Protein AF-0000000068126896 (afdb_homodimer)

pLDDT: mean 71.52, std 26.68, range [20.34, 98.38]

Organism: Neurospora crassa (strain ATCC 24698 / 74-OR23-1A / CBS 708.71 / DSM 1257 / FGSC 987) (NCBI:txid367110)

Radius of gyration: 25.11 Å; Cα contacts (8 Å, |Δi|>4): 688; chains: 2; bounding box: 51×76×84 Å

Structure (mmCIF, N/CA/C/O backbone):
data_AF-0000000068126896-model_v1
#
loop_
_entity.id
_entity.type
_entity.pdbx_description
1 polymer 'Uncharacterized protein'
#
loop_
_atom_site.group_PDB
_atom_site.id
_atom_site.type_symbol
_atom_site.label_atom_id
_atom_site.label_alt_id
_atom_site.label_comp_id
_atom_site.label_asym_id
_atom_site.label_entity_id
_atom_site.label_seq_id
_atom_site.pdbx_PDB_ins_code
_atom_site.Cartn_x
_atom_site.Cartn_y
_atom_site.Cartn_z
_atom_site.occupancy
_atom_site.B_iso_or_equiv
_atom_site.auth_seq_id
_atom_site.auth_comp_id
_atom_site.auth_asym_id
_atom_site.auth_atom_id
_atom_site.pdbx_PDB_model_num
ATOM 1 N N . MET A 1 1 ? 9.695 -13.344 59.688 1 28.78 1 MET A N 1
ATOM 2 C CA . MET A 1 1 ? 10.805 -12.773 58.938 1 28.78 1 MET A CA 1
ATOM 3 C C . MET A 1 1 ? 10.891 -13.375 57.531 1 28.78 1 MET A C 1
ATOM 5 O O . MET A 1 1 ? 11.562 -12.836 56.656 1 28.78 1 MET A O 1
ATOM 9 N N . ASN A 1 2 ? 10.406 -14.617 57.438 1 36.28 2 ASN A N 1
ATOM 10 C CA . ASN A 1 2 ? 10.609 -15.344 56.188 1 36.28 2 ASN A CA 1
ATOM 11 C C . ASN A 1 2 ? 9.617 -14.898 55.125 1 36.28 2 ASN A C 1
ATOM 13 O O . ASN A 1 2 ? 9.695 -15.359 53.969 1 36.28 2 ASN A O 1
ATOM 17 N N . SER A 1 3 ? 8.469 -14.258 55.5 1 42.03 3 SER A N 1
ATOM 18 C CA . SER A 1 3 ? 7.465 -13.898 54.5 1 42.03 3 SER A CA 1
ATOM 19 C C . SER A 1 3 ? 7.914 -12.711 53.688 1 42.03 3 SER A C 1
ATOM 21 O O . SER A 1 3 ? 7.43 -12.508 52.562 1 42.03 3 SER A O 1
ATOM 23 N N . MET A 1 4 ? 8.797 -11.836 54.281 1 36.72 4 MET A N 1
ATOM 24 C CA . MET A 1 4 ? 9.219 -10.664 53.5 1 36.72 4 MET A CA 1
ATOM 25 C C . MET A 1 4 ? 10.266 -11.039 52.469 1 36.72 4 MET A C 1
ATOM 27 O O . MET A 1 4 ? 10.609 -10.234 51.594 1 36.72 4 MET A O 1
ATOM 31 N N . ALA A 1 5 ? 11.016 -12.148 52.75 1 39.84 5 ALA A N 1
ATOM 32 C CA . ALA A 1 5 ? 12.031 -12.516 51.75 1 39.84 5 ALA A CA 1
ATOM 33 C C . ALA A 1 5 ? 11.398 -13.094 50.5 1 39.84 5 ALA A C 1
ATOM 35 O O . ALA A 1 5 ? 11.914 -12.914 49.406 1 39.84 5 ALA A O 1
ATOM 36 N N . ILE A 1 6 ? 10.203 -13.75 50.625 1 42.59 6 ILE A N 1
ATOM 37 C CA . ILE A 1 6 ? 9.57 -14.32 49.469 1 42.59 6 ILE A CA 1
ATOM 38 C C . ILE A 1 6 ? 8.969 -13.211 48.594 1 42.59 6 ILE A C 1
ATOM 40 O O . ILE A 1 6 ? 9.023 -13.266 47.375 1 42.59 6 ILE A O 1
ATOM 44 N N . LEU A 1 7 ? 8.602 -12.062 49.219 1 41.31 7 LEU A N 1
ATOM 45 C CA . LEU A 1 7 ? 8.023 -10.992 48.438 1 41.31 7 LEU A CA 1
ATOM 46 C C . LEU A 1 7 ? 9.109 -10.234 47.656 1 41.31 7 LEU A C 1
ATOM 48 O O . LEU A 1 7 ? 8.883 -9.766 46.562 1 41.31 7 LEU A O 1
ATOM 52 N N . SER A 1 8 ? 10.312 -10.211 48.219 1 38.22 8 SER A N 1
ATOM 53 C CA . SER A 1 8 ? 11.352 -9.461 47.531 1 38.22 8 SER A CA 1
ATOM 54 C C . SER A 1 8 ? 11.891 -10.242 46.344 1 38.22 8 SER A C 1
ATOM 56 O O . SER A 1 8 ? 12.195 -9.656 45.312 1 38.22 8 SER A O 1
ATOM 58 N N . THR A 1 9 ? 11.914 -11.562 46.438 1 43.06 9 THR A N 1
ATOM 59 C CA . THR A 1 9 ? 12.391 -12.328 45.281 1 43.06 9 THR A CA 1
ATOM 60 C C . THR A 1 9 ? 11.352 -12.336 44.188 1 43.06 9 THR A C 1
ATOM 62 O O . THR A 1 9 ? 11.695 -12.359 43 1 43.06 9 THR A O 1
ATOM 65 N N . CYS A 1 10 ? 10.031 -12.195 44.562 1 41.69 10 CYS A N 1
ATOM 66 C CA . CYS A 1 10 ? 9.016 -12.133 43.5 1 41.69 10 CYS A CA 1
ATOM 67 C C . CYS A 1 10 ? 9.016 -10.766 42.812 1 41.69 10 CYS A C 1
ATOM 69 O O . CYS A 1 10 ? 8.703 -10.656 41.625 1 41.69 10 CYS A O 1
ATOM 71 N N . LEU A 1 11 ? 9.398 -9.703 43.562 1 42.75 11 LEU A N 1
ATOM 72 C CA . LEU A 1 11 ? 9.43 -8.391 42.906 1 42.75 11 LEU A CA 1
ATOM 73 C C . LEU A 1 11 ? 10.648 -8.266 42 1 42.75 11 LEU A C 1
ATOM 75 O O . LEU A 1 11 ? 10.57 -7.672 40.938 1 42.75 11 LEU A O 1
ATOM 79 N N . TYR A 1 12 ? 11.773 -8.875 42.375 1 41.06 12 TYR A N 1
ATOM 80 C CA . TYR A 1 12 ? 12.914 -8.836 41.469 1 41.06 12 TYR A CA 1
ATOM 81 C C . TYR A 1 12 ? 12.695 -9.742 40.25 1 41.06 12 TYR A C 1
ATOM 83 O O . TYR A 1 12 ? 13.156 -9.445 39.156 1 41.06 12 TYR A O 1
ATOM 91 N N . SER A 1 13 ? 11.93 -10.844 40.375 1 41.38 13 SER A N 1
ATOM 92 C CA . SER A 1 13 ? 11.609 -11.656 39.219 1 41.38 13 SER A CA 1
ATOM 93 C C . SER A 1 13 ? 10.586 -10.961 38.312 1 41.38 13 SER A C 1
ATOM 95 O O . SER A 1 13 ? 10.641 -11.086 37.094 1 41.38 13 SER A O 1
ATOM 97 N N . LEU A 1 14 ? 9.695 -10.164 38.906 1 42.09 14 LEU A N 1
ATOM 98 C CA . LEU A 1 14 ? 8.758 -9.406 38.094 1 42.09 14 LEU A CA 1
ATOM 99 C C . LEU A 1 14 ? 9.453 -8.211 37.438 1 42.09 14 LEU A C 1
ATOM 101 O O . LEU A 1 14 ? 9.18 -7.891 36.281 1 42.09 14 LEU A O 1
ATOM 105 N N . ALA A 1 15 ? 10.422 -7.566 38.094 1 42.09 15 ALA A N 1
ATOM 106 C CA . ALA A 1 15 ? 11.18 -6.492 37.469 1 42.09 15 ALA A CA 1
ATOM 107 C C . ALA A 1 15 ? 12.102 -7.043 36.375 1 42.09 15 ALA A C 1
ATOM 109 O O . ALA A 1 15 ? 12.281 -6.418 35.344 1 42.09 15 ALA A O 1
ATOM 110 N N . GLY A 1 16 ? 12.711 -8.188 36.531 1 37.78 16 GLY A N 1
ATOM 111 C CA . GLY A 1 16 ? 13.484 -8.836 35.5 1 37.78 16 GLY A CA 1
ATOM 112 C C . GLY A 1 16 ? 12.633 -9.289 34.312 1 37.78 16 GLY A C 1
ATOM 113 O O . GLY A 1 16 ? 13.047 -9.172 33.156 1 37.78 16 GLY A O 1
ATOM 114 N N . ILE A 1 17 ? 11.398 -9.789 34.531 1 40.47 17 ILE A N 1
ATOM 115 C CA . ILE A 1 17 ? 10.5 -10.133 33.438 1 40.47 17 ILE A CA 1
ATOM 116 C C . ILE A 1 17 ? 10.016 -8.859 32.75 1 40.47 17 ILE A C 1
ATOM 118 O O . ILE A 1 17 ? 9.938 -8.805 31.516 1 40.47 17 ILE A O 1
ATOM 122 N N . LEU A 1 18 ? 9.789 -7.785 33.438 1 38.91 18 LEU A N 1
ATOM 123 C CA . LEU A 1 18 ? 9.438 -6.527 32.781 1 38.91 18 LEU A CA 1
ATOM 124 C C . LEU A 1 18 ? 10.633 -5.938 32.062 1 38.91 18 LEU A C 1
ATOM 126 O O . LEU A 1 18 ? 10.492 -5.387 30.953 1 38.91 18 LEU A O 1
ATOM 130 N N . LEU A 1 19 ? 11.859 -6.051 32.531 1 37.16 19 LEU A N 1
ATOM 131 C CA . LEU A 1 19 ? 13.039 -5.605 31.812 1 37.16 19 LEU A CA 1
ATOM 132 C C . LEU A 1 19 ? 13.336 -6.539 30.641 1 37.16 19 LEU A C 1
ATOM 134 O O . LEU A 1 19 ? 13.727 -6.086 29.562 1 37.16 19 LEU A O 1
ATOM 138 N N . LEU A 1 20 ? 13.219 -7.855 30.766 1 36.53 20 LEU A N 1
ATOM 139 C CA . LEU A 1 20 ? 13.367 -8.75 29.609 1 36.53 20 LEU A CA 1
ATOM 140 C C . LEU A 1 20 ? 12.203 -8.578 28.641 1 36.53 20 LEU A C 1
ATOM 142 O O . LEU A 1 20 ? 12.398 -8.648 27.422 1 36.53 20 LEU A O 1
ATOM 146 N N . ALA A 1 21 ? 10.992 -8.359 29.094 1 34.75 21 ALA A N 1
ATOM 147 C CA . ALA A 1 21 ? 9.898 -8 28.203 1 34.75 21 ALA A CA 1
ATOM 148 C C . ALA A 1 21 ? 10.148 -6.645 27.547 1 34.75 21 ALA A C 1
ATOM 150 O O . ALA A 1 21 ? 9.844 -6.453 26.359 1 34.75 21 ALA A O 1
ATOM 151 N N . TYR A 1 22 ? 10.703 -5.66 28.219 1 32.28 22 TYR A N 1
ATOM 152 C CA . TYR A 1 22 ? 11.117 -4.41 27.594 1 32.28 22 TYR A CA 1
ATOM 153 C C . TYR A 1 22 ? 12.297 -4.629 26.656 1 32.28 22 TYR A C 1
ATOM 155 O O . TYR A 1 22 ? 12.383 -4.008 25.594 1 32.28 22 TYR A O 1
ATOM 163 N N . GLY A 1 23 ? 13.32 -5.395 26.984 1 29.66 23 GLY A N 1
ATOM 164 C CA . GLY A 1 23 ? 14.445 -5.668 26.094 1 29.66 23 GLY A CA 1
ATOM 165 C C . GLY A 1 23 ? 14.055 -6.484 24.875 1 29.66 23 GLY A C 1
ATOM 166 O O . GLY A 1 23 ? 14.531 -6.227 23.766 1 29.66 23 GLY A O 1
ATOM 167 N N . THR A 1 24 ? 13.359 -7.586 25.016 1 32.81 24 THR A N 1
ATOM 168 C CA . THR A 1 24 ? 12.883 -8.32 23.844 1 32.81 24 THR A CA 1
ATOM 169 C C . THR A 1 24 ? 11.891 -7.48 23.047 1 32.81 24 THR A C 1
ATOM 171 O O . THR A 1 24 ? 11.82 -7.59 21.828 1 32.81 24 THR A O 1
ATOM 174 N N . ASN A 1 25 ? 11.133 -6.645 23.641 1 31.31 25 ASN A N 1
ATOM 175 C CA . ASN A 1 25 ? 10.359 -5.66 22.906 1 31.31 25 ASN A CA 1
ATOM 176 C C . ASN A 1 25 ? 11.258 -4.664 22.172 1 31.31 25 ASN A C 1
ATOM 178 O O . ASN A 1 25 ? 10.945 -4.23 21.062 1 31.31 25 ASN A O 1
ATOM 182 N N . PHE A 1 26 ? 12.383 -4.18 22.781 1 29.31 26 PHE A N 1
ATOM 183 C CA . PHE A 1 26 ? 13.352 -3.332 22.094 1 29.31 26 PHE A CA 1
ATOM 184 C C . PHE A 1 26 ? 14.039 -4.094 20.969 1 29.31 26 PHE A C 1
ATOM 186 O O . PHE A 1 26 ? 14.242 -3.549 19.875 1 29.31 26 PHE A O 1
ATOM 193 N N . MET A 1 27 ? 14.555 -5.324 21.156 1 28.02 27 MET A N 1
ATOM 194 C CA . MET A 1 27 ? 15.133 -6.098 20.062 1 28.02 27 MET A CA 1
ATOM 195 C C . MET A 1 27 ? 14.086 -6.406 19 1 28.02 27 MET A C 1
ATOM 197 O O . MET A 1 27 ? 14.367 -6.344 17.797 1 28.02 27 MET A O 1
ATOM 201 N N . MET A 1 28 ? 12.953 -6.867 19.391 1 28.27 28 MET A N 1
ATOM 202 C CA . MET A 1 28 ? 11.898 -7.07 18.406 1 28.27 28 MET A CA 1
ATOM 203 C C . MET A 1 28 ? 11.469 -5.746 17.781 1 28.27 28 MET A C 1
ATOM 205 O O . MET A 1 28 ? 10.938 -5.719 16.672 1 28.27 28 MET A O 1
ATOM 209 N N . TYR A 1 29 ? 11.539 -4.684 18.484 1 28.66 29 TYR A N 1
ATOM 210 C CA . TYR A 1 29 ? 11.281 -3.35 17.953 1 28.66 29 TYR A CA 1
ATOM 211 C C . TYR A 1 29 ? 12.273 -2.99 16.859 1 28.66 29 TYR A C 1
ATOM 213 O O . TYR A 1 29 ? 11.914 -2.383 15.852 1 28.66 29 TYR A O 1
ATOM 221 N N . ASN A 1 30 ? 13.555 -3.225 17 1 27.88 30 ASN A N 1
ATOM 222 C CA . ASN A 1 30 ? 14.523 -2.938 15.953 1 27.88 30 ASN A CA 1
ATOM 223 C C . ASN A 1 30 ? 14.227 -3.732 14.68 1 27.88 30 ASN A C 1
ATOM 225 O O . ASN A 1 30 ? 14.664 -3.357 13.594 1 27.88 30 ASN A O 1
ATOM 229 N N . VAL A 1 31 ? 13.711 -4.965 14.812 1 27.77 31 VAL A N 1
ATOM 230 C CA . VAL A 1 31 ? 13.422 -5.707 13.594 1 27.77 31 VAL A CA 1
ATOM 231 C C . VAL A 1 31 ? 12.25 -5.062 12.859 1 27.77 31 VAL A C 1
ATOM 233 O O . VAL A 1 31 ? 12.242 -4.984 11.625 1 27.77 31 VAL A O 1
ATOM 236 N N . PHE A 1 32 ? 11.102 -4.777 13.547 1 27.77 32 PHE A N 1
ATOM 237 C CA . PHE A 1 32 ? 9.984 -4.191 12.812 1 27.77 32 PHE A CA 1
ATOM 238 C C . PHE A 1 32 ? 10.312 -2.77 12.375 1 27.77 32 PHE A C 1
ATOM 240 O O . PHE A 1 32 ? 9.836 -2.311 11.336 1 27.77 32 PHE A O 1
ATOM 247 N N . THR A 1 33 ? 10.883 -1.933 13.273 1 28.47 33 THR A N 1
ATOM 248 C CA . THR A 1 33 ? 11.289 -0.598 12.852 1 28.47 33 THR A CA 1
ATOM 249 C C . THR A 1 33 ? 12.57 -0.664 12.016 1 28.47 33 THR A C 1
ATOM 251 O O . THR A 1 33 ? 13.227 0.355 11.797 1 28.47 33 THR A O 1
ATOM 254 N N . GLY A 1 34 ? 13.016 -1.825 11.789 1 27.08 34 GLY A N 1
ATOM 255 C CA . GLY A 1 34 ? 14.281 -1.88 11.07 1 27.08 34 GLY A CA 1
ATOM 256 C C . GLY A 1 34 ? 14.297 -1.02 9.82 1 27.08 34 GLY A C 1
ATOM 257 O O . GLY A 1 34 ? 15.242 -1.077 9.031 1 27.08 34 GLY A O 1
ATOM 258 N N . SER A 1 35 ? 13.18 -0.772 9.203 1 25.56 35 SER A N 1
ATOM 259 C CA . SER A 1 35 ? 13.594 0.115 8.117 1 25.56 35 SER A CA 1
ATOM 260 C C . SER A 1 35 ? 14.203 1.403 8.664 1 25.56 35 SER A C 1
ATOM 262 O O . SER A 1 35 ? 14.234 2.422 7.969 1 25.56 35 SER A O 1
ATOM 264 N N . ALA A 1 36 ? 14.25 1.646 10.047 1 24.62 36 ALA A N 1
ATOM 265 C CA . ALA A 1 36 ? 14.977 2.881 10.336 1 24.62 36 ALA A CA 1
ATOM 266 C C . ALA A 1 36 ? 16.469 2.727 10.023 1 24.62 36 ALA A C 1
ATOM 268 O O . ALA A 1 36 ? 17.016 1.63 10.141 1 24.62 36 ALA A O 1
ATOM 269 N N . SER A 1 37 ? 17.203 3.709 9.461 1 23.83 37 SER A N 1
ATOM 270 C CA . SER A 1 37 ? 18.625 3.902 9.172 1 23.83 37 SER A CA 1
ATOM 271 C C . SER A 1 37 ? 19.484 3.467 10.352 1 23.83 37 SER A C 1
ATOM 273 O O . SER A 1 37 ? 19.062 3.568 11.508 1 23.83 37 SER A O 1
ATOM 275 N N . HIS A 1 38 ? 20.328 2.6 10.297 1 24.52 38 HIS A N 1
ATOM 276 C CA . HIS A 1 38 ? 21.484 2.592 11.188 1 24.52 38 HIS A CA 1
ATOM 277 C C . HIS A 1 38 ? 21.922 4.008 11.539 1 24.52 38 HIS A C 1
ATOM 279 O O . HIS A 1 38 ? 21.844 4.914 10.703 1 24.52 38 HIS A O 1
ATOM 285 N N . PRO A 1 39 ? 22.125 4.496 12.805 1 24.25 39 PRO A N 1
ATOM 286 C CA . PRO A 1 39 ? 22.594 5.871 12.992 1 24.25 39 PRO A CA 1
ATOM 287 C C . PRO A 1 39 ? 23.812 6.203 12.117 1 24.25 39 PRO A C 1
ATOM 289 O O . PRO A 1 39 ? 24.688 5.367 11.938 1 24.25 39 PRO A O 1
ATOM 292 N N . PRO A 1 40 ? 23.844 7.004 11.125 1 22.53 40 PRO A N 1
ATOM 293 C CA . PRO A 1 40 ? 25.125 7.543 10.656 1 22.53 40 PRO A CA 1
ATOM 294 C C . PRO A 1 40 ? 26.109 7.816 11.789 1 22.53 40 PRO A C 1
ATOM 296 O O . PRO A 1 40 ? 25.703 7.891 12.953 1 22.53 40 PRO A O 1
ATOM 299 N N . SER A 1 41 ? 27.453 7.793 11.57 1 21 41 SER A N 1
ATOM 300 C CA . SER A 1 41 ? 28.438 8.383 12.477 1 21 41 SER A CA 1
ATOM 301 C C . SER A 1 41 ? 27.891 9.648 13.125 1 21 41 SER A C 1
ATOM 303 O O . SER A 1 41 ? 26.969 10.281 12.602 1 21 41 SER A O 1
ATOM 305 N N . ARG A 1 42 ? 28.531 10.125 14.352 1 22.78 42 ARG A N 1
ATOM 306 C CA . ARG A 1 42 ? 28.344 11.273 15.234 1 22.78 42 ARG A CA 1
ATOM 307 C C . ARG A 1 42 ? 28.359 12.578 14.438 1 22.78 42 ARG A C 1
ATOM 309 O O . ARG A 1 42 ? 28.641 13.641 15 1 22.78 42 ARG A O 1
ATOM 316 N N . GLU A 1 43 ? 28.641 12.711 13.273 1 22.25 43 GLU A N 1
ATOM 317 C CA . GLU A 1 43 ? 28.734 14.156 13.086 1 22.25 43 GLU A CA 1
ATOM 318 C C . GLU A 1 43 ? 27.531 14.867 13.703 1 22.25 43 GLU A C 1
ATOM 320 O O . GLU A 1 43 ? 26.469 14.258 13.906 1 22.25 43 GLU A O 1
ATOM 325 N N . ALA A 1 44 ? 27.547 16.359 13.75 1 20.34 44 ALA A N 1
ATOM 326 C CA . ALA A 1 44 ? 26.953 17.391 14.602 1 20.34 44 ALA A CA 1
ATOM 327 C C . ALA A 1 44 ? 25.453 17.172 14.734 1 20.34 44 ALA A C 1
ATOM 329 O O . ALA A 1 44 ? 24.719 17.172 13.742 1 20.34 44 ALA A O 1
ATOM 330 N N . ILE A 1 45 ? 25.094 16.422 15.609 1 21.8 45 ILE A N 1
ATOM 331 C CA . ILE A 1 45 ? 23.906 16.703 16.422 1 21.8 45 ILE A CA 1
ATOM 332 C C . ILE A 1 45 ? 23.875 18.188 16.781 1 21.8 45 ILE A C 1
ATOM 334 O O . ILE A 1 45 ? 24.672 18.641 17.609 1 21.8 45 ILE A O 1
ATOM 338 N N . SER A 1 46 ? 23.828 19.078 15.719 1 21.31 46 SER A N 1
ATOM 339 C CA . SER A 1 46 ? 23.781 20.406 16.312 1 21.31 46 SER A CA 1
ATOM 340 C C . SER A 1 46 ? 22.766 20.469 17.453 1 21.31 46 SER A C 1
ATOM 342 O O . SER A 1 46 ? 21.578 20.281 17.234 1 21.31 46 SER A O 1
ATOM 344 N N . ALA A 1 47 ? 23.172 19.969 18.547 1 23.19 47 ALA A N 1
ATOM 345 C CA . ALA A 1 47 ? 22.641 20.359 19.844 1 23.19 47 ALA A CA 1
ATOM 346 C C . ALA A 1 47 ? 22.641 21.875 20.016 1 23.19 47 ALA A C 1
ATOM 348 O O . ALA A 1 47 ? 23.641 22.453 20.422 1 23.19 47 ALA A O 1
ATOM 349 N N . GLY A 1 48 ? 22.062 22.75 18.984 1 22.86 48 GLY A N 1
ATOM 350 C CA . GLY A 1 48 ? 22.125 24.094 19.547 1 22.86 48 GLY A CA 1
ATOM 351 C C . GLY A 1 48 ? 21.625 24.156 20.984 1 22.86 48 GLY A C 1
ATOM 352 O O . GLY A 1 48 ? 20.688 23.438 21.344 1 22.86 48 GLY A O 1
ATOM 353 N N . THR A 1 49 ? 22.344 24.438 21.953 1 22.36 49 THR A N 1
ATOM 354 C CA . THR A 1 49 ? 22.234 24.859 23.344 1 22.36 49 THR A CA 1
ATOM 355 C C . THR A 1 49 ? 21.031 25.781 23.531 1 22.36 49 THR A C 1
ATOM 357 O O . THR A 1 49 ? 20.719 26.172 24.656 1 22.36 49 THR A O 1
ATOM 360 N N . GLY A 1 50 ? 20.688 26.828 22.562 1 22.86 50 GLY A N 1
ATOM 361 C CA . GLY A 1 50 ? 20.266 27.969 23.344 1 22.86 50 GLY A CA 1
ATOM 362 C C . GLY A 1 50 ? 19.141 27.656 24.312 1 22.86 50 GLY A C 1
ATOM 363 O O . GLY A 1 50 ? 18.531 26.578 24.234 1 22.86 50 GLY A O 1
ATOM 364 N N . SER A 1 51 ? 18.438 28.578 25.047 1 23.41 51 SER A N 1
ATOM 365 C CA . SER A 1 51 ? 17.5 28.844 26.141 1 23.41 51 SER A CA 1
ATOM 366 C C . SER A 1 51 ? 16.219 28.062 25.969 1 23.41 51 SER A C 1
ATOM 368 O O . SER A 1 51 ? 15.953 27.484 24.906 1 23.41 51 SER A O 1
ATOM 370 N N . ARG A 1 52 ? 14.781 28.625 26.328 1 27.38 52 ARG A N 1
ATOM 371 C CA . ARG A 1 52 ? 13.562 28.328 27.078 1 27.38 52 ARG A CA 1
ATOM 372 C C . ARG A 1 52 ? 12.664 27.375 26.281 1 27.38 52 ARG A C 1
ATOM 374 O O . ARG A 1 52 ? 11.867 26.641 26.859 1 27.38 52 ARG A O 1
ATOM 381 N N . GLY A 1 53 ? 12.008 27.656 24.891 1 28.95 53 GLY A N 1
ATOM 382 C CA . GLY A 1 53 ? 10.953 27.406 23.922 1 28.95 53 GLY A CA 1
ATOM 383 C C . GLY A 1 53 ? 11.164 26.141 23.109 1 28.95 53 GLY A C 1
ATOM 384 O O . GLY A 1 53 ? 12.25 25.906 22.594 1 28.95 53 GLY A O 1
ATOM 385 N N . CYS A 1 54 ? 10.438 24.953 23.281 1 30.66 54 CYS A N 1
ATOM 386 C CA . CYS A 1 54 ? 10.852 23.578 23.031 1 30.66 54 CYS A CA 1
ATOM 387 C C . CYS A 1 54 ? 11.547 23.453 21.672 1 30.66 54 CYS A C 1
ATOM 389 O O . CYS A 1 54 ? 11.078 24 20.672 1 30.66 54 CYS A O 1
ATOM 391 N N . PRO A 1 55 ? 12.773 22.953 21.406 1 31.2 55 PRO A N 1
ATOM 392 C CA . PRO A 1 55 ? 13.617 22.844 20.203 1 31.2 55 PRO A CA 1
ATOM 393 C C . PRO A 1 55 ? 12.906 22.141 19.047 1 31.2 55 PRO A C 1
ATOM 395 O O . PRO A 1 55 ? 12.094 21.25 19.266 1 31.2 55 PRO A O 1
ATOM 398 N N . HIS A 1 56 ? 12.516 22.734 17.891 1 31.59 56 HIS A N 1
ATOM 399 C CA . HIS A 1 56 ? 11.938 22.375 16.594 1 31.59 56 HIS A CA 1
ATOM 400 C C . HIS A 1 56 ? 12.484 21.031 16.094 1 31.59 56 HIS A C 1
ATOM 402 O O . HIS A 1 56 ? 13.695 20.891 15.93 1 31.59 56 HIS A O 1
ATOM 408 N N . GLU A 1 57 ? 12.156 19.875 16.656 1 35.72 57 GLU A N 1
ATOM 409 C CA . GLU A 1 57 ? 12.477 18.609 16.016 1 35.72 57 GLU A CA 1
ATOM 410 C C . GLU A 1 57 ? 12.75 18.812 14.523 1 35.72 57 GLU A C 1
ATOM 412 O O . GLU A 1 57 ? 12.047 19.562 13.852 1 35.72 57 GLU A O 1
ATOM 417 N N . PRO A 1 58 ? 13.953 18.703 14.094 1 36.41 58 PRO A N 1
ATOM 418 C CA . PRO A 1 58 ? 14.25 18.969 12.688 1 36.41 58 PRO A CA 1
ATOM 419 C C . PRO A 1 58 ? 13.148 18.5 11.75 1 36.41 58 PRO A C 1
ATOM 421 O O . PRO A 1 58 ? 12.664 17.375 11.867 1 36.41 58 PRO A O 1
ATOM 424 N N . VAL A 1 59 ? 12.227 19.359 11.484 1 41.34 59 VAL A N 1
ATOM 425 C CA . VAL A 1 59 ? 11.227 19.109 10.445 1 41.34 59 VAL A CA 1
ATOM 426 C C . VAL A 1 59 ? 11.867 18.359 9.281 1 41.34 59 VAL A C 1
ATOM 428 O O . VAL A 1 59 ? 12.898 18.781 8.758 1 41.34 59 VAL A O 1
ATOM 431 N N . GLU A 1 60 ? 11.719 17.062 9.227 1 52.03 60 GLU A N 1
ATOM 432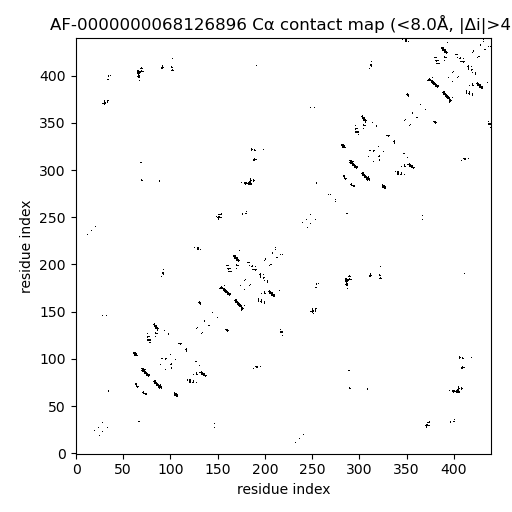 C CA . GLU A 1 60 ? 12.141 16.266 8.078 1 52.03 60 GLU A CA 1
ATOM 433 C C . GLU A 1 60 ? 12.062 17.062 6.785 1 52.03 60 GLU A C 1
ATOM 435 O O . GLU A 1 60 ? 11.086 17.781 6.551 1 52.03 60 GLU A O 1
ATOM 440 N N . ARG A 1 61 ? 13.227 17.359 6.184 1 51.44 61 ARG A N 1
ATOM 441 C CA . ARG A 1 61 ? 13.414 18.125 4.957 1 51.44 61 ARG A CA 1
ATOM 442 C C . ARG A 1 61 ? 12.453 17.656 3.867 1 51.44 61 ARG A C 1
ATOM 444 O O . ARG A 1 61 ? 12.219 18.391 2.898 1 51.44 61 ARG A O 1
ATOM 451 N N . PHE A 1 62 ? 11.93 16.484 4.121 1 55.91 62 PHE A N 1
ATOM 452 C CA . PHE A 1 62 ? 11.078 15.977 3.053 1 55.91 62 PHE A CA 1
ATOM 453 C C . PHE A 1 62 ? 9.641 15.805 3.537 1 55.91 62 PHE A C 1
ATOM 455 O O . PHE A 1 62 ? 9.414 15.398 4.676 1 55.91 62 PHE A O 1
ATOM 462 N N . ARG A 1 63 ? 8.805 16.188 2.713 1 63.25 63 ARG A N 1
ATOM 463 C CA . ARG A 1 63 ? 7.387 15.953 2.984 1 63.25 63 ARG A CA 1
ATOM 464 C C . ARG A 1 63 ? 7.055 14.469 2.902 1 63.25 63 ARG A C 1
ATOM 466 O O . ARG A 1 63 ? 6.18 13.977 3.623 1 63.25 63 ARG A O 1
ATOM 473 N N . VAL A 1 64 ? 7.75 13.812 1.963 1 53.91 64 VAL A N 1
ATOM 474 C CA . VAL A 1 64 ? 7.449 12.398 1.795 1 53.91 64 VAL A CA 1
ATOM 475 C C . VAL A 1 64 ? 8.742 11.609 1.605 1 53.91 64 VAL A C 1
ATOM 477 O O . VAL A 1 64 ? 9.672 12.078 0.941 1 53.91 64 VAL A O 1
ATOM 480 N N . GLY A 1 65 ? 8.875 10.617 2.43 1 56.91 65 GLY A N 1
ATOM 481 C CA . GLY A 1 65 ? 9.852 9.57 2.199 1 56.91 65 GLY A CA 1
ATOM 482 C C . GLY A 1 65 ? 9.227 8.203 1.963 1 56.91 65 GLY A C 1
ATOM 483 O O . GLY A 1 65 ? 8.078 7.973 2.344 1 56.91 65 GLY A O 1
ATOM 484 N N . PHE A 1 66 ? 9.969 7.426 1.119 1 59.09 66 PHE A N 1
ATOM 485 C CA . PHE A 1 66 ? 9.438 6.109 0.782 1 59.09 66 PHE A CA 1
ATOM 486 C C . PHE A 1 66 ? 10.281 5.008 1.417 1 59.09 66 PHE A C 1
ATOM 488 O O . PHE A 1 66 ? 11.508 5.113 1.477 1 59.09 66 PHE A O 1
ATOM 495 N N . GLY A 1 67 ? 9.625 4.004 1.976 1 59.97 67 GLY A N 1
ATOM 496 C CA . GLY A 1 67 ? 10.273 2.859 2.596 1 59.97 67 GLY A CA 1
ATOM 497 C C . GLY A 1 67 ? 10.258 1.619 1.722 1 59.97 67 GLY A C 1
ATOM 498 O O . GLY A 1 67 ? 10.531 1.694 0.522 1 59.97 67 GLY A O 1
ATOM 499 N N . LEU A 1 68 ? 10.039 0.524 2.346 1 57.25 68 LEU A N 1
ATOM 500 C CA . LEU A 1 68 ? 10.07 -0.77 1.674 1 57.25 68 LEU A CA 1
ATOM 501 C C . LEU A 1 68 ? 8.703 -1.103 1.079 1 57.25 68 LEU A C 1
ATOM 503 O O . LEU A 1 68 ? 8.609 -1.447 -0.101 1 57.25 68 LEU A O 1
ATOM 507 N N . GLY A 1 69 ? 7.676 -0.987 1.943 1 70 69 GLY A N 1
ATOM 508 C CA . GLY A 1 69 ? 6.344 -1.421 1.563 1 70 69 GLY A CA 1
ATOM 509 C C . GLY A 1 69 ? 5.492 -0.302 0.995 1 70 69 GLY A C 1
ATOM 510 O O . GLY A 1 69 ? 5.957 0.832 0.858 1 70 69 GLY A O 1
ATOM 511 N N . PRO A 1 70 ? 4.32 -0.773 0.545 1 80.56 70 PRO A N 1
ATOM 512 C CA . PRO A 1 70 ? 3.402 0.229 0.001 1 80.56 70 PRO A CA 1
ATOM 513 C C . PRO A 1 70 ? 2.967 1.257 1.043 1 80.56 70 PRO A C 1
ATOM 515 O O . PRO A 1 70 ? 2.777 0.914 2.213 1 80.56 70 PRO A O 1
ATOM 518 N N . GLY A 1 71 ? 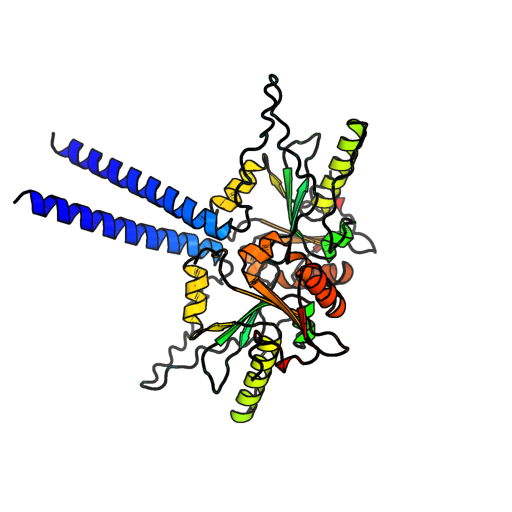2.908 2.484 0.5 1 83.31 71 GLY A N 1
ATOM 519 C CA . GLY A 1 71 ? 2.359 3.557 1.316 1 83.31 71 GLY A CA 1
ATOM 520 C C . GLY A 1 71 ? 3.422 4.352 2.051 1 83.31 71 GLY A C 1
ATOM 521 O O . GLY A 1 71 ? 4.336 3.777 2.643 1 83.31 71 GLY A O 1
ATOM 522 N N . ALA A 1 72 ? 3.299 5.645 2.025 1 83.06 72 ALA A N 1
ATOM 523 C CA . ALA A 1 72 ? 4.168 6.555 2.764 1 83.06 72 ALA A CA 1
ATOM 524 C C . ALA A 1 72 ? 3.434 7.184 3.943 1 83.06 72 ALA A C 1
ATOM 526 O O . ALA A 1 72 ? 2.201 7.168 3.992 1 83.06 72 ALA A O 1
ATOM 527 N N . THR A 1 73 ? 4.238 7.496 4.926 1 83.12 73 THR A N 1
ATOM 528 C CA . THR A 1 73 ? 3.713 8.281 6.039 1 83.12 73 THR A CA 1
ATOM 529 C C . THR A 1 73 ? 4.16 9.734 5.934 1 83.12 73 THR A C 1
ATOM 531 O O . THR A 1 73 ? 5.348 10.016 5.75 1 83.12 73 THR A O 1
ATOM 534 N N . LEU A 1 74 ? 3.174 10.609 6.008 1 87.88 74 LEU A N 1
ATOM 535 C CA . LEU A 1 74 ? 3.459 12.039 5.871 1 87.88 74 LEU A CA 1
ATOM 536 C C . LEU A 1 74 ? 3.176 12.781 7.172 1 87.88 74 LEU A C 1
ATOM 538 O O . LEU A 1 74 ? 2.291 12.383 7.934 1 87.88 74 LEU A O 1
ATOM 542 N N . PHE A 1 75 ? 3.924 13.883 7.32 1 86.75 75 PHE A N 1
ATOM 543 C CA . PHE A 1 75 ? 3.814 14.68 8.539 1 86.75 75 PHE A CA 1
ATOM 544 C C . PHE A 1 75 ? 3.537 16.141 8.211 1 86.75 75 PHE A C 1
ATOM 546 O O . PHE A 1 75 ? 4.062 16.672 7.227 1 86.75 75 PHE A O 1
ATOM 553 N N . GLY A 1 76 ? 2.729 16.688 8.977 1 89.88 76 GLY A N 1
ATOM 554 C CA . GLY A 1 76 ? 2.475 18.125 8.945 1 89.88 76 GLY A CA 1
ATOM 555 C C . GLY A 1 76 ? 2.449 18.75 10.328 1 89.88 76 GLY A C 1
ATOM 556 O O . GLY A 1 76 ? 1.939 18.156 11.281 1 89.88 76 GLY A O 1
ATOM 557 N N . TYR A 1 77 ? 2.98 19.938 10.414 1 89.12 77 TYR A N 1
ATOM 558 C CA . TYR A 1 77 ? 3.127 20.609 11.703 1 89.12 77 TYR A CA 1
ATOM 559 C C . TYR A 1 77 ? 2.365 21.938 11.711 1 89.12 77 TYR A C 1
ATOM 561 O O . TYR A 1 77 ? 2.887 22.969 11.281 1 89.12 77 TYR A O 1
ATOM 569 N N . PRO A 1 78 ? 1.195 21.844 12.273 1 92.94 78 PRO A N 1
ATOM 570 C CA . PRO A 1 78 ? 0.39 23.062 12.273 1 92.94 78 PRO A CA 1
ATOM 571 C C . PRO A 1 78 ? 0.949 24.141 13.195 1 92.94 78 PRO A C 1
ATOM 573 O O . PRO A 1 78 ? 1.367 23.844 14.32 1 92.94 78 PRO A O 1
ATOM 576 N N . SER A 1 79 ? 0.907 25.312 12.789 1 90.25 79 SER A N 1
ATOM 577 C CA . SER A 1 79 ? 1.547 26.422 13.5 1 90.25 79 SER A CA 1
ATOM 578 C C . SER A 1 79 ? 0.753 26.812 14.742 1 90.25 79 SER A C 1
ATOM 580 O O . SER A 1 79 ? 1.332 27.078 15.797 1 90.25 79 SER A O 1
ATOM 582 N N . LYS A 1 80 ? -0.487 26.875 14.625 1 88.62 80 LYS A N 1
ATOM 583 C CA . LYS A 1 80 ? -1.307 27.406 15.711 1 88.62 80 LYS A CA 1
ATOM 584 C C . LYS A 1 80 ? -1.625 26.328 16.734 1 88.62 80 LYS A C 1
ATOM 586 O O . LYS A 1 80 ? -1.469 26.531 17.938 1 88.62 80 LYS A O 1
ATOM 591 N N . LYS A 1 81 ? -2.035 25.188 16.25 1 89.56 81 LYS A N 1
ATOM 592 C CA . LYS A 1 81 ? -2.51 24.109 17.125 1 89.56 81 LYS A CA 1
ATOM 593 C C . LYS A 1 81 ? -1.342 23.359 17.75 1 89.56 81 LYS A C 1
ATOM 595 O O . LYS A 1 81 ? -1.489 22.75 18.828 1 89.56 81 LYS A O 1
ATOM 600 N N . GLY A 1 82 ? -0.223 23.484 17.094 1 90.56 82 GLY A N 1
ATOM 601 C CA . GLY A 1 82 ? 0.885 22.656 17.547 1 90.56 82 GLY A CA 1
ATOM 602 C C . GLY A 1 82 ? 0.665 21.172 17.297 1 90.56 82 GLY A C 1
ATOM 603 O O . GLY A 1 82 ? -0.318 20.781 16.656 1 90.56 82 GLY A O 1
ATOM 604 N N . GLY A 1 83 ? 1.724 20.391 17.672 1 91.75 83 GLY A N 1
ATOM 605 C CA . GLY A 1 83 ? 1.609 18.969 17.438 1 91.75 83 GLY A CA 1
ATOM 606 C C . GLY A 1 83 ? 1.986 18.562 16.016 1 91.75 83 GLY A C 1
ATOM 607 O O . GLY A 1 83 ? 2.795 19.25 15.375 1 91.75 83 GLY A O 1
ATOM 608 N N . VAL A 1 84 ? 1.401 17.375 15.672 1 89.56 84 VAL A N 1
ATOM 609 C CA . VAL A 1 84 ? 1.763 16.859 14.352 1 89.56 84 VAL A CA 1
ATOM 610 C C . VAL A 1 84 ? 0.578 16.109 13.75 1 89.56 84 VAL A C 1
ATOM 612 O O . VAL A 1 84 ? -0.094 15.344 14.445 1 89.56 84 VAL A O 1
ATOM 615 N N . TYR A 1 85 ? 0.275 16.469 12.539 1 90.44 85 TYR A N 1
ATOM 616 C CA . TYR A 1 85 ? -0.63 15.641 11.766 1 90.44 85 TYR A CA 1
ATOM 617 C C . TYR A 1 85 ? 0.125 14.5 11.078 1 90.44 85 TYR A C 1
ATOM 619 O O . TYR A 1 85 ? 1.2 14.719 10.516 1 90.44 85 TYR A O 1
ATOM 627 N N . VAL A 1 86 ? -0.464 13.305 11.242 1 87.06 86 VAL A N 1
ATOM 628 C CA . VAL A 1 86 ? 0.149 12.133 10.609 1 87.06 86 VAL A CA 1
ATOM 629 C C . VAL A 1 86 ? -0.841 11.492 9.648 1 87.06 86 VAL A C 1
ATOM 631 O O . VAL A 1 86 ? -1.972 11.172 10.023 1 87.06 86 VAL A O 1
ATOM 634 N N . LEU A 1 87 ? -0.42 11.414 8.414 1 88.56 87 LEU A N 1
ATOM 635 C CA . LEU A 1 87 ? -1.174 10.688 7.398 1 88.56 87 LEU A CA 1
ATOM 636 C C . LEU A 1 87 ? -0.437 9.422 6.969 1 88.56 87 LEU A C 1
ATOM 638 O O . LEU A 1 87 ? 0.681 9.5 6.453 1 88.56 87 LEU A O 1
ATOM 642 N N . GLU A 1 88 ? -1.134 8.281 7.176 1 82.69 88 GLU A N 1
ATOM 643 C CA . GLU A 1 88 ? -0.518 7 6.836 1 82.69 88 GLU A CA 1
ATOM 644 C C . GLU A 1 88 ? -1.133 6.41 5.57 1 82.69 88 GLU A C 1
ATOM 646 O O . GLU A 1 88 ? -2.232 6.793 5.172 1 82.69 88 GLU A O 1
ATOM 651 N N . GLY A 1 89 ? -0.369 5.453 4.984 1 82.5 89 GLY A N 1
ATOM 652 C CA . GLY A 1 89 ? -0.912 4.664 3.893 1 82.5 89 GLY A CA 1
ATOM 653 C C . GLY A 1 89 ? -1.062 5.453 2.605 1 82.5 89 GLY A C 1
ATOM 654 O O . GLY A 1 89 ? -2.014 5.242 1.85 1 82.5 89 GLY A O 1
ATOM 655 N N . VAL A 1 90 ? -0.145 6.398 2.404 1 89.69 90 VAL A N 1
ATOM 656 C CA . VAL A 1 90 ? -0.227 7.293 1.253 1 89.69 90 VAL A CA 1
ATOM 657 C C . VAL A 1 90 ? 0.369 6.609 0.025 1 89.69 90 VAL A C 1
ATOM 659 O O . VAL A 1 90 ? 1.542 6.227 0.027 1 89.69 90 VAL A O 1
ATOM 662 N N . LEU A 1 91 ? -0.481 6.441 -0.992 1 93.31 91 LEU A N 1
ATOM 663 C CA . LEU A 1 91 ? -0.046 5.871 -2.264 1 93.31 91 LEU A CA 1
ATOM 664 C C . LEU A 1 91 ? -0.218 6.879 -3.396 1 93.31 91 LEU A C 1
ATOM 666 O O . LEU A 1 91 ? -0.241 8.086 -3.158 1 93.31 91 LEU A O 1
ATOM 670 N N . GLY A 1 92 ? -0.186 6.438 -4.645 1 94.69 92 GLY A N 1
ATOM 671 C CA . GLY A 1 92 ? -0.153 7.297 -5.816 1 94.69 92 GLY A CA 1
ATOM 672 C C . GLY A 1 92 ? -1.291 8.305 -5.855 1 94.69 92 GLY A C 1
ATOM 673 O O . GLY A 1 92 ? -1.068 9.492 -6.078 1 94.69 92 GLY A O 1
ATOM 674 N N . VAL A 1 93 ? -2.459 7.859 -5.543 1 97.06 93 VAL A N 1
ATOM 675 C CA . VAL A 1 93 ? -3.635 8.711 -5.68 1 97.06 93 VAL A CA 1
ATOM 676 C C . VAL A 1 93 ? -3.574 9.844 -4.66 1 97.06 93 VAL A C 1
ATOM 678 O O . VAL A 1 93 ? -3.852 11 -4.988 1 97.06 93 VAL A O 1
ATOM 681 N N . GLU A 1 94 ? -3.225 9.539 -3.453 1 95.38 94 GLU A N 1
ATOM 682 C CA . GLU A 1 94 ? -3.096 10.562 -2.42 1 95.38 94 GLU A CA 1
ATOM 683 C C . GLU A 1 94 ? -1.945 11.516 -2.729 1 95.38 94 GLU A C 1
ATOM 685 O O . GLU A 1 94 ? -2.045 12.719 -2.482 1 95.38 94 GLU A O 1
ATOM 690 N N . LEU A 1 95 ? -0.897 10.969 -3.244 1 94 95 LEU A N 1
ATOM 691 C CA . LEU A 1 95 ? 0.232 11.812 -3.619 1 94 95 LEU A CA 1
ATOM 692 C C . LEU A 1 95 ? -0.172 12.812 -4.699 1 94 95 LEU A C 1
ATOM 694 O O . LEU A 1 95 ? 0.163 14 -4.609 1 94 95 LEU A O 1
ATOM 698 N N . ASP A 1 96 ? -0.883 12.312 -5.672 1 96.12 96 ASP A N 1
ATOM 699 C CA . ASP A 1 96 ? -1.383 13.195 -6.715 1 96.12 96 ASP A CA 1
ATOM 700 C C . ASP A 1 96 ? -2.273 14.289 -6.129 1 96.12 96 ASP A C 1
ATOM 702 O O . ASP A 1 96 ? -2.156 15.461 -6.496 1 96.12 96 ASP A O 1
ATOM 706 N N . PHE A 1 97 ? -3.123 13.922 -5.27 1 96.88 97 PHE A N 1
ATOM 707 C CA . PHE A 1 97 ? -4.023 14.867 -4.625 1 96.88 97 PHE A CA 1
ATOM 708 C C . PHE A 1 97 ? -3.234 15.953 -3.896 1 96.88 97 PHE A C 1
ATOM 710 O O . PHE A 1 97 ? -3.613 17.125 -3.92 1 96.88 97 PHE A O 1
ATOM 717 N N . LEU A 1 98 ? -2.123 15.57 -3.307 1 94.88 98 LEU A N 1
ATOM 718 C CA . LEU A 1 98 ? -1.305 16.469 -2.506 1 94.88 98 LEU A CA 1
ATOM 719 C C . LEU A 1 98 ? -0.341 17.266 -3.387 1 94.88 98 LEU A C 1
ATOM 721 O O . LEU A 1 98 ? 0.37 18.141 -2.902 1 94.88 98 LEU A O 1
ATOM 725 N N . GLY A 1 99 ? -0.309 16.938 -4.664 1 93.12 99 GLY A N 1
ATOM 726 C CA . GLY A 1 99 ? 0.589 17.625 -5.586 1 93.12 99 GLY A CA 1
ATOM 727 C C . GLY A 1 99 ? 2.031 17.172 -5.449 1 93.12 99 GLY A C 1
ATOM 728 O O . GLY A 1 99 ? 2.955 17.953 -5.707 1 93.12 99 GLY A O 1
ATOM 729 N N . LEU A 1 100 ? 2.248 15.984 -5.004 1 91.19 100 LEU A N 1
ATOM 730 C CA . LEU A 1 100 ? 3.588 15.438 -4.816 1 91.19 100 LEU A CA 1
ATOM 731 C C . LEU A 1 100 ? 3.963 14.5 -5.957 1 91.19 100 LEU A C 1
ATOM 733 O O . LEU A 1 100 ? 3.086 13.922 -6.602 1 91.19 100 LEU A O 1
ATOM 737 N N . ASP A 1 101 ? 5.289 14.453 -6.16 1 89.31 101 ASP A N 1
ATOM 738 C CA . ASP A 1 101 ? 5.777 13.508 -7.16 1 89.31 101 ASP A CA 1
ATOM 739 C C . ASP A 1 101 ? 5.699 12.07 -6.645 1 89.31 101 ASP A C 1
ATOM 741 O O . ASP A 1 101 ? 6.098 11.789 -5.512 1 89.31 101 ASP A O 1
ATOM 745 N N . ARG A 1 102 ? 5.23 11.172 -7.445 1 92.81 102 ARG A N 1
ATOM 746 C CA . ARG A 1 102 ? 4.992 9.797 -7.02 1 92.81 102 ARG A CA 1
ATOM 747 C C . ARG A 1 102 ? 6.301 9.008 -6.945 1 92.81 102 ARG A C 1
ATOM 749 O O . ARG A 1 102 ? 6.363 7.957 -6.309 1 92.81 102 ARG A O 1
ATOM 756 N N . PHE A 1 103 ? 7.34 9.523 -7.535 1 91.19 103 PHE A N 1
ATOM 757 C CA . PHE A 1 103 ? 8.516 8.68 -7.707 1 91.19 103 PHE A CA 1
ATOM 758 C C . PHE A 1 103 ? 9.766 9.375 -7.176 1 91.19 103 PHE A C 1
ATOM 760 O O . PHE A 1 103 ? 10.859 8.805 -7.191 1 91.19 103 PHE A O 1
ATOM 767 N N . HIS A 1 104 ? 9.594 10.625 -6.723 1 85.69 104 HIS A N 1
ATOM 768 C CA . HIS A 1 104 ? 10.703 11.367 -6.141 1 85.69 104 HIS A CA 1
ATOM 769 C C . HIS A 1 104 ? 10.297 12.023 -4.828 1 85.69 104 HIS A C 1
ATOM 771 O O . HIS A 1 104 ? 9.188 12.547 -4.703 1 85.69 104 HIS A O 1
ATOM 777 N N . PRO A 1 105 ? 11.25 11.922 -3.895 1 80.25 105 PRO A N 1
ATOM 778 C CA . PRO A 1 105 ? 10.945 12.688 -2.682 1 80.25 105 PRO A CA 1
ATOM 779 C C . PRO A 1 105 ? 10.75 14.172 -2.955 1 80.25 105 PRO A C 1
ATOM 781 O O . PRO A 1 105 ? 11.43 14.742 -3.814 1 80.25 105 PRO A O 1
ATOM 784 N N . THR A 1 106 ? 9.805 14.719 -2.348 1 82.06 106 THR A N 1
ATOM 785 C CA . THR A 1 106 ? 9.539 16.141 -2.506 1 82.06 106 THR A CA 1
ATOM 786 C C . THR A 1 106 ? 10.039 16.922 -1.297 1 82.06 106 THR A C 1
ATOM 788 O O . THR A 1 106 ? 9.562 16.734 -0.178 1 82.06 106 THR A O 1
ATOM 791 N N . PRO A 1 107 ? 10.992 17.766 -1.496 1 79.56 107 PRO A N 1
ATOM 792 C CA . PRO A 1 107 ? 11.484 18.578 -0.384 1 79.56 107 PRO A CA 1
ATOM 793 C C . PRO A 1 107 ? 10.5 19.672 0.027 1 79.56 107 PRO A C 1
ATOM 795 O O . PRO A 1 107 ? 9.672 20.094 -0.782 1 79.56 107 PRO A O 1
ATOM 798 N N . ARG A 1 108 ? 10.625 20.031 1.257 1 81.06 108 ARG A N 1
ATOM 799 C CA . ARG A 1 108 ? 9.906 21.219 1.701 1 81.06 108 ARG A CA 1
ATOM 800 C C . ARG A 1 108 ? 10.438 22.469 1.016 1 81.06 108 ARG A C 1
ATOM 802 O O . ARG A 1 108 ? 11.641 22.594 0.781 1 81.06 108 ARG A O 1
ATOM 809 N N . LYS A 1 109 ? 9.484 23.312 0.786 1 81.62 109 LYS A N 1
ATOM 810 C CA . LYS A 1 109 ? 9.922 24.594 0.229 1 81.62 109 LYS A CA 1
ATOM 811 C C . LYS A 1 109 ? 10.719 25.391 1.256 1 81.62 109 LYS A C 1
ATOM 813 O O . LYS A 1 109 ? 10.445 25.312 2.457 1 81.62 109 LYS A O 1
ATOM 818 N N . SER A 1 110 ? 11.711 26.016 0.732 1 81.81 110 SER A N 1
ATOM 819 C CA . SER A 1 110 ? 12.469 26.938 1.573 1 81.81 110 SER A CA 1
ATOM 820 C C . SER A 1 110 ? 11.93 28.359 1.452 1 81.81 110 SER A C 1
ATOM 822 O O . SER A 1 110 ? 11.594 28.812 0.356 1 81.81 110 SER A O 1
ATOM 824 N N . PHE A 1 111 ? 11.82 28.969 2.656 1 84.25 111 PHE A N 1
ATOM 825 C CA . PHE A 1 111 ? 11.32 30.328 2.674 1 84.25 111 PHE A CA 1
ATOM 826 C C . PHE A 1 111 ? 12.289 31.25 3.404 1 84.25 111 PHE A C 1
ATOM 828 O O . PHE A 1 111 ? 12.961 30.828 4.348 1 84.25 111 PHE A O 1
ATOM 835 N N . SER A 1 112 ? 12.383 32.375 2.885 1 89.5 112 SER A N 1
ATOM 836 C CA . SER A 1 112 ? 13.141 33.406 3.605 1 89.5 112 SER A CA 1
ATOM 837 C C . SER A 1 112 ? 12.297 34.031 4.707 1 89.5 112 SER A C 1
ATOM 839 O O . SER A 1 112 ? 12.828 34.438 5.742 1 89.5 112 SER A O 1
ATOM 841 N N . ASP A 1 113 ? 11.016 34.094 4.57 1 91.69 113 ASP A N 1
ATOM 842 C CA . ASP A 1 113 ? 10.055 34.688 5.504 1 91.69 113 ASP A CA 1
ATOM 843 C C . ASP A 1 113 ? 9.383 33.594 6.336 1 91.69 113 ASP A C 1
ATOM 845 O O . ASP A 1 113 ? 8.656 32.75 5.801 1 91.69 113 ASP A O 1
ATOM 849 N N . PRO A 1 114 ? 9.609 33.688 7.605 1 87.44 114 PRO A N 1
ATOM 850 C CA . PRO A 1 114 ? 9 32.688 8.477 1 87.44 114 PRO A CA 1
ATOM 851 C C . PRO A 1 114 ? 7.477 32.656 8.359 1 87.44 114 PRO A C 1
ATOM 853 O O . PRO A 1 114 ? 6.863 31.609 8.492 1 87.44 114 PRO A O 1
ATOM 856 N N . ALA A 1 115 ? 6.93 33.75 8.148 1 91.69 115 ALA A N 1
ATOM 857 C CA . ALA A 1 115 ? 5.477 33.812 8.016 1 91.69 115 ALA A CA 1
ATOM 858 C C . ALA A 1 115 ? 5.004 33.031 6.793 1 91.69 115 ALA A C 1
ATOM 860 O O . ALA A 1 115 ? 3.961 32.375 6.832 1 91.69 115 ALA A O 1
ATOM 861 N N . GLU A 1 116 ? 5.715 33.125 5.77 1 92.06 116 GLU A N 1
ATOM 862 C CA . GLU A 1 116 ? 5.391 32.375 4.562 1 92.06 116 GLU A CA 1
ATOM 863 C C . GLU A 1 116 ? 5.566 30.875 4.785 1 92.06 116 GLU A C 1
ATOM 865 O O . GLU A 1 116 ? 4.785 30.062 4.27 1 92.06 116 GLU A O 1
ATOM 870 N N . GLU A 1 117 ? 6.574 30.531 5.473 1 85.75 117 GLU A N 1
ATOM 871 C CA . GLU A 1 117 ? 6.809 29.141 5.801 1 85.75 117 GLU A CA 1
ATOM 872 C C . GLU A 1 117 ? 5.668 28.562 6.645 1 85.75 117 GLU A C 1
ATOM 874 O O . GLU A 1 117 ? 5.211 27.453 6.406 1 85.75 117 GLU A O 1
ATOM 879 N N . GLU A 1 118 ? 5.301 29.359 7.57 1 91.12 118 GLU A N 1
ATOM 880 C CA . GLU A 1 118 ? 4.191 28.953 8.422 1 91.12 118 GLU A CA 1
ATOM 881 C C . GLU A 1 118 ? 2.912 28.766 7.613 1 91.12 118 GLU A C 1
ATOM 883 O O . GLU A 1 118 ? 2.184 27.781 7.809 1 91.12 118 GLU A O 1
ATOM 888 N N . ALA A 1 119 ? 2.652 29.672 6.777 1 93.69 119 ALA A N 1
ATOM 889 C CA . ALA A 1 119 ? 1.453 29.594 5.945 1 93.69 119 ALA A CA 1
ATOM 890 C C . ALA A 1 119 ? 1.485 28.375 5.043 1 93.69 119 ALA A C 1
ATOM 892 O O . ALA A 1 119 ? 0.465 27.703 4.852 1 93.69 119 ALA A O 1
ATOM 893 N N . ASP A 1 120 ? 2.588 28.125 4.508 1 91.62 120 ASP A N 1
ATOM 894 C CA . ASP A 1 120 ? 2.756 26.953 3.656 1 91.62 120 ASP A CA 1
ATOM 895 C C . ASP A 1 120 ? 2.508 25.672 4.438 1 91.62 120 ASP A C 1
ATOM 897 O O . ASP A 1 120 ? 1.835 24.75 3.949 1 91.62 120 ASP A O 1
ATOM 901 N N . GLU A 1 121 ? 3.078 25.594 5.59 1 90.5 121 GLU A N 1
ATOM 902 C CA . GLU A 1 121 ? 2.91 24.422 6.43 1 90.5 121 GLU A CA 1
ATOM 903 C C . GLU A 1 121 ? 1.45 24.234 6.836 1 90.5 121 GLU A C 1
ATOM 905 O O . GLU A 1 121 ? 0.94 23.109 6.844 1 90.5 121 GLU A O 1
ATOM 910 N N . ASP A 1 122 ? 0.841 25.328 7.102 1 93.56 122 ASP A N 1
ATOM 911 C CA . ASP A 1 122 ? -0.564 25.234 7.488 1 93.56 122 ASP A CA 1
ATOM 912 C C . ASP A 1 122 ? -1.426 24.766 6.312 1 93.56 122 ASP A C 1
ATOM 914 O O . ASP A 1 122 ? -2.379 24.016 6.496 1 93.56 122 ASP A O 1
ATOM 918 N N . ALA A 1 123 ? -1.11 25.25 5.18 1 94.44 123 ALA A N 1
ATOM 919 C CA . ALA A 1 123 ? -1.81 24.781 3.988 1 94.44 123 ALA A CA 1
ATOM 920 C C . ALA A 1 123 ? -1.569 23.297 3.76 1 94.44 123 ALA A C 1
ATOM 922 O O . ALA A 1 123 ? -2.48 22.562 3.363 1 94.44 123 ALA A O 1
ATOM 923 N N . TRP A 1 124 ? -0.381 22.906 3.994 1 92.31 124 TRP A N 1
ATOM 924 C CA . TRP A 1 124 ? -0.016 21.484 3.916 1 92.31 124 TRP A CA 1
ATOM 925 C C . TRP A 1 124 ? -0.826 20.656 4.91 1 92.31 124 TRP A C 1
ATOM 927 O O . TRP A 1 124 ? -1.413 19.641 4.543 1 92.31 124 TRP A O 1
ATOM 937 N N . CYS A 1 125 ? -0.929 21.141 6.059 1 92.88 125 CYS A N 1
ATOM 938 C CA . CYS A 1 125 ? -1.694 20.453 7.086 1 92.88 125 CYS A CA 1
ATOM 939 C C . CYS A 1 125 ? -3.162 20.328 6.691 1 92.88 125 CYS A C 1
ATOM 941 O O . CYS A 1 125 ? -3.805 19.312 6.957 1 92.88 125 CYS A O 1
ATOM 943 N N . TYR A 1 126 ? -3.619 21.375 6.125 1 95.12 126 TYR A N 1
ATOM 944 C CA . TYR A 1 126 ? -5.008 21.359 5.676 1 95.12 126 TYR A CA 1
ATOM 945 C C . TYR A 1 126 ? -5.242 20.234 4.672 1 95.12 126 TYR A C 1
ATOM 947 O O . TYR A 1 126 ? -6.219 19.5 4.781 1 95.12 126 TYR A O 1
ATOM 955 N N . LYS A 1 127 ? -4.375 20.094 3.746 1 95.19 127 LYS A N 1
ATOM 956 C CA . LYS A 1 127 ? -4.496 19.031 2.744 1 95.19 127 LYS A CA 1
ATOM 957 C C . LYS A 1 127 ? -4.398 17.656 3.389 1 95.19 127 LYS A C 1
ATOM 959 O O . LYS A 1 127 ? -5.117 16.734 3 1 95.19 127 LYS A O 1
ATOM 964 N N . LEU A 1 128 ? -3.5 17.516 4.312 1 93.5 128 LEU A N 1
ATOM 965 C CA . LEU A 1 128 ? -3.395 16.25 5.023 1 93.5 128 LEU A CA 1
ATOM 966 C C . LEU A 1 128 ? -4.699 15.922 5.746 1 93.5 128 LEU A C 1
ATOM 968 O O . LEU A 1 128 ? -5.156 14.781 5.719 1 93.5 128 LEU A O 1
ATOM 972 N N . ARG A 1 129 ? -5.242 16.875 6.352 1 94.25 129 ARG A N 1
ATOM 973 C CA . ARG A 1 129 ? -6.496 16.672 7.074 1 94.25 129 ARG A CA 1
ATOM 974 C C . ARG A 1 129 ? -7.621 16.297 6.117 1 94.25 129 ARG A C 1
ATOM 976 O O . ARG A 1 129 ? -8.5 15.5 6.465 1 94.25 129 ARG A O 1
ATOM 983 N N . GLN A 1 130 ? -7.605 16.875 4.973 1 95.38 130 GLN A N 1
ATOM 984 C CA . GLN A 1 130 ? -8.594 16.484 3.969 1 95.38 130 GLN A CA 1
ATOM 985 C C . GLN A 1 130 ? -8.555 14.992 3.695 1 95.38 130 GLN A C 1
ATOM 987 O O . GLN A 1 130 ? -9.578 14.375 3.402 1 95.38 130 GLN A O 1
ATOM 992 N N . LEU A 1 131 ? -7.387 14.445 3.873 1 94.38 131 LEU A N 1
ATOM 993 C CA . LEU A 1 131 ? -7.227 13.031 3.564 1 94.38 131 LEU A CA 1
ATOM 994 C C . LEU A 1 131 ? -7.344 12.18 4.828 1 94.38 131 LEU A C 1
ATOM 996 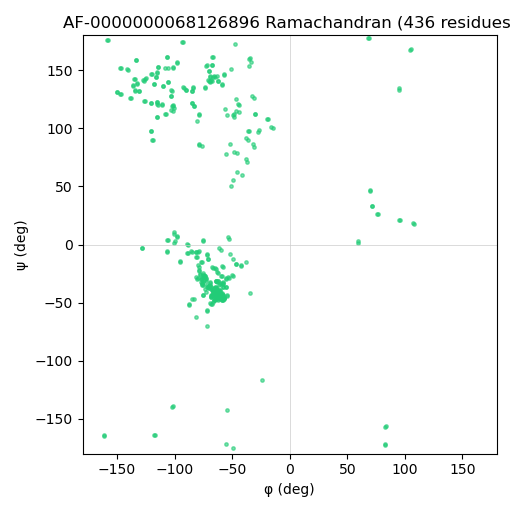O O . LEU A 1 131 ? -7.09 10.977 4.797 1 94.38 131 LEU A O 1
ATOM 1000 N N . GLY A 1 132 ? -7.684 12.781 5.906 1 90.75 132 GLY A N 1
ATOM 1001 C CA . GLY A 1 132 ? -7.98 12.016 7.105 1 90.75 132 GLY A CA 1
ATOM 1002 C C . GLY A 1 132 ? -6.797 11.898 8.047 1 90.75 132 GLY A C 1
ATOM 1003 O O . GLY A 1 132 ? -6.73 10.969 8.859 1 90.75 132 GLY A O 1
ATOM 1004 N N . ALA A 1 133 ? -5.836 12.766 7.945 1 90.81 133 ALA A N 1
ATOM 1005 C CA . ALA A 1 133 ? -4.703 12.742 8.867 1 90.81 133 ALA A CA 1
ATOM 1006 C C . ALA A 1 133 ? -5.164 12.867 10.312 1 90.81 133 ALA A C 1
ATOM 1008 O O . ALA A 1 133 ? -6.117 13.594 10.609 1 90.81 133 ALA A O 1
ATOM 1009 N N . ILE A 1 134 ? -4.453 12.211 11.195 1 88.25 134 ILE A N 1
ATOM 1010 C CA . ILE A 1 134 ? -4.777 12.219 12.625 1 88.25 134 ILE A CA 1
ATOM 1011 C C . ILE A 1 134 ? -3.783 13.109 13.367 1 88.25 134 ILE A C 1
ATOM 1013 O O . ILE A 1 134 ? -2.58 13.062 13.109 1 88.25 134 ILE A O 1
ATOM 1017 N N . TRP A 1 135 ? -4.34 13.852 14.32 1 91.25 135 TRP A N 1
ATOM 1018 C CA . TRP A 1 135 ? -3.508 14.758 15.102 1 91.25 135 TRP A CA 1
ATOM 1019 C C . TRP A 1 135 ? -2.957 14.047 16.344 1 91.25 135 TRP A C 1
ATOM 1021 O O . TRP A 1 135 ? -3.684 13.328 17.031 1 91.25 135 TRP A O 1
ATOM 1031 N N . TRP A 1 136 ? -1.65 14.234 16.531 1 87.56 136 TRP A N 1
ATOM 1032 C CA . TRP A 1 136 ? -0.947 13.766 17.719 1 87.56 136 TRP A CA 1
ATOM 1033 C C . TRP A 1 136 ? -0.314 14.93 18.469 1 87.56 136 TRP A C 1
ATOM 1035 O O . TRP A 1 136 ? 0.156 15.891 17.859 1 87.56 136 TRP A O 1
ATOM 1045 N N . LYS A 1 137 ? -0.248 14.859 19.75 1 91.88 137 LYS A N 1
ATOM 1046 C CA . LYS A 1 137 ? 0.336 15.922 20.562 1 91.88 137 LYS A CA 1
ATOM 1047 C C . LYS A 1 137 ? 1.808 16.125 20.219 1 91.88 137 LYS A C 1
ATOM 1049 O O . LYS A 1 137 ? 2.291 17.266 20.188 1 91.88 137 LYS A O 1
ATOM 1054 N N . ALA A 1 138 ? 2.482 15.047 20.047 1 85.81 138 ALA A N 1
ATOM 1055 C CA . ALA A 1 138 ? 3.895 15.094 19.672 1 85.81 138 ALA A CA 1
ATOM 1056 C C . ALA A 1 138 ? 4.266 13.922 18.766 1 85.81 138 ALA A C 1
ATOM 1058 O O . ALA A 1 138 ? 3.639 12.859 18.828 1 85.81 138 ALA A O 1
ATOM 1059 N N . ARG A 1 139 ? 5.297 14.195 17.922 1 81.12 139 ARG A N 1
ATOM 1060 C CA . ARG A 1 139 ? 5.801 13.125 17.078 1 81.12 139 ARG A CA 1
ATOM 1061 C C . ARG A 1 139 ? 6.211 11.914 17.906 1 81.12 139 ARG A C 1
ATOM 1063 O O . ARG A 1 139 ? 5.98 10.773 17.5 1 81.12 139 ARG A O 1
ATOM 1070 N N . TYR A 1 140 ? 6.727 12.211 19 1 76.88 140 TYR A N 1
ATOM 1071 C CA . TYR A 1 140 ? 7.164 11.156 19.906 1 76.88 140 TYR A CA 1
ATOM 1072 C C . TYR A 1 140 ? 6.008 10.234 20.281 1 76.88 140 TYR A C 1
ATOM 1074 O O . TYR A 1 140 ? 6.18 9.016 20.344 1 76.88 140 TYR A O 1
ATOM 1082 N N . ASP A 1 141 ? 4.898 10.766 20.531 1 81.69 141 ASP A N 1
ATOM 1083 C CA . ASP A 1 141 ? 3.725 9.977 20.891 1 81.69 141 ASP A CA 1
ATOM 1084 C C . ASP A 1 141 ? 3.34 9.016 19.766 1 81.69 141 ASP A C 1
ATOM 1086 O O . ASP A 1 141 ? 3 7.859 20.016 1 81.69 141 ASP A O 1
ATOM 1090 N N . TYR A 1 142 ? 3.412 9.469 18.609 1 78.44 142 TYR A N 1
ATOM 1091 C CA . TYR A 1 142 ? 3.137 8.633 17.453 1 78.44 142 TYR A CA 1
ATOM 1092 C C . TYR A 1 142 ? 4.164 7.512 17.328 1 78.44 142 TYR A C 1
ATOM 1094 O O . TYR A 1 142 ? 3.805 6.348 17.125 1 78.44 142 TYR A O 1
ATOM 1102 N N . ASP A 1 143 ? 5.375 8.008 17.469 1 73.38 143 ASP A N 1
ATOM 1103 C CA . ASP A 1 143 ? 6.449 7.031 17.359 1 73.38 143 ASP A CA 1
ATOM 1104 C C . ASP A 1 143 ? 6.316 5.945 18.422 1 73.38 143 ASP A C 1
ATOM 1106 O O . ASP A 1 143 ? 6.539 4.766 18.156 1 73.38 143 ASP A O 1
ATOM 1110 N N . MET A 1 144 ? 6.004 6.312 19.594 1 72.75 144 MET A N 1
ATOM 1111 C CA . MET A 1 144 ? 5.84 5.359 20.688 1 72.75 144 MET A CA 1
ATOM 1112 C C . MET A 1 144 ? 4.66 4.43 20.422 1 72.75 144 MET A C 1
ATOM 1114 O O . MET A 1 144 ? 4.707 3.25 20.781 1 72.75 144 MET A O 1
ATOM 1118 N N . MET A 1 145 ? 3.641 5.02 19.828 1 72 145 MET A N 1
ATOM 1119 C CA . MET A 1 145 ? 2.51 4.18 19.453 1 72 145 MET A CA 1
ATOM 1120 C C . MET A 1 145 ? 2.943 3.102 18.453 1 72 145 MET A C 1
ATOM 1122 O O . MET A 1 145 ? 2.535 1.944 18.578 1 72 145 MET A O 1
ATOM 1126 N N . LEU A 1 146 ? 3.777 3.498 17.594 1 64.75 146 LEU A N 1
ATOM 1127 C CA . LEU A 1 146 ? 4.258 2.545 16.594 1 64.75 146 LEU A CA 1
ATOM 1128 C C . LEU A 1 146 ? 5.105 1.457 17.25 1 64.75 146 LEU A C 1
ATOM 1130 O O . LEU A 1 146 ? 4.992 0.281 16.891 1 64.75 146 LEU A O 1
ATOM 1134 N N . ILE A 1 147 ? 5.984 1.95 18.172 1 57.75 147 ILE A N 1
ATOM 1135 C CA . ILE A 1 147 ? 6.918 1.033 18.828 1 57.75 147 ILE A CA 1
ATOM 1136 C C . ILE A 1 147 ? 6.164 0.143 19.812 1 57.75 147 ILE A C 1
ATOM 1138 O O . ILE A 1 147 ? 6.465 -1.047 19.938 1 57.75 147 ILE A O 1
ATOM 1142 N N . GLY A 1 148 ? 5.516 0.787 20.703 1 55.91 148 GLY A N 1
ATOM 1143 C CA . GLY A 1 148 ? 4.812 0.039 21.734 1 55.91 148 GLY A CA 1
ATOM 1144 C C . GLY A 1 148 ? 3.873 -1.013 21.172 1 55.91 148 GLY A C 1
ATOM 1145 O O . GLY A 1 148 ? 3.383 -1.873 21.906 1 55.91 148 GLY A O 1
ATOM 1146 N N . GLY A 1 149 ? 3.971 -1.095 19.922 1 52.09 149 GLY A N 1
ATOM 1147 C CA . GLY A 1 149 ? 3.15 -2.139 19.328 1 52.09 149 GLY A CA 1
ATOM 1148 C C . GLY A 1 149 ? 1.669 -1.955 19.609 1 52.09 149 GLY A C 1
ATOM 1149 O O . GLY A 1 149 ? 0.933 -2.934 19.75 1 52.09 149 GLY A O 1
ATOM 1150 N N . ASP A 1 150 ? 1.428 -0.811 20.359 1 49.34 150 ASP A N 1
ATOM 1151 C CA . ASP A 1 150 ? -0.011 -0.774 20.594 1 49.34 150 ASP A CA 1
ATOM 1152 C C . ASP A 1 150 ? -0.781 -1.412 19.453 1 49.34 150 ASP A C 1
ATOM 1154 O O . ASP A 1 150 ? -0.687 -0.957 18.297 1 49.34 150 ASP A O 1
ATOM 1158 N N . ILE A 1 151 ? -0.816 -2.791 19.672 1 49.72 151 ILE A N 1
ATOM 1159 C CA . ILE A 1 151 ? -1.579 -3.773 18.906 1 49.72 151 ILE A CA 1
ATOM 1160 C C . ILE A 1 151 ? -2.803 -3.107 18.281 1 49.72 151 ILE A C 1
ATOM 1162 O O . ILE A 1 151 ? -3.521 -2.361 18.953 1 49.72 151 ILE A O 1
ATOM 1166 N N . TRP A 1 152 ? -2.529 -2.822 17.062 1 57.72 152 TRP A N 1
ATOM 1167 C CA . TRP A 1 152 ? -3.785 -2.559 16.359 1 57.72 152 TRP A CA 1
ATOM 1168 C C . TRP A 1 152 ? -4.973 -3.055 17.172 1 57.72 152 TRP A C 1
ATOM 1170 O O . TRP A 1 152 ? -5.059 -4.238 17.5 1 57.72 152 TRP A O 1
ATOM 1180 N N . ARG A 1 153 ? -5.543 -2.02 17.797 1 66.94 153 ARG A N 1
ATOM 1181 C CA . ARG A 1 153 ? -6.812 -2.402 18.406 1 66.94 153 ARG A CA 1
ATOM 1182 C C . ARG A 1 153 ? -7.953 -2.312 17.391 1 66.94 153 ARG A C 1
ATOM 1184 O O . ARG A 1 153 ? -8.055 -1.336 16.656 1 66.94 153 ARG A O 1
ATOM 1191 N N . GLY A 1 154 ? -8.562 -3.447 17.234 1 70.69 154 GLY A N 1
ATOM 1192 C CA . GLY A 1 154 ? -9.695 -3.492 16.328 1 70.69 154 GLY A CA 1
ATOM 1193 C C . GLY A 1 154 ? -10.625 -2.299 16.469 1 70.69 154 GLY A C 1
ATOM 1194 O O . GLY A 1 154 ? -11.281 -1.899 15.516 1 70.69 154 GLY A O 1
ATOM 1195 N N . ASP A 1 155 ? -10.508 -1.579 17.641 1 80.5 155 ASP A N 1
ATOM 1196 C CA . ASP A 1 155 ? -11.438 -0.482 17.891 1 80.5 155 ASP A CA 1
ATOM 1197 C C . ASP A 1 155 ? -10.797 0.864 17.562 1 80.5 155 ASP A C 1
ATOM 1199 O O . ASP A 1 155 ? -11.453 1.904 17.641 1 80.5 155 ASP A O 1
ATOM 1203 N N . ASP A 1 156 ? -9.586 0.834 17.062 1 78.88 156 ASP A N 1
ATOM 1204 C CA . ASP A 1 156 ? -8.977 2.084 16.625 1 78.88 156 ASP A CA 1
ATOM 1205 C C . ASP A 1 156 ? -9.734 2.686 15.453 1 78.88 156 ASP A C 1
ATOM 1207 O O . ASP A 1 156 ? -10.234 1.957 14.594 1 78.88 156 ASP A O 1
ATOM 1211 N N . PRO A 1 157 ? -9.734 3.982 15.531 1 83.12 157 PRO A N 1
ATOM 1212 C CA . PRO A 1 157 ? -10.469 4.621 14.438 1 83.12 157 PRO A CA 1
ATOM 1213 C C . PRO A 1 157 ? -9.766 4.469 13.086 1 83.12 157 PRO A C 1
ATOM 1215 O O . PRO A 1 157 ? -8.539 4.43 13.031 1 83.12 157 PRO A O 1
ATOM 1218 N N . PHE A 1 158 ? -10.594 4.312 12.078 1 86.06 158 PHE A N 1
ATOM 1219 C CA . PHE A 1 158 ? -10.164 4.305 10.688 1 86.06 158 PHE A CA 1
ATOM 1220 C C . PHE A 1 158 ? -10.945 5.324 9.875 1 86.06 158 PHE A C 1
ATOM 1222 O O . PHE A 1 158 ? -12.18 5.332 9.898 1 86.06 158 PHE A O 1
ATOM 1229 N N . VAL A 1 159 ? -10.141 6.223 9.25 1 90.25 159 VAL A N 1
ATOM 1230 C CA . VAL A 1 159 ? -10.789 7.223 8.406 1 90.25 159 VAL A CA 1
ATOM 1231 C C . VAL A 1 159 ? -10.102 7.273 7.043 1 90.25 159 VAL A C 1
ATOM 1233 O O . VAL A 1 159 ? -8.867 7.266 6.961 1 90.25 159 VAL A O 1
ATOM 1236 N N . THR A 1 160 ? -10.922 7.242 6.016 1 93.56 160 THR A N 1
ATOM 1237 C CA . THR A 1 160 ? -10.406 7.473 4.668 1 93.56 160 THR A CA 1
ATOM 1238 C C . THR A 1 160 ? -11.383 8.32 3.857 1 93.56 160 THR A C 1
ATOM 1240 O O . THR A 1 160 ? -12.586 8.305 4.117 1 93.56 160 THR A O 1
ATOM 1243 N N . THR A 1 161 ? -10.797 9.07 2.949 1 96.94 161 THR A N 1
ATOM 1244 C CA . THR A 1 161 ? -11.617 10.023 2.213 1 96.94 161 THR A CA 1
ATOM 1245 C C . THR A 1 161 ? -11.328 9.945 0.717 1 96.94 161 THR A C 1
ATOM 1247 O O . THR A 1 161 ? -10.305 9.398 0.306 1 96.94 161 THR A O 1
ATOM 1250 N N . GLY A 1 162 ? -12.242 10.398 -0.041 1 97.94 162 GLY A N 1
ATOM 1251 C CA . GLY A 1 162 ? -12.117 10.648 -1.468 1 97.94 162 GLY A CA 1
ATOM 1252 C C . GLY A 1 162 ? -12.727 11.969 -1.898 1 97.94 162 GLY A C 1
ATOM 1253 O O . GLY A 1 162 ? -13.797 12.352 -1.418 1 97.94 162 GLY A O 1
ATOM 1254 N N . TRP A 1 163 ? -12.039 12.664 -2.729 1 98.19 163 TRP A N 1
ATOM 1255 C CA . TRP A 1 163 ? -12.414 14.008 -3.152 1 98.19 163 TRP A CA 1
ATOM 1256 C C . TRP A 1 163 ? -12.648 14.055 -4.656 1 98.19 163 TRP A C 1
ATOM 1258 O O . TRP A 1 163 ? -11.734 14.375 -5.422 1 98.19 163 TRP A O 1
ATOM 1268 N N . PRO A 1 164 ? -13.883 13.812 -5.105 1 97.88 164 PRO A N 1
ATOM 1269 C CA . PRO A 1 164 ? -14.156 13.805 -6.547 1 97.88 164 PRO A CA 1
ATOM 1270 C C . PRO A 1 164 ? -14.008 15.18 -7.188 1 97.88 164 PRO A C 1
ATOM 1272 O O . PRO A 1 164 ? -14.148 16.203 -6.512 1 97.88 164 PRO A O 1
ATOM 1275 N N . ALA A 1 165 ? -13.719 15.133 -8.445 1 96.38 165 ALA A N 1
ATOM 1276 C CA . ALA A 1 165 ? -13.547 16.375 -9.195 1 96.38 165 ALA A CA 1
ATOM 1277 C C . ALA A 1 165 ? -14.836 17.188 -9.227 1 96.38 165 ALA A C 1
ATOM 1279 O O . ALA A 1 165 ? -14.805 18.406 -9.367 1 96.38 165 ALA A O 1
ATOM 1280 N N . THR A 1 166 ? -15.922 16.594 -9.07 1 95.81 166 THR A N 1
ATOM 1281 C CA . THR A 1 166 ? -17.234 17.219 -9.164 1 95.81 166 THR A CA 1
ATOM 1282 C C . THR A 1 166 ? -17.578 17.922 -7.855 1 95.81 166 THR A C 1
ATOM 1284 O O . THR A 1 166 ? -18.609 18.578 -7.754 1 95.81 166 THR A O 1
ATOM 1287 N N . GLY A 1 167 ? -16.828 17.781 -6.895 1 96.12 167 GLY A N 1
ATOM 1288 C CA . GLY A 1 167 ? -17.078 18.391 -5.605 1 96.12 167 GLY A CA 1
ATOM 1289 C C . GLY A 1 167 ? -17.578 17.406 -4.559 1 96.12 167 GLY A C 1
ATOM 1290 O O . GLY A 1 167 ? -17.906 16.266 -4.879 1 96.12 167 GLY A O 1
ATOM 1291 N N . GLY A 1 168 ? -17.547 17.953 -3.283 1 97 168 GLY A N 1
ATOM 1292 C CA . GLY A 1 168 ? -17.938 17.094 -2.184 1 97 168 GLY A CA 1
ATOM 1293 C C . GLY A 1 168 ? -16.828 16.188 -1.695 1 97 168 GLY A C 1
ATOM 1294 O O . GLY A 1 168 ? -15.664 16.359 -2.057 1 97 168 GLY A O 1
ATOM 1295 N N . VAL A 1 169 ? -17.266 15.297 -0.807 1 97.75 169 VAL A N 1
ATOM 1296 C CA . VAL A 1 169 ? -16.266 14.398 -0.244 1 97.75 169 VAL A CA 1
ATOM 1297 C C . VAL A 1 169 ? -16.906 13.062 0.126 1 97.75 169 VAL A C 1
ATOM 1299 O O . VAL A 1 169 ? -18.031 13.039 0.639 1 97.75 169 VAL A O 1
ATOM 1302 N N . TRP A 1 170 ? -16.281 11.992 -0.296 1 97.75 170 TRP A N 1
ATOM 1303 C CA . TRP A 1 170 ? -16.578 10.672 0.238 1 97.75 170 TRP A CA 1
ATOM 1304 C C . TRP A 1 170 ? -15.805 10.414 1.524 1 97.75 170 TRP A C 1
ATOM 1306 O O . TRP A 1 170 ? -14.617 10.719 1.61 1 97.75 170 TRP A O 1
ATOM 1316 N N . ILE A 1 171 ? -16.531 9.875 2.516 1 96.31 171 ILE A N 1
ATOM 1317 C CA . ILE A 1 171 ? -15.859 9.562 3.773 1 96.31 171 ILE A CA 1
ATOM 1318 C C . ILE A 1 171 ? -16.266 8.172 4.242 1 96.31 171 ILE A C 1
ATOM 1320 O O . ILE A 1 171 ? -17.422 7.785 4.133 1 96.31 171 ILE A O 1
ATOM 1324 N N . LEU A 1 172 ? -15.297 7.402 4.621 1 94.94 172 LEU A N 1
ATOM 1325 C CA . LEU A 1 172 ? -15.508 6.18 5.391 1 94.94 172 LEU A CA 1
ATOM 1326 C C . LEU A 1 172 ? -14.883 6.293 6.777 1 94.94 172 LEU A C 1
ATOM 1328 O O . LEU A 1 172 ? -13.664 6.441 6.902 1 94.94 172 LEU A O 1
ATOM 1332 N N . LYS A 1 173 ? -15.664 6.375 7.75 1 92.38 173 LYS A N 1
ATOM 1333 C CA . LYS A 1 173 ? -15.219 6.367 9.141 1 92.38 173 LYS A CA 1
ATOM 1334 C C . LYS A 1 173 ? -15.734 5.133 9.875 1 92.38 173 LYS A C 1
ATOM 1336 O O . LYS A 1 173 ? -16.938 4.883 9.906 1 92.38 173 LYS A O 1
ATOM 1341 N N . THR A 1 174 ? -14.852 4.422 10.383 1 90.75 174 THR A N 1
ATOM 1342 C CA . THR A 1 174 ? -15.18 3.209 11.125 1 90.75 174 THR A CA 1
ATOM 1343 C C . THR A 1 174 ? -14.008 2.785 12.008 1 90.75 174 THR A C 1
ATOM 1345 O O . THR A 1 174 ? -13.211 3.623 12.438 1 90.75 174 THR A O 1
ATOM 1348 N N . THR A 1 175 ? -14.016 1.622 12.469 1 87 175 THR A N 1
ATOM 1349 C CA . THR A 1 175 ? -12.883 1.096 13.227 1 87 175 THR A CA 1
ATOM 1350 C C . THR A 1 175 ? -11.984 0.246 12.336 1 87 175 THR A C 1
ATOM 1352 O O . THR A 1 175 ? -12.422 -0.261 11.305 1 87 175 THR A O 1
ATOM 1355 N N . LYS A 1 176 ? -10.844 0.135 12.734 1 82.62 176 LYS A N 1
ATOM 1356 C CA . LYS A 1 176 ? -9.898 -0.659 11.953 1 82.62 176 LYS A CA 1
ATOM 1357 C C . LYS A 1 176 ? -10.383 -2.098 11.805 1 82.62 176 LYS A C 1
ATOM 1359 O O . LYS A 1 176 ? -10.242 -2.695 10.734 1 82.62 176 LYS A O 1
ATOM 1364 N N . GLY A 1 177 ? -10.875 -2.635 12.883 1 80.88 177 GLY A N 1
ATOM 1365 C CA . GLY A 1 177 ? -11.414 -3.984 12.805 1 80.88 177 GLY A CA 1
ATOM 1366 C C . GLY A 1 177 ? -12.523 -4.129 11.789 1 80.88 177 GLY A C 1
ATOM 1367 O O . GLY A 1 177 ? -12.508 -5.043 10.961 1 80.88 177 GLY A O 1
ATOM 1368 N N . ASP A 1 178 ? -13.43 -3.225 11.852 1 86.94 178 ASP A N 1
ATOM 1369 C CA . ASP A 1 178 ? -14.539 -3.23 10.906 1 86.94 178 ASP A CA 1
ATOM 1370 C C . ASP A 1 178 ? -14.047 -3.016 9.477 1 86.94 178 ASP A C 1
ATOM 1372 O O . ASP A 1 178 ? -14.5 -3.688 8.547 1 86.94 178 ASP A O 1
ATOM 1376 N N . ALA A 1 179 ? -13.18 -2.113 9.312 1 86.94 179 ALA A N 1
ATOM 1377 C CA . ALA A 1 179 ? -12.617 -1.826 8 1 86.94 179 ALA A CA 1
ATOM 1378 C C . ALA A 1 179 ? -11.945 -3.064 7.406 1 86.94 179 ALA A C 1
ATOM 1380 O O . ALA A 1 179 ? -12.117 -3.367 6.227 1 86.94 179 ALA A O 1
ATOM 1381 N N . ARG A 1 180 ? -11.227 -3.678 8.242 1 83.19 180 ARG A N 1
ATOM 1382 C CA . ARG A 1 180 ? -10.578 -4.906 7.793 1 83.19 180 ARG A CA 1
ATOM 1383 C C . ARG A 1 180 ? -11.609 -5.93 7.324 1 83.19 180 ARG A C 1
ATOM 1385 O O . ARG A 1 180 ? -11.445 -6.543 6.266 1 83.19 180 ARG A O 1
ATOM 1392 N N . GLY A 1 181 ? -12.602 -6.125 8.094 1 81.06 181 GLY A N 1
ATOM 1393 C CA . GLY A 1 181 ? -13.656 -7.07 7.758 1 81.06 181 GLY A CA 1
ATOM 1394 C C . GLY A 1 181 ? -14.359 -6.742 6.453 1 81.06 181 GLY A C 1
ATOM 1395 O O . GLY A 1 181 ? -14.773 -7.645 5.723 1 81.06 181 GLY A O 1
ATOM 1396 N N . ARG A 1 182 ? -14.367 -5.496 6.109 1 84.81 182 ARG A N 1
ATOM 1397 C CA . ARG A 1 182 ? -15.047 -5.047 4.898 1 84.81 182 ARG A CA 1
ATOM 1398 C C . ARG A 1 182 ? -14.117 -5.105 3.691 1 84.81 182 ARG A C 1
ATOM 1400 O O . ARG A 1 182 ? -14.555 -4.91 2.555 1 84.81 182 ARG A O 1
ATOM 1407 N N . GLY A 1 183 ? -12.906 -5.371 3.918 1 84 183 GLY A N 1
ATOM 1408 C CA . GLY A 1 183 ? -11.961 -5.395 2.812 1 84 183 GLY A CA 1
ATOM 1409 C C . GLY A 1 183 ? -11.688 -4.023 2.232 1 84 183 GLY A C 1
ATOM 1410 O O . GLY A 1 183 ? -11.719 -3.84 1.014 1 84 183 GLY A O 1
ATOM 1411 N N . VAL A 1 184 ? -11.445 -3.01 3.131 1 90.19 184 VAL A N 1
ATOM 1412 C CA . VAL A 1 184 ? -11.328 -1.629 2.676 1 90.19 184 VAL A CA 1
ATOM 1413 C C . VAL A 1 184 ? -10.016 -1.442 1.917 1 90.19 184 VAL A C 1
ATOM 1415 O O . VAL A 1 184 ? -9.82 -0.429 1.242 1 90.19 184 VAL A O 1
ATOM 1418 N N . GLY A 1 185 ? -9.203 -2.475 1.967 1 88.94 185 GLY A N 1
ATOM 1419 C CA . GLY A 1 185 ? -7.93 -2.408 1.269 1 88.94 185 GLY A CA 1
ATOM 1420 C C . GLY A 1 185 ? -8.078 -2.168 -0.222 1 88.94 185 GLY A C 1
ATOM 1421 O O . GLY A 1 185 ? -7.137 -1.717 -0.88 1 88.94 185 GLY A O 1
ATOM 1422 N N . ILE A 1 186 ? -9.234 -2.402 -0.797 1 91.81 186 ILE A N 1
ATOM 1423 C CA . ILE A 1 186 ? -9.461 -2.248 -2.23 1 91.81 186 ILE A CA 1
ATOM 1424 C C . ILE A 1 186 ? -9.297 -0.783 -2.623 1 91.81 186 ILE A C 1
ATOM 1426 O O . ILE A 1 186 ? -9.039 -0.471 -3.789 1 91.81 186 ILE A O 1
ATOM 1430 N N . ILE A 1 187 ? -9.406 0.109 -1.683 1 94.56 187 ILE A N 1
ATOM 1431 C CA . ILE A 1 187 ? -9.305 1.541 -1.942 1 94.56 187 ILE A CA 1
ATOM 1432 C C . ILE A 1 187 ? -7.914 1.871 -2.484 1 94.56 187 ILE A C 1
ATOM 1434 O O . ILE A 1 187 ? -7.77 2.734 -3.354 1 94.56 187 ILE A O 1
ATOM 1438 N N . HIS A 1 188 ? -6.969 1.112 -2.041 1 93.25 188 HIS A N 1
ATOM 1439 C CA . HIS A 1 188 ? -5.582 1.386 -2.391 1 93.25 188 HIS A CA 1
ATOM 1440 C C . HIS A 1 188 ? -5.258 0.887 -3.795 1 93.25 188 HIS A C 1
ATOM 1442 O O . HIS A 1 188 ? -4.172 1.148 -4.316 1 93.25 188 HIS A O 1
ATOM 1448 N N . ASN A 1 189 ? -6.176 0.211 -4.418 1 94.31 189 ASN A N 1
ATOM 1449 C CA . ASN A 1 189 ? -5.953 -0.305 -5.766 1 94.31 189 ASN A CA 1
ATOM 1450 C C . ASN A 1 189 ? -6.363 0.711 -6.828 1 94.31 189 ASN A C 1
ATOM 1452 O O . ASN A 1 189 ? -6.223 0.453 -8.023 1 94.31 189 ASN A O 1
ATOM 1456 N N . ALA A 1 190 ? -6.84 1.866 -6.438 1 96.94 190 ALA A N 1
ATOM 1457 C CA . ALA A 1 190 ? -7.293 2.906 -7.355 1 96.94 190 ALA A CA 1
ATOM 1458 C C . ALA A 1 190 ? -6.117 3.535 -8.094 1 96.94 190 ALA A C 1
ATOM 1460 O O . ALA A 1 190 ? -5.039 3.719 -7.523 1 96.94 190 ALA A O 1
ATOM 1461 N N . TYR A 1 191 ? -6.445 3.977 -9.359 1 97.69 191 TYR A N 1
ATOM 1462 C CA . TYR A 1 191 ? -5.422 4.652 -10.148 1 97.69 191 TYR A CA 1
ATOM 1463 C C . TYR A 1 191 ? -5.699 6.148 -10.234 1 97.69 191 TYR A C 1
ATOM 1465 O O . TYR A 1 191 ? -4.938 6.895 -10.852 1 97.69 191 TYR A O 1
ATOM 1473 N N . ASN A 1 192 ? -6.785 6.57 -9.727 1 97.69 192 ASN A N 1
ATOM 1474 C CA . ASN A 1 192 ? -7.125 7.984 -9.641 1 97.69 192 ASN A CA 1
ATOM 1475 C C . ASN A 1 192 ? -8.18 8.242 -8.562 1 97.69 192 ASN A C 1
ATOM 1477 O O . ASN A 1 192 ? -8.719 7.301 -7.98 1 97.69 192 ASN A O 1
ATOM 1481 N N . MET A 1 193 ? -8.43 9.461 -8.406 1 98.12 193 MET A N 1
ATOM 1482 C CA . MET A 1 193 ? -9.305 9.859 -7.301 1 98.12 193 MET A CA 1
ATOM 1483 C C . MET A 1 193 ? -10.742 9.414 -7.559 1 98.12 193 MET A C 1
ATOM 1485 O O . MET A 1 193 ? -11.461 9.07 -6.621 1 98.12 193 MET A O 1
ATOM 1489 N N . GLU A 1 194 ? -11.141 9.391 -8.828 1 98.38 194 GLU A N 1
ATOM 1490 C CA . GLU A 1 194 ? -12.492 8.93 -9.133 1 98.38 194 GLU A CA 1
ATOM 1491 C C . GLU A 1 194 ? -12.672 7.457 -8.781 1 98.38 194 GLU A C 1
ATOM 1493 O O . GLU A 1 194 ? -13.688 7.066 -8.211 1 98.38 194 GLU A O 1
ATOM 1498 N N . GLU A 1 195 ? -11.719 6.668 -9.133 1 98.06 195 GLU A N 1
ATOM 1499 C CA . GLU A 1 195 ? -11.766 5.258 -8.766 1 98.06 195 GLU A CA 1
ATOM 1500 C C . GLU A 1 195 ? -11.734 5.086 -7.25 1 98.06 195 GLU A C 1
ATOM 1502 O O . GLU A 1 195 ? -12.414 4.219 -6.703 1 98.06 195 GLU A O 1
ATOM 1507 N N . ARG A 1 196 ? -10.906 5.883 -6.621 1 97.81 196 ARG A N 1
ATOM 1508 C CA . ARG A 1 196 ? -10.844 5.844 -5.164 1 97.81 196 ARG A CA 1
ATOM 1509 C C . ARG A 1 196 ? -12.211 6.121 -4.551 1 97.81 196 ARG A C 1
ATOM 1511 O O . ARG A 1 196 ? -12.648 5.414 -3.639 1 97.81 196 ARG A O 1
ATOM 1518 N N . CYS A 1 197 ? -12.836 7.102 -5.051 1 98.31 197 CYS A N 1
ATOM 1519 C CA . CYS A 1 197 ? -14.164 7.445 -4.562 1 98.31 197 CYS A CA 1
ATOM 1520 C C . CYS A 1 197 ? -15.133 6.289 -4.762 1 98.31 197 CYS A C 1
ATOM 1522 O O . CYS A 1 197 ? -15.906 5.961 -3.861 1 98.31 197 CYS A O 1
ATOM 1524 N N . ARG A 1 198 ? -15.07 5.664 -5.91 1 97.81 198 ARG A N 1
ATOM 1525 C CA . ARG A 1 198 ? -15.945 4.527 -6.18 1 97.81 198 ARG A CA 1
ATOM 1526 C C . ARG A 1 198 ? -15.664 3.379 -5.219 1 97.81 198 ARG A C 1
ATOM 1528 O O . ARG A 1 198 ? -16.594 2.699 -4.762 1 97.81 198 ARG A O 1
ATOM 1535 N N . ALA A 1 199 ? -14.453 3.156 -4.965 1 96.81 199 ALA A N 1
ATOM 1536 C CA . ALA A 1 199 ? -14.078 2.098 -4.027 1 96.81 199 ALA A CA 1
ATOM 1537 C C . ALA A 1 199 ? -14.602 2.396 -2.625 1 96.81 199 ALA A C 1
ATOM 1539 O O . ALA A 1 199 ? -15.094 1.502 -1.935 1 96.81 199 ALA A O 1
ATOM 1540 N N . ILE A 1 200 ? -14.445 3.654 -2.213 1 97.06 200 ILE A N 1
ATOM 1541 C CA . ILE A 1 200 ? -14.93 4.055 -0.896 1 97.06 200 ILE A CA 1
ATOM 1542 C C . ILE A 1 200 ? -16.438 3.848 -0.819 1 97.06 200 ILE A C 1
ATOM 1544 O O . ILE A 1 200 ? -16.953 3.328 0.176 1 97.06 200 ILE A O 1
ATOM 1548 N N . GLU A 1 201 ? -17.094 4.254 -1.853 1 97.75 201 GLU A N 1
ATOM 1549 C CA . GLU A 1 201 ? -18.531 4.023 -1.917 1 97.75 201 GLU A CA 1
ATOM 1550 C C . GLU A 1 201 ? -18.859 2.537 -1.787 1 97.75 201 GLU A C 1
ATOM 1552 O O . GLU A 1 201 ? -19.75 2.154 -1.024 1 97.75 201 GLU A O 1
ATOM 1557 N N . LYS A 1 202 ? -18.188 1.748 -2.461 1 95.44 202 LYS A N 1
ATOM 1558 C CA . LYS A 1 202 ? -18.406 0.307 -2.508 1 95.44 202 LYS A CA 1
ATOM 1559 C C . LYS A 1 202 ? -18.297 -0.312 -1.116 1 95.44 202 LYS A C 1
ATOM 1561 O O . LYS A 1 202 ? -19 -1.277 -0.803 1 95.44 202 LYS A O 1
ATOM 1566 N N . VAL A 1 203 ? -17.453 0.226 -0.294 1 94.12 203 VAL A N 1
ATOM 1567 C CA . VAL A 1 203 ? -17.219 -0.404 1 1 94.12 203 VAL A CA 1
ATOM 1568 C C . VAL A 1 203 ? -18 0.329 2.086 1 94.12 203 VAL A C 1
ATOM 1570 O O . VAL A 1 203 ? -17.734 0.169 3.277 1 94.12 203 VAL A O 1
ATOM 1573 N N . GLY A 1 204 ? -18.875 1.205 1.707 1 95.81 204 GLY A N 1
ATOM 1574 C CA . GLY A 1 204 ? -19.844 1.742 2.656 1 95.81 204 GLY A CA 1
ATOM 1575 C C . GLY A 1 204 ? -19.547 3.176 3.057 1 95.81 204 GLY A C 1
ATOM 1576 O O . GLY A 1 204 ? -20.031 3.648 4.086 1 95.81 204 GLY A O 1
ATOM 1577 N N . GLY A 1 205 ? -18.75 3.881 2.293 1 96.75 205 GLY A N 1
ATOM 1578 C CA . GLY A 1 205 ? -18.531 5.293 2.559 1 96.75 205 GLY A CA 1
ATOM 1579 C C . GLY A 1 205 ? -19.766 6.141 2.316 1 96.75 205 GLY A C 1
ATOM 1580 O O . GLY A 1 205 ? -20.703 5.703 1.652 1 96.75 205 GLY A O 1
ATOM 1581 N N . VAL A 1 206 ? -19.703 7.312 2.912 1 97.12 206 VAL A N 1
ATOM 1582 C CA . VAL A 1 206 ? -20.812 8.258 2.793 1 97.12 206 VAL A CA 1
ATOM 1583 C C . VAL A 1 206 ? -20.344 9.508 2.061 1 97.12 206 VAL A C 1
ATOM 1585 O O . VAL A 1 206 ? -19.219 9.984 2.285 1 97.12 206 VAL A O 1
ATOM 1588 N N . PHE A 1 207 ? -21.281 10.047 1.254 1 97.75 207 PHE A N 1
ATOM 1589 C CA . PHE A 1 207 ? -20.953 11.234 0.476 1 97.75 207 PHE A CA 1
ATOM 1590 C C . PHE A 1 207 ? -21.547 12.477 1.109 1 97.75 207 PHE A C 1
ATOM 1592 O O . PHE A 1 207 ? -22.734 12.484 1.479 1 97.75 207 PHE A O 1
ATOM 1599 N N . TYR A 1 208 ? -20.75 13.492 1.242 1 97.44 208 TYR A N 1
ATOM 1600 C CA . TYR A 1 208 ? -21.188 14.812 1.665 1 97.44 208 TYR A CA 1
ATOM 1601 C C . TYR A 1 208 ? -21 15.836 0.549 1 97.44 208 TYR A C 1
ATOM 1603 O O . TYR A 1 208 ? -19.875 16.078 0.106 1 97.44 208 TYR A O 1
ATOM 1611 N N . THR A 1 209 ? -22.062 16.406 0.168 1 96.81 209 THR A N 1
ATOM 1612 C CA . THR A 1 209 ? -21.984 17.406 -0.886 1 96.81 209 THR A CA 1
ATOM 1613 C C . THR A 1 209 ? -21.141 18.594 -0.446 1 96.81 209 THR A C 1
ATOM 1615 O O . THR A 1 209 ? -20.328 19.109 -1.224 1 96.81 209 THR A O 1
ATOM 1618 N N . ASP A 1 210 ? -21.344 18.969 0.781 1 95.31 210 ASP A N 1
ATOM 1619 C CA . ASP A 1 210 ? -20.484 19.984 1.397 1 95.31 210 ASP A CA 1
ATOM 1620 C C . ASP A 1 210 ? -19.562 19.359 2.439 1 95.31 210 ASP A C 1
ATOM 1622 O O . ASP A 1 210 ? -20.016 18.922 3.496 1 95.31 210 ASP A O 1
ATOM 1626 N N . PRO A 1 211 ? -18.297 19.344 2.16 1 93.81 211 PRO A N 1
ATOM 1627 C CA . PRO A 1 211 ? -17.344 18.734 3.086 1 93.81 211 PRO A CA 1
ATOM 1628 C C . PRO A 1 211 ? -17.469 19.266 4.508 1 93.81 211 PRO A C 1
ATOM 1630 O O . PRO A 1 211 ? -17.156 18.562 5.473 1 93.81 211 PRO A O 1
ATOM 1633 N N . LYS A 1 212 ? -17.891 20.453 4.684 1 90.88 212 LYS A N 1
ATOM 1634 C CA . LYS A 1 212 ? -18.016 21.062 6.004 1 90.88 212 LYS A CA 1
ATOM 1635 C C . LYS A 1 212 ? -19.109 20.375 6.82 1 90.88 212 LYS A C 1
ATOM 1637 O O . LYS A 1 212 ? -19.156 20.516 8.047 1 90.88 212 LYS A O 1
ATOM 1642 N N . ASP A 1 213 ? -19.969 19.703 6.152 1 91.56 213 ASP A N 1
ATOM 1643 C CA . ASP A 1 213 ? -21.062 19 6.832 1 91.56 213 ASP A CA 1
ATOM 1644 C C . ASP A 1 213 ? -20.562 17.656 7.391 1 91.56 213 ASP A C 1
ATOM 1646 O O . ASP A 1 213 ? -21.297 17 8.133 1 91.56 213 ASP A O 1
ATOM 1650 N N . CYS A 1 214 ? -19.391 17.281 7.008 1 89.5 214 CYS A N 1
ATOM 1651 C CA . CYS A 1 214 ? -18.844 16.031 7.52 1 89.5 214 CYS A CA 1
ATOM 1652 C C . CYS A 1 214 ? -18.297 16.219 8.93 1 89.5 214 CYS A C 1
ATOM 1654 O O . CYS A 1 214 ? -17.297 16.922 9.125 1 89.5 214 CYS A O 1
ATOM 1656 N N . PRO A 1 215 ? -18.859 15.656 9.906 1 85.94 215 PRO A N 1
ATOM 1657 C CA . PRO A 1 215 ? -18.406 15.852 11.289 1 85.94 215 PRO A CA 1
ATOM 1658 C C . PRO A 1 215 ? -17.078 15.172 11.57 1 85.94 215 PRO A C 1
ATOM 1660 O O . PRO A 1 215 ? -16.422 15.477 12.578 1 85.94 215 PRO A O 1
ATOM 1663 N N . ASP A 1 216 ? -16.656 14.344 10.703 1 83.25 216 ASP A N 1
ATOM 1664 C CA . ASP A 1 216 ? -15.492 13.5 10.977 1 83.25 216 ASP A CA 1
ATOM 1665 C C . ASP A 1 216 ? -14.219 14.117 10.414 1 83.25 216 ASP A C 1
ATOM 1667 O O . ASP A 1 216 ? -13.117 13.625 10.672 1 83.25 216 ASP A O 1
ATOM 1671 N N . LEU A 1 217 ? -14.336 15.008 9.609 1 83.25 217 LEU A N 1
ATOM 1672 C CA . LEU A 1 217 ? -13.164 15.68 9.062 1 83.25 217 LEU A CA 1
ATOM 1673 C C . LEU A 1 217 ? -12.945 17.031 9.734 1 83.25 217 LEU A C 1
ATOM 1675 O O . LEU A 1 217 ? -13.875 17.828 9.867 1 83.25 217 LEU A O 1
ATOM 1679 N N . ASP A 1 218 ? -11.812 17.156 10.352 1 78.94 218 ASP A N 1
ATOM 1680 C CA . ASP A 1 218 ? -11.438 18.438 10.961 1 78.94 218 ASP A CA 1
ATOM 1681 C C . ASP A 1 218 ? -10.938 19.422 9.914 1 78.94 218 ASP A C 1
ATOM 1683 O O . ASP A 1 218 ? -9.734 19.547 9.688 1 78.94 218 ASP A O 1
ATOM 1687 N N . LEU A 1 219 ? -11.875 20.188 9.266 1 80.06 219 LEU A N 1
ATOM 1688 C CA . LEU A 1 219 ? -11.461 21.062 8.164 1 80.06 219 LEU A CA 1
ATOM 1689 C C . LEU A 1 219 ? -11.469 22.531 8.602 1 80.06 219 LEU A C 1
ATOM 1691 O O . LEU A 1 219 ? -11.234 23.422 7.789 1 80.06 219 LEU A O 1
ATOM 1695 N N . ASP A 1 220 ? -11.773 22.766 9.93 1 73.31 220 ASP A N 1
ATOM 1696 C CA . ASP A 1 220 ? -11.758 24.141 10.422 1 73.31 220 ASP A CA 1
ATOM 1697 C C . ASP A 1 220 ? -10.375 24.531 10.938 1 73.31 220 ASP A C 1
ATOM 1699 O O . ASP A 1 220 ? -9.617 23.672 11.398 1 73.31 220 ASP A O 1
ATOM 1703 N N . MET B 1 1 ? 22.969 -29.578 49.75 1 28.41 1 MET B N 1
ATOM 1704 C CA . MET B 1 1 ? 21.562 -29.781 49.438 1 28.41 1 MET B CA 1
ATOM 1705 C C . MET B 1 1 ? 20.906 -28.5 48.969 1 28.41 1 MET B C 1
ATOM 1707 O O . MET B 1 1 ? 19.812 -28.516 48.406 1 28.41 1 MET B O 1
ATOM 1711 N N . ASN B 1 2 ? 21.484 -27.375 49.438 1 36.03 2 ASN B N 1
ATOM 1712 C CA . ASN B 1 2 ? 20.812 -26.109 49.188 1 36.03 2 ASN B CA 1
ATOM 1713 C C . ASN B 1 2 ? 21.078 -25.609 47.781 1 36.03 2 ASN B C 1
ATOM 1715 O O . ASN B 1 2 ? 20.5 -24.609 47.344 1 36.03 2 ASN B O 1
ATOM 1719 N N . SER B 1 3 ? 22.125 -26.141 47.094 1 41.66 3 SER B N 1
ATOM 1720 C CA . SER B 1 3 ? 22.469 -25.641 45.75 1 41.66 3 SER B CA 1
ATOM 1721 C C . SER B 1 3 ? 21.484 -26.125 44.688 1 41.66 3 SER B C 1
ATOM 1723 O O . SER B 1 3 ? 21.328 -25.5 43.656 1 41.66 3 SER B O 1
ATOM 1725 N N . MET B 1 4 ? 20.875 -27.328 44.969 1 36.75 4 MET B N 1
ATOM 1726 C CA . MET B 1 4 ? 19.953 -27.859 43.938 1 36.75 4 MET B CA 1
ATOM 1727 C C . MET B 1 4 ? 18.609 -27.141 44 1 36.75 4 MET B C 1
ATOM 1729 O O . MET B 1 4 ? 17.781 -27.281 43.125 1 36.75 4 MET B O 1
ATOM 1733 N N . ALA B 1 5 ? 18.281 -26.609 45.219 1 39.38 5 ALA B N 1
ATOM 1734 C CA . ALA B 1 5 ? 16.984 -25.938 45.312 1 39.38 5 ALA B CA 1
ATOM 1735 C C . ALA B 1 5 ? 17.016 -24.594 44.594 1 39.38 5 ALA B C 1
ATOM 1737 O O . ALA B 1 5 ? 16 -24.156 44.031 1 39.38 5 ALA B O 1
ATOM 1738 N N . ILE B 1 6 ? 18.203 -23.953 44.5 1 42.59 6 ILE B N 1
ATOM 1739 C CA . ILE B 1 6 ? 18.266 -22.656 43.812 1 42.59 6 ILE B CA 1
ATOM 1740 C C . ILE B 1 6 ? 18.188 -22.859 42.312 1 42.59 6 ILE B C 1
ATOM 1742 O O . ILE B 1 6 ? 17.547 -22.078 41.594 1 42.59 6 ILE B O 1
ATOM 1746 N N . LEU B 1 7 ? 18.578 -24.047 41.812 1 40.94 7 LEU B N 1
ATOM 1747 C CA . LEU B 1 7 ? 18.516 -24.266 40.375 1 40.94 7 LEU B CA 1
ATOM 1748 C C . LEU B 1 7 ? 17.094 -24.594 39.938 1 40.94 7 LEU B C 1
ATOM 1750 O O . LEU B 1 7 ? 16.672 -24.219 38.844 1 40.94 7 LEU B O 1
ATOM 1754 N N . SER B 1 8 ? 16.328 -25.188 40.844 1 38.38 8 SER B N 1
ATOM 1755 C CA . SER B 1 8 ? 14.984 -25.547 40.438 1 38.38 8 SER B CA 1
ATOM 1756 C C . SER B 1 8 ? 14.07 -24.328 40.406 1 38.38 8 SER B C 1
ATOM 1758 O O . SER B 1 8 ? 13.195 -24.203 39.531 1 38.38 8 SER B O 1
ATOM 1760 N N . THR B 1 9 ? 14.328 -23.375 41.312 1 41.97 9 THR B N 1
ATOM 1761 C CA . THR B 1 9 ? 13.492 -22.188 41.281 1 41.97 9 THR B CA 1
ATOM 1762 C C . THR B 1 9 ? 13.852 -21.281 40.125 1 41.97 9 THR B C 1
ATOM 1764 O O . THR B 1 9 ? 12.992 -20.594 39.562 1 41.97 9 THR B O 1
ATOM 1767 N N . CYS B 1 10 ? 15.141 -21.359 39.656 1 40.5 10 CYS B N 1
ATOM 1768 C CA . CYS B 1 10 ? 15.5 -20.562 38.5 1 40.5 10 CYS B CA 1
ATOM 1769 C C . CYS B 1 10 ? 14.953 -21.172 37.219 1 40.5 10 CYS B C 1
ATOM 1771 O O . CYS B 1 10 ? 14.664 -20.469 36.25 1 40.5 10 CYS B O 1
ATOM 1773 N N . LEU B 1 11 ? 14.797 -22.516 37.188 1 42.03 11 LEU B N 1
ATOM 1774 C CA . LEU B 1 11 ? 14.242 -23.109 35.969 1 42.03 11 LEU B CA 1
ATOM 1775 C C . LEU B 1 11 ? 12.734 -22.875 35.875 1 42.03 11 LEU B C 1
ATOM 1777 O O . LEU B 1 11 ? 12.195 -22.656 34.812 1 42.03 11 LEU B O 1
ATOM 1781 N N . TYR B 1 12 ? 12.023 -22.828 37 1 41.53 12 TYR B N 1
ATOM 1782 C CA . TYR B 1 12 ? 10.602 -22.531 36.938 1 41.53 12 TYR B CA 1
ATOM 1783 C C . TYR B 1 12 ? 10.359 -21.047 36.656 1 41.53 12 TYR B C 1
ATOM 1785 O O . TYR B 1 12 ? 9.367 -20.688 36 1 41.53 12 TYR B O 1
ATOM 1793 N N . SER B 1 13 ? 11.281 -20.156 37.062 1 40.75 13 SER B N 1
ATOM 1794 C CA . SER B 1 13 ? 11.133 -18.766 36.688 1 40.75 13 SER B CA 1
ATOM 1795 C C . SER B 1 13 ? 11.477 -18.531 35.219 1 40.75 13 SER B C 1
ATOM 1797 O O . SER B 1 13 ? 10.883 -17.688 34.562 1 40.75 13 SER B O 1
ATOM 1799 N N . LEU B 1 14 ? 12.391 -19.344 34.688 1 42.06 14 LEU B N 1
ATOM 1800 C CA . LEU B 1 14 ? 12.688 -19.219 33.25 1 42.06 14 LEU B CA 1
ATOM 1801 C C . LEU B 1 14 ? 11.578 -19.844 32.406 1 42.06 14 LEU B C 1
ATOM 1803 O O . LEU B 1 14 ? 11.219 -19.312 31.359 1 42.06 14 LEU B O 1
ATOM 1807 N N . ALA B 1 15 ? 10.953 -20.938 32.875 1 41.34 15 ALA B N 1
ATOM 1808 C CA . ALA B 1 15 ? 9.812 -21.5 32.125 1 41.34 15 ALA B CA 1
ATOM 1809 C C . ALA B 1 15 ? 8.594 -20.594 32.25 1 41.34 15 ALA B C 1
ATOM 1811 O O . ALA B 1 15 ? 7.836 -20.438 31.281 1 41.34 15 ALA B O 1
ATOM 1812 N N . GLY B 1 16 ? 8.336 -19.969 33.344 1 37.34 16 GLY B N 1
ATOM 1813 C CA . GLY B 1 16 ? 7.27 -18.984 33.469 1 37.34 16 GLY B CA 1
ATOM 1814 C C . GLY B 1 16 ? 7.512 -17.734 32.625 1 37.34 16 GLY B C 1
ATOM 1815 O O . GLY B 1 16 ? 6.582 -17.188 32.062 1 37.34 16 GLY B O 1
ATOM 1816 N N . ILE B 1 17 ? 8.75 -17.25 32.5 1 40.59 17 ILE B N 1
ATOM 1817 C CA . ILE B 1 17 ? 9.055 -16.109 31.641 1 40.59 17 ILE B CA 1
ATOM 1818 C C . ILE B 1 17 ? 8.93 -16.531 30.172 1 40.59 17 ILE B C 1
ATOM 1820 O O . ILE B 1 17 ? 8.406 -15.781 29.344 1 40.59 17 ILE B O 1
ATOM 1824 N N . LEU B 1 18 ? 9.312 -17.75 29.812 1 37.84 18 LEU B N 1
ATOM 1825 C CA . LEU B 1 18 ? 9.094 -18.203 28.453 1 37.84 18 LEU B CA 1
ATOM 1826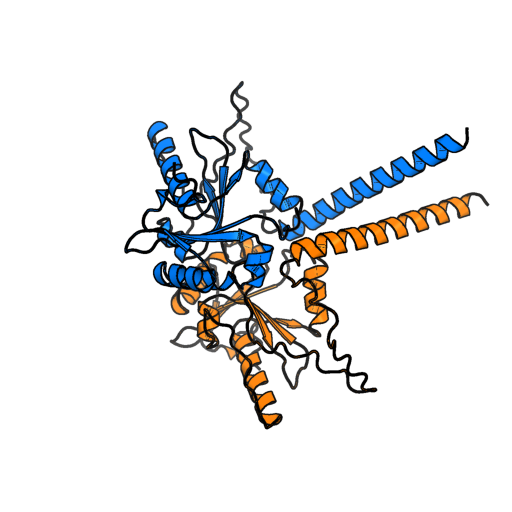 C C . LEU B 1 18 ? 7.609 -18.422 28.172 1 37.84 18 LEU B C 1
ATOM 1828 O O . LEU B 1 18 ? 7.125 -18.125 27.094 1 37.84 18 LEU B O 1
ATOM 1832 N N . LEU B 1 19 ? 6.805 -18.891 29.141 1 36.69 19 LEU B N 1
ATOM 1833 C CA . LEU B 1 19 ? 5.363 -19 28.938 1 36.69 19 LEU B CA 1
ATOM 1834 C C . LEU B 1 19 ? 4.707 -17.625 28.969 1 36.69 19 LEU B C 1
ATOM 1836 O O . LEU B 1 19 ? 3.781 -17.359 28.203 1 36.69 19 LEU B O 1
ATOM 1840 N N . LEU B 1 20 ? 5.098 -16.688 29.812 1 36.16 20 LEU B N 1
ATOM 1841 C CA . LEU B 1 20 ? 4.57 -15.336 29.75 1 36.16 20 LEU B CA 1
ATOM 1842 C C . LEU B 1 20 ? 5.086 -14.609 28.516 1 36.16 20 LEU B C 1
ATOM 1844 O O . LEU B 1 20 ? 4.355 -13.828 27.891 1 36.16 20 LEU B O 1
ATOM 1848 N N . ALA B 1 21 ? 6.332 -14.82 28.125 1 34.09 21 ALA B N 1
ATOM 1849 C CA . ALA B 1 21 ? 6.789 -14.297 26.828 1 34.09 21 ALA B CA 1
ATOM 1850 C C . ALA B 1 21 ? 6.043 -14.945 25.672 1 34.09 21 ALA B C 1
ATOM 1852 O O . ALA B 1 21 ? 5.711 -14.289 24.688 1 34.09 21 ALA B O 1
ATOM 1853 N N . TYR B 1 22 ? 5.711 -16.219 25.688 1 31.17 22 TYR B N 1
ATOM 1854 C CA . TYR B 1 22 ? 4.844 -16.844 24.703 1 31.17 22 TYR B CA 1
ATOM 1855 C C . TYR B 1 22 ? 3.418 -16.312 24.812 1 31.17 22 TYR B C 1
ATOM 1857 O O . TYR B 1 22 ? 2.734 -16.141 23.797 1 31.17 22 TYR B O 1
ATOM 1865 N N . GLY B 1 23 ? 2.818 -16.109 25.953 1 29.45 23 GLY B N 1
ATOM 1866 C CA . GLY B 1 23 ? 1.479 -15.562 26.094 1 29.45 23 GLY B CA 1
ATOM 1867 C C . GLY B 1 23 ? 1.386 -14.109 25.672 1 29.45 23 GLY B C 1
ATOM 1868 O O . GLY B 1 23 ? 0.409 -13.711 25.031 1 29.45 23 GLY B O 1
ATOM 1869 N N . THR B 1 24 ? 2.242 -13.227 26.172 1 32.75 24 THR B N 1
ATOM 1870 C CA . THR B 1 24 ? 2.232 -11.844 25.688 1 32.75 24 THR B CA 1
ATOM 1871 C C . THR B 1 24 ? 2.59 -11.781 24.203 1 32.75 24 THR B C 1
ATOM 1873 O O . THR B 1 24 ? 2.105 -10.906 23.484 1 32.75 24 THR B O 1
ATOM 1876 N N . ASN B 1 25 ? 3.402 -12.625 23.703 1 31.38 25 ASN B N 1
ATOM 1877 C CA . ASN B 1 25 ? 3.576 -12.734 22.266 1 31.38 25 ASN B CA 1
ATOM 1878 C C . ASN B 1 25 ? 2.291 -13.195 21.578 1 31.38 25 ASN B C 1
ATOM 1880 O O . ASN B 1 25 ? 1.995 -12.766 20.453 1 31.38 25 ASN B O 1
ATOM 1884 N N . PHE B 1 26 ? 1.497 -14.141 22.141 1 28.92 26 PHE B N 1
ATOM 1885 C CA . PHE B 1 26 ? 0.195 -14.516 21.594 1 28.92 26 PHE B CA 1
ATOM 1886 C C . PHE B 1 26 ? -0.782 -13.352 21.688 1 28.92 26 PHE B C 1
ATOM 1888 O O . PHE B 1 26 ? -1.554 -13.109 20.75 1 28.92 26 PHE B O 1
ATOM 1895 N N . MET B 1 27 ? -0.929 -12.633 22.844 1 28.08 27 MET B N 1
ATOM 1896 C CA . MET B 1 27 ? -1.796 -11.461 22.906 1 28.08 27 MET B CA 1
ATOM 1897 C C . MET B 1 27 ? -1.303 -10.359 21.984 1 28.08 27 MET B C 1
ATOM 1899 O O . MET B 1 27 ? -2.104 -9.68 21.328 1 28.08 27 MET B O 1
ATOM 1903 N N . MET B 1 28 ? -0.045 -10.055 22.016 1 28.38 28 MET B N 1
ATOM 1904 C CA . MET B 1 28 ? 0.463 -9.078 21.047 1 28.38 28 MET B CA 1
ATOM 1905 C C . MET B 1 28 ? 0.33 -9.602 19.625 1 28.38 28 MET B C 1
ATOM 1907 O O . MET B 1 28 ? 0.297 -8.828 18.672 1 28.38 28 MET B O 1
ATOM 1911 N N . TYR B 1 29 ? 0.424 -10.859 19.422 1 28.66 29 TYR B N 1
ATOM 1912 C CA . TYR B 1 29 ? 0.176 -11.469 18.125 1 28.66 29 TYR B CA 1
ATOM 1913 C C . TYR B 1 29 ? -1.251 -11.203 17.656 1 28.66 29 TYR B C 1
ATOM 1915 O O . TYR B 1 29 ? -1.49 -10.969 16.469 1 28.66 29 TYR B O 1
ATOM 1923 N N . ASN B 1 30 ? -2.256 -11.305 18.469 1 27.83 30 ASN B N 1
ATOM 1924 C CA . ASN B 1 30 ? -3.625 -11.016 18.062 1 27.83 30 ASN B CA 1
ATOM 1925 C C . ASN B 1 30 ? -3.783 -9.562 17.625 1 27.83 30 ASN B C 1
ATOM 1927 O O . ASN B 1 30 ? -4.711 -9.227 16.875 1 27.83 30 ASN B O 1
ATOM 1931 N N . VAL B 1 31 ? -3.068 -8.617 18.25 1 26.67 31 VAL B N 1
ATOM 1932 C CA . VAL B 1 31 ? -3.232 -7.234 17.828 1 26.67 31 VAL B CA 1
ATOM 1933 C C . VAL B 1 31 ? -2.664 -7.051 16.422 1 26.67 31 VAL B C 1
ATOM 1935 O O . VAL B 1 31 ? -3.242 -6.336 15.602 1 26.67 31 VAL B O 1
ATOM 1938 N N . PHE B 1 32 ? -1.396 -7.477 16.156 1 27.67 32 PHE B N 1
ATOM 1939 C CA . PHE B 1 32 ? -0.875 -7.242 14.82 1 27.67 32 PHE B CA 1
ATOM 1940 C C . PHE B 1 32 ? -1.607 -8.102 13.797 1 27.67 32 PHE B C 1
ATOM 1942 O O . PHE B 1 32 ? -1.737 -7.719 12.633 1 27.67 32 PHE B O 1
ATOM 1949 N N . THR B 1 33 ? -1.816 -9.422 14.102 1 28.12 33 THR B N 1
ATOM 1950 C CA . THR B 1 33 ? -2.602 -10.219 13.172 1 28.12 33 THR B CA 1
ATOM 1951 C C . THR B 1 33 ? -4.086 -9.891 13.289 1 28.12 33 THR B C 1
ATOM 1953 O O . THR B 1 33 ? -4.938 -10.633 12.797 1 28.12 33 THR B O 1
ATOM 1956 N N . GLY B 1 34 ? -4.363 -8.945 14.094 1 27.06 34 GLY B N 1
ATOM 1957 C CA . GLY B 1 34 ? -5.785 -8.695 14.273 1 27.06 34 GLY B CA 1
ATOM 1958 C C . GLY B 1 34 ? -6.539 -8.562 12.969 1 27.06 34 GLY B C 1
ATOM 1959 O O . GLY B 1 34 ? -7.711 -8.172 12.953 1 27.06 34 GLY B O 1
ATOM 1960 N N . SER B 1 35 ? -5.914 -8.164 11.898 1 25.34 35 SER B N 1
ATOM 1961 C CA . SER B 1 35 ? -6.941 -8.227 10.867 1 25.34 35 SER B CA 1
ATOM 1962 C C . SER B 1 35 ? -7.496 -9.641 10.719 1 25.34 35 SER B C 1
ATOM 1964 O O . SER B 1 35 ? -8.062 -9.984 9.68 1 25.34 35 SER B O 1
ATOM 1966 N N . ALA B 1 36 ? -6.938 -10.688 11.453 1 24.7 36 ALA B N 1
ATOM 1967 C CA . ALA B 1 36 ? -7.676 -11.922 11.219 1 24.7 36 ALA B CA 1
ATOM 1968 C C . ALA B 1 36 ? -9.055 -11.867 11.867 1 24.7 36 ALA B C 1
ATOM 1970 O O . ALA B 1 36 ? -9.25 -11.211 12.891 1 24.7 36 ALA B O 1
ATOM 1971 N N . SER B 1 37 ? -10.141 -12.383 11.281 1 24.06 37 SER B N 1
ATOM 1972 C CA . SER B 1 37 ? -11.523 -12.602 11.672 1 24.06 37 SER B CA 1
ATOM 1973 C C . SER B 1 37 ? -11.617 -13.172 13.086 1 24.06 37 SER B C 1
ATOM 1975 O O . SER B 1 37 ? -10.75 -13.938 13.508 1 24.06 37 SER B O 1
ATOM 1977 N N . HIS B 1 38 ? -12.102 -12.594 14.031 1 24.77 38 HIS B N 1
ATOM 1978 C CA . HIS B 1 38 ? -12.672 -13.336 15.148 1 24.77 38 HIS B CA 1
ATOM 1979 C C . HIS B 1 38 ? -13.266 -14.664 14.688 1 24.77 38 HIS B C 1
ATOM 1981 O O . HIS B 1 38 ? -13.836 -14.742 13.602 1 24.77 38 HIS B O 1
ATOM 1987 N N . PRO B 1 39 ? -12.945 -15.914 15.219 1 24.03 39 PRO B N 1
ATOM 1988 C CA . PRO B 1 39 ? -13.625 -17.109 14.703 1 24.03 39 PRO B CA 1
ATOM 1989 C C . PRO B 1 39 ? -15.141 -16.938 14.641 1 24.03 39 PRO B C 1
ATOM 1991 O O . PRO B 1 39 ? -15.742 -16.312 15.516 1 24.03 39 PRO B O 1
ATOM 1994 N N . PRO B 1 40 ? -15.836 -16.875 13.602 1 22.48 40 PRO B N 1
ATOM 1995 C CA . PRO B 1 40 ? -17.281 -17.156 13.68 1 22.48 40 PRO B CA 1
ATOM 1996 C C . PRO B 1 40 ? -17.609 -18.25 14.695 1 22.48 40 PRO B C 1
ATOM 1998 O O . PRO B 1 40 ? -16.719 -18.984 15.133 1 22.48 40 PRO B O 1
ATOM 2001 N N . SER B 1 41 ? -18.844 -18.375 15.219 1 20.95 41 SER B N 1
ATOM 2002 C CA . SER B 1 41 ? -19.359 -19.562 15.898 1 20.95 41 SER B CA 1
ATOM 2003 C C . SER B 1 41 ? -18.781 -20.828 15.281 1 20.95 41 SER B C 1
ATOM 2005 O O . SER B 1 41 ? -18.375 -20.828 14.117 1 20.95 41 SER B O 1
ATOM 2007 N N . ARG B 1 42 ? -18.734 -22.062 16.078 1 22.91 42 ARG B N 1
ATOM 2008 C CA . ARG B 1 42 ? -18.312 -23.438 15.875 1 22.91 42 ARG B CA 1
ATOM 2009 C C . ARG B 1 42 ? -18.906 -24.016 14.586 1 22.91 42 ARG B C 1
ATOM 2011 O O . ARG B 1 42 ? -18.953 -25.234 14.406 1 22.91 42 ARG B O 1
ATOM 2018 N N . GLU B 1 43 ? -19.766 -23.531 13.945 1 22.53 43 GLU B N 1
ATOM 2019 C CA . GLU B 1 43 ? -20.156 -24.547 12.977 1 22.53 43 GLU B CA 1
ATOM 2020 C C . GLU B 1 43 ? -18.922 -25.125 12.258 1 22.53 43 GLU B C 1
ATOM 2022 O O . GLU B 1 43 ? -17.875 -24.484 12.227 1 22.53 43 GLU B O 1
ATOM 2027 N N . ALA B 1 44 ? -19.047 -26.062 11.203 1 21.03 44 ALA B N 1
ATOM 2028 C CA . ALA B 1 44 ? -18.266 -27.188 10.688 1 21.03 44 ALA B CA 1
ATOM 2029 C C . ALA B 1 44 ? -16.844 -26.766 10.352 1 21.03 44 ALA B C 1
ATOM 2031 O O . ALA B 1 44 ? -16.625 -25.938 9.461 1 21.03 44 ALA B O 1
ATOM 2032 N N . ILE B 1 45 ? -16.062 -26.641 11.258 1 22.41 45 ILE B N 1
ATOM 2033 C CA . ILE B 1 45 ? -14.688 -27.109 11.109 1 22.41 45 ILE B CA 1
ATOM 2034 C C . ILE B 1 45 ? -14.68 -28.5 10.484 1 22.41 45 ILE B C 1
ATOM 2036 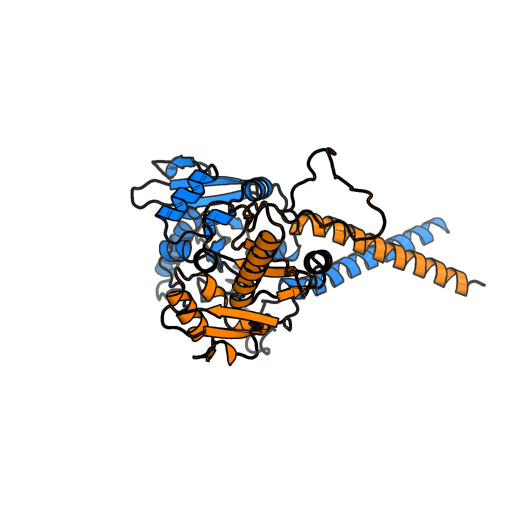O O . ILE B 1 45 ? -15.039 -29.484 11.133 1 22.41 45 ILE B O 1
ATOM 2040 N N . SER B 1 46 ? -15.188 -28.641 9.234 1 21.48 46 SER B N 1
ATOM 2041 C CA . SER B 1 46 ? -15 -30.016 8.828 1 21.48 46 SER B CA 1
ATOM 2042 C C . SER B 1 46 ? -13.57 -30.484 9.078 1 21.48 46 SER B C 1
ATOM 2044 O O . SER B 1 46 ? -12.625 -29.953 8.484 1 21.48 46 SER B O 1
ATOM 2046 N N . ALA B 1 47 ? -13.281 -30.812 10.266 1 23 47 ALA B N 1
ATOM 2047 C CA . ALA B 1 47 ? -12.242 -31.781 10.617 1 23 47 ALA B CA 1
ATOM 2048 C C . ALA B 1 47 ? -12.391 -33.062 9.805 1 23 47 ALA B C 1
ATOM 2050 O O . ALA B 1 47 ? -13.188 -33.938 10.156 1 23 47 ALA B O 1
ATOM 2051 N N . GLY B 1 48 ? -12.43 -33.094 8.359 1 22.97 48 GLY B N 1
ATOM 2052 C CA . GLY B 1 48 ? -12.391 -34.5 7.973 1 22.97 48 GLY B CA 1
ATOM 2053 C C . GLY B 1 48 ? -11.297 -35.281 8.672 1 22.97 48 GLY B C 1
ATOM 2054 O O . GLY B 1 48 ? -10.188 -34.781 8.852 1 22.97 48 GLY B O 1
ATOM 2055 N N . THR B 1 49 ? -11.562 -36.125 9.539 1 22.8 49 THR B N 1
ATOM 2056 C CA . THR B 1 49 ? -10.898 -37.281 10.141 1 22.8 49 THR B CA 1
ATOM 2057 C C . THR B 1 49 ? -10.109 -38.062 9.094 1 22.8 49 THR B C 1
ATOM 2059 O O . THR B 1 49 ? -9.578 -39.156 9.383 1 22.8 49 THR B O 1
ATOM 2062 N N . GLY B 1 50 ? -10.227 -37.938 7.625 1 22.34 50 GLY B N 1
ATOM 2063 C CA . GLY B 1 50 ? -9.742 -39.219 7.188 1 22.34 50 GLY B CA 1
ATOM 2064 C C . GLY B 1 50 ? -8.406 -39.594 7.797 1 22.34 50 GLY B C 1
ATOM 2065 O O . GLY B 1 50 ? -7.707 -38.75 8.344 1 22.34 50 GLY B O 1
ATOM 2066 N N . SER B 1 51 ? -7.98 -40.781 8.031 1 23.47 51 SER B N 1
ATOM 2067 C CA . SER B 1 51 ? -6.773 -41.562 8.281 1 23.47 51 SER B CA 1
ATOM 2068 C C . SER B 1 51 ? -5.539 -40.875 7.719 1 23.47 51 SER B C 1
ATOM 2070 O O . SER B 1 51 ? -4.629 -40.531 8.469 1 23.47 51 SER B O 1
ATOM 2072 N N . ARG B 1 52 ? -4.715 -41.5 6.609 1 27.7 52 ARG B N 1
ATOM 2073 C CA . ARG B 1 52 ? -3.324 -41.594 6.172 1 27.7 52 ARG B CA 1
ATOM 2074 C C . ARG B 1 52 ? -2.84 -40.25 5.609 1 27.7 52 ARG B C 1
ATOM 2076 O O . ARG B 1 52 ? -1.675 -39.875 5.777 1 27.7 52 ARG B O 1
ATOM 2083 N N . GLY B 1 53 ? -3.309 -39.625 4.258 1 28.45 53 GLY B N 1
ATOM 2084 C CA . GLY B 1 53 ? -3.143 -38.719 3.131 1 28.45 53 GLY B CA 1
ATOM 2085 C C . GLY B 1 53 ? -3.457 -37.281 3.477 1 28.45 53 GLY B C 1
ATOM 2086 O O . GLY B 1 53 ? -4.582 -36.938 3.865 1 28.45 53 GLY B O 1
ATOM 2087 N N . CYS B 1 54 ? -2.627 -36.406 4.027 1 30.42 54 CYS B N 1
ATOM 2088 C CA . CYS B 1 54 ? -2.889 -35.219 4.867 1 30.42 54 CYS B CA 1
ATOM 2089 C C . CYS B 1 54 ? -4.027 -34.406 4.297 1 30.42 54 CYS B C 1
ATOM 2091 O O . CYS B 1 54 ? -4.027 -34.062 3.111 1 30.42 54 CYS B O 1
ATOM 2093 N N . PRO B 1 55 ? -5.207 -34.062 4.852 1 31.03 55 PRO B N 1
ATOM 2094 C CA . PRO B 1 55 ? -6.406 -33.375 4.395 1 31.03 55 PRO B CA 1
ATOM 2095 C C . PRO B 1 55 ? -6.102 -31.984 3.832 1 31.03 55 PRO B C 1
ATOM 2097 O O . PRO B 1 55 ? -5.137 -31.344 4.254 1 31.03 55 PRO B O 1
ATOM 2100 N N . HIS B 1 56 ? -6.305 -31.578 2.531 1 31.34 56 HIS B N 1
ATOM 2101 C CA . HIS B 1 56 ? -6.227 -30.406 1.677 1 31.34 56 HIS B CA 1
ATOM 2102 C C . HIS B 1 56 ? -6.68 -29.156 2.422 1 31.34 56 HIS B C 1
ATOM 2104 O O . HIS B 1 56 ? -7.801 -29.109 2.939 1 31.34 56 HIS B O 1
ATOM 2110 N N . GLU B 1 57 ? -5.938 -28.578 3.35 1 35.62 57 GLU B N 1
ATOM 2111 C CA . GLU B 1 57 ? -6.266 -27.25 3.867 1 35.62 57 GLU B CA 1
ATOM 2112 C C . GLU B 1 57 ? -7.203 -26.5 2.922 1 35.62 57 GLU B C 1
ATOM 2114 O O . GLU B 1 57 ? -7.02 -26.531 1.704 1 35.62 57 GLU B O 1
ATOM 2119 N N . PRO B 1 58 ? -8.414 -26.328 3.246 1 36.47 58 PRO B N 1
ATOM 2120 C CA . PRO B 1 58 ? -9.359 -25.703 2.314 1 36.47 58 PRO B CA 1
ATOM 2121 C C . PRO B 1 58 ? -8.727 -24.562 1.518 1 36.47 58 PRO B C 1
ATOM 2123 O O . PRO B 1 58 ? -8.055 -23.703 2.09 1 36.47 58 PRO B O 1
ATOM 2126 N N . VAL B 1 59 ? -8.195 -24.875 0.385 1 41.19 59 VAL B N 1
ATOM 2127 C CA . VAL B 1 59 ? -7.758 -23.859 -0.57 1 41.19 59 VAL B CA 1
ATOM 2128 C C . VAL B 1 59 ? -8.703 -22.656 -0.522 1 41.19 59 VAL B C 1
ATOM 2130 O O . VAL B 1 59 ? -9.922 -22.828 -0.617 1 41.19 59 VAL B O 1
ATOM 2133 N N . GLU B 1 60 ? -8.352 -21.625 0.184 1 51.12 60 GLU B N 1
ATOM 2134 C CA . GLU B 1 60 ? -9.094 -20.375 0.194 1 51.12 60 GLU B CA 1
ATOM 2135 C C . GLU B 1 60 ? -9.797 -20.141 -1.141 1 51.12 60 GLU B C 1
ATOM 2137 O O . GLU B 1 60 ? -9.219 -20.375 -2.203 1 51.12 60 GLU B O 1
ATOM 2142 N N . ARG B 1 61 ? -11.141 -20.188 -1.143 1 51.12 61 ARG B N 1
ATOM 2143 C CA . ARG B 1 61 ? -12.031 -20.016 -2.281 1 51.12 61 ARG B CA 1
ATOM 2144 C C . ARG B 1 61 ? -11.641 -18.812 -3.121 1 51.12 61 ARG B C 1
ATOM 2146 O O . ARG B 1 61 ? -12.039 -18.688 -4.281 1 51.12 61 ARG B O 1
ATOM 2153 N N . PHE B 1 62 ? -10.828 -17.984 -2.486 1 54.84 62 PHE B N 1
ATOM 2154 C CA . PHE B 1 62 ? -10.508 -16.781 -3.236 1 54.84 62 PHE B CA 1
ATOM 2155 C C . PHE B 1 62 ? -9.016 -16.688 -3.52 1 54.84 62 PHE B C 1
ATOM 2157 O O . PHE B 1 62 ? -8.195 -17.062 -2.672 1 54.84 62 PHE B O 1
ATOM 2164 N N . ARG B 1 63 ? -8.758 -16.297 -4.676 1 62.66 63 ARG B N 1
ATOM 2165 C CA . ARG B 1 63 ? -7.367 -16.031 -5.043 1 62.66 63 ARG B CA 1
ATOM 2166 C C . ARG B 1 63 ? -6.836 -14.797 -4.316 1 62.66 63 ARG B C 1
ATOM 2168 O O . ARG B 1 63 ? -5.648 -14.727 -3.99 1 62.66 63 ARG B O 1
ATOM 2175 N N . VAL B 1 64 ? -7.766 -13.828 -4.137 1 52.66 64 VAL B N 1
ATOM 2176 C CA . VAL B 1 64 ? -7.309 -12.602 -3.5 1 52.66 64 VAL B CA 1
ATOM 2177 C C . VAL B 1 64 ? -8.352 -12.125 -2.494 1 52.66 64 VAL B C 1
ATOM 2179 O O . VAL B 1 64 ? -9.555 -12.227 -2.742 1 52.66 64 VAL B O 1
ATOM 2182 N N . GLY B 1 65 ? -7.898 -11.922 -1.321 1 56.78 65 GLY B N 1
ATOM 2183 C CA . GLY B 1 65 ? -8.648 -11.164 -0.33 1 56.78 65 GLY B CA 1
ATOM 2184 C C . GLY B 1 65 ? -7.965 -9.875 0.078 1 56.78 65 GLY B C 1
ATOM 2185 O O . GLY B 1 65 ? -6.75 -9.734 -0.079 1 56.78 65 GLY B O 1
ATOM 2186 N N . PHE B 1 66 ? -8.852 -8.891 0.39 1 58.06 66 PHE B N 1
ATOM 2187 C CA . PHE B 1 66 ? -8.312 -7.586 0.753 1 58.06 66 PHE B CA 1
ATOM 2188 C C . PHE B 1 66 ? -8.523 -7.309 2.238 1 58.06 66 PHE B C 1
ATOM 2190 O O . PHE B 1 66 ? -9.562 -7.66 2.801 1 58.06 66 PHE B O 1
ATOM 2197 N N . GLY B 1 67 ? -7.504 -6.777 2.906 1 59.53 67 GLY B N 1
ATOM 2198 C CA . GLY B 1 67 ? -7.551 -6.41 4.312 1 59.53 67 GLY B CA 1
ATOM 2199 C C . GLY B 1 67 ? -7.73 -4.922 4.535 1 59.53 67 GLY B C 1
ATOM 2200 O O . GLY B 1 67 ? -8.562 -4.285 3.883 1 59.53 67 GLY B O 1
ATOM 2201 N N . LEU B 1 68 ? -7.027 -4.422 5.492 1 57.53 68 LEU B N 1
ATOM 2202 C CA . LEU B 1 68 ? -7.137 -3.023 5.898 1 57.53 68 LEU B CA 1
ATOM 2203 C C . LEU B 1 68 ? -6.195 -2.146 5.078 1 57.53 68 LEU B C 1
ATOM 2205 O O . LEU B 1 68 ? -6.613 -1.133 4.52 1 57.53 68 LEU B O 1
ATOM 2209 N N . GLY B 1 69 ? -4.91 -2.58 5.066 1 70.06 69 GLY B N 1
ATOM 2210 C CA . GLY B 1 69 ? -3.865 -1.771 4.457 1 70.06 69 GLY B CA 1
ATOM 2211 C C . GLY B 1 69 ? -3.621 -2.109 2.998 1 70.06 69 GLY B C 1
ATOM 2212 O O . GLY B 1 69 ? -4.305 -2.965 2.432 1 70.06 69 GLY B O 1
ATOM 2213 N N . PRO B 1 70 ? -2.756 -1.265 2.451 1 80.62 70 PRO B N 1
ATOM 2214 C CA . PRO B 1 70 ? -2.42 -1.517 1.048 1 80.62 70 PRO B CA 1
ATOM 2215 C C . PRO B 1 70 ? -1.741 -2.867 0.837 1 80.62 70 PRO B C 1
ATOM 2217 O O . PRO B 1 70 ? -0.952 -3.305 1.68 1 80.62 70 PRO B O 1
ATOM 2220 N N . GLY B 1 71 ? -2.176 -3.447 -0.302 1 83.38 71 GLY B N 1
ATOM 2221 C CA . GLY B 1 71 ? -1.508 -4.664 -0.731 1 83.38 71 GLY B CA 1
ATOM 2222 C C . GLY B 1 71 ? -2.209 -5.926 -0.263 1 83.38 71 GLY B C 1
ATOM 2223 O O . GLY B 1 71 ? -2.555 -6.051 0.914 1 83.38 71 GLY B O 1
ATOM 2224 N N . ALA B 1 72 ? -2.402 -6.852 -1.145 1 83.19 72 ALA B N 1
ATOM 2225 C CA . ALA B 1 72 ? -2.965 -8.164 -0.845 1 83.19 72 ALA B CA 1
ATOM 2226 C C . ALA B 1 72 ? -1.884 -9.242 -0.865 1 83.19 72 ALA B C 1
ATOM 2228 O O . ALA B 1 72 ? -0.803 -9.039 -1.422 1 83.19 72 ALA B O 1
ATOM 2229 N N . THR B 1 73 ? -2.162 -10.258 -0.077 1 83.12 73 THR B N 1
ATOM 2230 C CA . THR B 1 73 ? -1.325 -11.453 -0.136 1 83.12 73 THR B CA 1
ATOM 2231 C C . THR B 1 73 ? -2.029 -12.57 -0.898 1 83.12 73 THR B C 1
ATOM 2233 O O . THR B 1 73 ? -3.188 -12.883 -0.618 1 83.12 73 THR B O 1
ATOM 2236 N N . LEU B 1 74 ? -1.312 -13.102 -1.865 1 87.94 74 LEU B N 1
ATOM 2237 C CA . LEU B 1 74 ? -1.889 -14.148 -2.705 1 87.94 74 LEU B CA 1
ATOM 2238 C C . LEU B 1 74 ? -1.161 -15.469 -2.502 1 87.94 74 LEU B C 1
ATOM 2240 O O . LEU B 1 74 ? 0.034 -15.484 -2.199 1 87.94 74 LEU B O 1
ATOM 2244 N N . PHE B 1 75 ? -1.931 -16.547 -2.752 1 86.94 75 PHE B N 1
ATOM 2245 C CA . PHE B 1 75 ? -1.4 -17.891 -2.555 1 86.94 75 PHE B CA 1
ATOM 2246 C C . PHE B 1 75 ? -1.596 -18.734 -3.805 1 86.94 75 PHE B C 1
ATOM 2248 O O . PHE B 1 75 ? -2.615 -18.625 -4.488 1 86.94 75 PHE B O 1
ATOM 2255 N N . GLY B 1 76 ? -0.648 -19.484 -4.062 1 89.94 76 GLY B N 1
ATOM 2256 C CA . GLY B 1 76 ? -0.711 -20.5 -5.102 1 89.94 76 GLY B CA 1
ATOM 2257 C C . GLY B 1 76 ? -0.147 -21.828 -4.656 1 89.94 76 GLY B C 1
ATOM 2258 O O . GLY B 1 76 ? 0.854 -21.891 -3.939 1 89.94 76 GLY B O 1
ATOM 2259 N N . TYR B 1 77 ? -0.771 -22.891 -5.094 1 89.44 77 TYR B N 1
ATOM 2260 C CA . TYR B 1 77 ? -0.407 -24.234 -4.656 1 89.44 77 TYR B CA 1
ATOM 2261 C C . TYR B 1 77 ? 0.01 -25.094 -5.84 1 89.44 77 TYR B C 1
ATOM 2263 O O . TYR B 1 77 ? -0.835 -25.703 -6.508 1 89.44 77 TYR B O 1
ATOM 2271 N N . PRO B 1 78 ? 1.303 -25.156 -5.984 1 93 78 PRO B N 1
ATOM 2272 C CA . PRO B 1 78 ? 1.768 -25.938 -7.137 1 93 78 PRO B CA 1
ATOM 2273 C C . PRO B 1 78 ? 1.532 -27.438 -6.977 1 93 78 PRO B C 1
ATOM 2275 O O . PRO B 1 78 ? 1.766 -27.984 -5.898 1 93 78 PRO B O 1
ATOM 2278 N N . SER B 1 79 ? 1.159 -28.062 -7.992 1 90.5 79 SER B N 1
ATOM 2279 C CA . SER B 1 79 ? 0.747 -29.453 -7.934 1 90.5 79 SER B CA 1
ATOM 2280 C C . SER B 1 79 ? 1.95 -30.391 -7.797 1 90.5 79 SER B C 1
ATOM 2282 O O . SER B 1 79 ? 1.908 -31.359 -7.039 1 90.5 79 SER B O 1
ATOM 2284 N N . LYS B 1 80 ? 2.939 -30.141 -8.523 1 88.81 80 LYS B N 1
ATOM 2285 C CA . LYS B 1 80 ? 4.062 -31.062 -8.578 1 88.81 80 LYS B CA 1
ATOM 2286 C C . LYS B 1 80 ? 5.027 -30.828 -7.418 1 88.81 80 LYS B C 1
ATOM 2288 O O . LYS B 1 80 ? 5.434 -31.766 -6.73 1 88.81 80 LYS B O 1
ATOM 2293 N N . LYS B 1 81 ? 5.359 -29.594 -7.188 1 89.75 81 LYS B N 1
ATOM 2294 C CA . LYS B 1 81 ? 6.379 -29.234 -6.207 1 89.75 81 LYS B CA 1
ATOM 2295 C C . LYS B 1 81 ? 5.816 -29.281 -4.789 1 89.75 81 LYS B C 1
ATOM 2297 O O . LYS B 1 81 ? 6.562 -29.469 -3.824 1 89.75 81 LYS B O 1
ATOM 2302 N N . GLY B 1 82 ? 4.52 -29.156 -4.734 1 90.81 82 GLY B N 1
ATOM 2303 C CA . GLY B 1 82 ? 3.934 -29.031 -3.41 1 90.81 82 GLY B CA 1
ATOM 2304 C C . GLY B 1 82 ? 4.277 -27.703 -2.742 1 90.81 82 GLY B C 1
ATOM 2305 O O . GLY B 1 82 ? 4.891 -26.828 -3.359 1 90.81 82 GLY B O 1
ATOM 2306 N N . GLY B 1 83 ? 3.695 -27.547 -1.515 1 91.81 83 GLY B N 1
ATOM 2307 C CA . GLY B 1 83 ? 3.941 -26.297 -0.828 1 91.81 83 GLY B CA 1
ATOM 2308 C C . GLY B 1 83 ? 3.016 -25.172 -1.275 1 91.81 83 GLY B C 1
ATOM 2309 O O . GLY B 1 83 ? 1.893 -25.438 -1.713 1 91.81 83 GLY B O 1
ATOM 2310 N N . VAL B 1 84 ? 3.572 -23.953 -1.005 1 89.69 84 VAL B N 1
ATOM 2311 C CA . VAL B 1 84 ? 2.729 -22.812 -1.318 1 89.69 84 VAL B CA 1
ATOM 2312 C C . VAL B 1 84 ? 3.596 -21.641 -1.781 1 89.69 84 VAL B C 1
ATOM 2314 O O . VAL B 1 84 ? 4.645 -21.375 -1.192 1 89.69 84 VAL B O 1
ATOM 2317 N N . TYR B 1 85 ? 3.197 -21.094 -2.91 1 90.38 85 TYR B N 1
ATOM 2318 C CA . TYR B 1 85 ? 3.758 -19.812 -3.299 1 90.38 85 TYR B CA 1
ATOM 2319 C C . TYR B 1 85 ? 2.998 -18.672 -2.641 1 90.38 85 TYR B C 1
ATOM 2321 O O . TYR B 1 85 ? 1.766 -18.672 -2.604 1 90.38 85 TYR B O 1
ATOM 2329 N N . VAL B 1 86 ? 3.803 -17.75 -2.072 1 87 86 VAL B N 1
ATOM 2330 C CA . VAL B 1 86 ? 3.195 -16.578 -1.433 1 87 86 VAL B CA 1
ATOM 2331 C C . VAL B 1 86 ? 3.701 -15.305 -2.096 1 87 86 VAL B C 1
ATOM 2333 O O . VAL B 1 86 ? 4.91 -15.094 -2.213 1 87 86 VAL B O 1
ATOM 2336 N N . LEU B 1 87 ? 2.768 -14.547 -2.596 1 88.56 87 LEU B N 1
ATOM 2337 C CA . LEU B 1 87 ? 3.064 -13.219 -3.133 1 88.56 87 LEU B CA 1
ATOM 2338 C C . LEU B 1 87 ? 2.465 -12.133 -2.252 1 88.56 87 LEU B C 1
ATOM 2340 O O . LEU B 1 87 ? 1.246 -12.062 -2.084 1 88.56 87 LEU B O 1
ATOM 2344 N N . GLU B 1 88 ? 3.381 -11.273 -1.741 1 82.5 88 GLU B N 1
ATOM 2345 C CA . GLU B 1 88 ? 2.932 -10.211 -0.852 1 82.5 88 GLU B CA 1
ATOM 2346 C C . GLU B 1 88 ? 2.963 -8.852 -1.556 1 82.5 88 GLU B C 1
ATOM 2348 O O . GLU B 1 88 ? 3.646 -8.688 -2.568 1 82.5 88 GLU B O 1
ATOM 2353 N N . GLY B 1 89 ? 2.197 -7.906 -0.951 1 82.38 89 GLY B N 1
ATOM 2354 C CA . GLY B 1 89 ? 2.289 -6.523 -1.39 1 82.38 89 GLY B CA 1
ATOM 2355 C C . GLY B 1 89 ? 1.661 -6.289 -2.75 1 82.38 89 GLY B C 1
ATOM 2356 O O . GLY B 1 89 ? 2.17 -5.496 -3.545 1 82.38 89 GLY B O 1
ATOM 2357 N N . VAL B 1 90 ? 0.599 -7.035 -3.027 1 89.69 90 VAL B N 1
ATOM 2358 C CA . VAL B 1 90 ? -0.044 -6.977 -4.336 1 89.69 90 VAL B CA 1
ATOM 2359 C C . VAL B 1 90 ? -1.017 -5.797 -4.379 1 89.69 90 VAL B C 1
ATOM 2361 O O . VAL B 1 90 ? -1.958 -5.734 -3.586 1 89.69 90 VAL B O 1
ATOM 2364 N N . LEU B 1 91 ? -0.734 -4.867 -5.305 1 93.31 91 LEU B N 1
ATOM 2365 C CA . LEU B 1 91 ? -1.606 -3.719 -5.523 1 93.31 91 LEU B CA 1
ATOM 2366 C C . LEU B 1 91 ? -2.189 -3.738 -6.93 1 93.31 91 LEU B C 1
ATOM 2368 O O . LEU B 1 91 ? -2.281 -4.797 -7.555 1 93.31 91 LEU B O 1
ATOM 2372 N N . GLY B 1 92 ? -2.736 -2.631 -7.398 1 94.75 92 GLY B N 1
ATOM 2373 C CA . GLY B 1 92 ? -3.49 -2.551 -8.641 1 94.75 92 GLY B CA 1
ATOM 2374 C C . GLY B 1 92 ? -2.721 -3.074 -9.836 1 94.75 92 GLY B C 1
ATOM 2375 O O . GLY B 1 92 ? -3.246 -3.873 -10.617 1 94.75 92 GLY B O 1
ATOM 2376 N N . VAL B 1 93 ? -1.488 -2.707 -9.93 1 97.06 93 VAL B N 1
ATOM 2377 C CA . VAL B 1 93 ? -0.708 -3.049 -11.117 1 97.06 93 VAL B CA 1
ATOM 2378 C C . VAL B 1 93 ? -0.484 -4.559 -11.172 1 97.06 93 VAL B C 1
ATOM 2380 O O . VAL B 1 93 ? -0.623 -5.172 -12.234 1 97.06 93 VAL B O 1
ATOM 2383 N N . GLU B 1 94 ? -0.136 -5.156 -10.086 1 95.38 94 GLU B N 1
ATOM 2384 C CA . GLU B 1 94 ? 0.056 -6.605 -10.031 1 95.38 94 GLU B CA 1
ATOM 2385 C C . GLU B 1 94 ? -1.258 -7.344 -10.273 1 95.38 94 GLU B C 1
ATOM 2387 O O . GLU B 1 94 ? -1.279 -8.391 -10.93 1 95.38 94 GLU B O 1
ATOM 2392 N N . LEU B 1 95 ? -2.303 -6.805 -9.719 1 94.06 95 LEU B N 1
ATOM 2393 C CA . LEU B 1 95 ? -3.607 -7.418 -9.938 1 94.06 95 LEU B CA 1
ATOM 2394 C C . LEU B 1 95 ? -3.963 -7.426 -11.422 1 94.06 95 LEU B C 1
ATOM 2396 O O . LEU B 1 95 ? -4.422 -8.438 -11.945 1 94.06 95 LEU B O 1
ATOM 2400 N N . ASP B 1 96 ? -3.736 -6.285 -12.047 1 96.12 96 ASP B N 1
ATOM 2401 C CA . ASP B 1 96 ? -3.975 -6.207 -13.484 1 96.12 96 ASP B CA 1
ATOM 2402 C C . ASP B 1 96 ? -3.131 -7.234 -14.234 1 96.12 96 ASP B C 1
ATOM 2404 O O . ASP B 1 96 ? -3.627 -7.914 -15.141 1 96.12 96 ASP B O 1
ATOM 2408 N N . PHE B 1 97 ? -1.916 -7.344 -13.891 1 97 97 PHE B N 1
ATOM 2409 C CA . PHE B 1 97 ? -1.013 -8.297 -14.516 1 97 97 PHE B CA 1
ATOM 2410 C C . PHE B 1 97 ? -1.54 -9.727 -14.375 1 97 97 PHE B C 1
ATOM 2412 O O . PHE B 1 97 ? -1.441 -10.523 -15.305 1 97 97 PHE B O 1
ATOM 2419 N N . LEU B 1 98 ? -2.141 -10.008 -13.242 1 94.81 98 LEU B N 1
ATOM 2420 C CA . LEU B 1 98 ? -2.627 -11.352 -12.922 1 94.81 98 LEU B CA 1
ATOM 2421 C C . LEU B 1 98 ? -4.02 -11.57 -13.492 1 94.81 98 LEU B C 1
ATOM 2423 O O . LEU B 1 98 ? -4.562 -12.68 -13.414 1 94.81 98 LEU B O 1
ATOM 2427 N N . GLY B 1 99 ? -4.602 -10.531 -14.055 1 93.19 99 GLY B N 1
ATOM 2428 C CA . GLY B 1 99 ? -5.941 -10.633 -14.617 1 93.19 99 GLY B CA 1
ATOM 2429 C C . GLY B 1 99 ? -7.031 -10.648 -13.562 1 93.19 99 GLY B C 1
ATOM 2430 O O . GLY B 1 99 ? -8.094 -11.242 -13.766 1 93.19 99 GLY B O 1
ATOM 2431 N N . LEU B 1 100 ? -6.777 -10.078 -12.445 1 91.19 100 LEU B N 1
ATOM 2432 C CA . LEU B 1 100 ? -7.734 -10.039 -11.344 1 91.19 100 LEU B CA 1
ATOM 2433 C C . LEU B 1 100 ? -8.43 -8.68 -11.281 1 91.19 100 LEU B C 1
ATOM 2435 O O . LEU B 1 100 ? -7.875 -7.672 -11.727 1 91.19 100 LEU B O 1
ATOM 2439 N N . ASP B 1 101 ? -9.664 -8.75 -10.734 1 89.38 101 ASP B N 1
ATOM 2440 C CA . ASP B 1 101 ? -10.391 -7.496 -10.523 1 89.38 101 ASP B CA 1
ATOM 2441 C C . ASP B 1 101 ? -9.805 -6.723 -9.344 1 89.38 101 ASP B C 1
ATOM 2443 O O . ASP B 1 101 ? -9.547 -7.293 -8.281 1 89.38 101 ASP B O 1
ATOM 2447 N N . ARG B 1 102 ? -9.609 -5.465 -9.5 1 92.94 102 ARG B N 1
ATOM 2448 C CA . ARG B 1 102 ? -8.938 -4.648 -8.492 1 92.94 102 ARG B CA 1
ATOM 2449 C C . ARG B 1 102 ? -9.875 -4.344 -7.324 1 92.94 102 ARG B C 1
ATOM 2451 O O . ARG B 1 102 ? -9.422 -3.965 -6.242 1 92.94 102 ARG B O 1
ATOM 2458 N N . PHE B 1 103 ? -11.156 -4.551 -7.496 1 91.31 103 PHE B N 1
ATOM 2459 C CA . PHE B 1 103 ? -12.086 -4.023 -6.504 1 91.31 103 PHE B CA 1
ATOM 2460 C C . PHE B 1 103 ? -13.031 -5.113 -6.012 1 91.31 103 PHE B C 1
ATOM 2462 O O . PHE B 1 103 ? 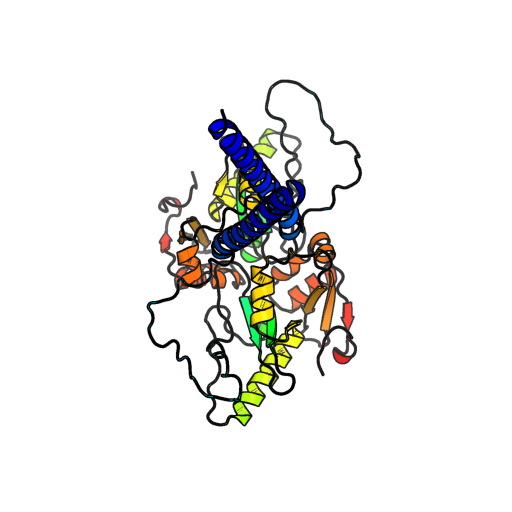-13.867 -4.875 -5.137 1 91.31 103 PHE B O 1
ATOM 2469 N N . HIS B 1 104 ? -12.891 -6.312 -6.602 1 85.81 104 HIS B N 1
ATOM 2470 C CA . HIS B 1 104 ? -13.703 -7.445 -6.172 1 85.81 104 HIS B CA 1
ATOM 2471 C C . HIS B 1 104 ? -12.852 -8.695 -5.973 1 85.81 104 HIS B C 1
ATOM 2473 O O . HIS B 1 104 ? -11.938 -8.953 -6.754 1 85.81 104 HIS B O 1
ATOM 2479 N N . PRO B 1 105 ? -13.211 -9.375 -4.883 1 80 105 PRO B N 1
ATOM 2480 C CA . PRO B 1 105 ? -12.523 -10.656 -4.766 1 80 105 PRO B CA 1
ATOM 2481 C C . PRO B 1 105 ? -12.766 -11.578 -5.961 1 80 105 PRO B C 1
ATOM 2483 O O . PRO B 1 105 ? -13.867 -11.586 -6.52 1 80 105 PRO B O 1
ATOM 2486 N N . THR B 1 106 ? -11.766 -12.195 -6.395 1 82.06 106 THR B N 1
ATOM 2487 C CA . THR B 1 106 ? -11.875 -13.117 -7.516 1 82.06 106 THR B CA 1
ATOM 2488 C C . THR B 1 106 ? -11.891 -14.562 -7.023 1 82.06 106 THR B C 1
ATOM 2490 O O . THR B 1 106 ? -10.906 -15.039 -6.445 1 82.06 106 THR B O 1
ATOM 2493 N N . PRO B 1 107 ? -12.961 -15.242 -7.215 1 79.31 107 PRO B N 1
ATOM 2494 C CA . PRO B 1 107 ? -13.008 -16.656 -6.809 1 79.31 107 PRO B CA 1
ATOM 2495 C C . PRO B 1 107 ? -12.172 -17.547 -7.711 1 79.31 107 PRO B C 1
ATOM 2497 O O . PRO B 1 107 ? -11.93 -17.219 -8.875 1 79.31 107 PRO B O 1
ATOM 2500 N N . ARG B 1 108 ? -11.773 -18.625 -7.094 1 81.44 108 ARG B N 1
ATOM 2501 C CA . ARG B 1 108 ? -11.164 -19.672 -7.91 1 81.44 108 ARG B CA 1
ATOM 2502 C C . ARG B 1 108 ? -12.188 -20.281 -8.859 1 81.44 108 ARG B C 1
ATOM 2504 O O . ARG B 1 108 ? -13.352 -20.438 -8.508 1 81.44 108 ARG B O 1
ATOM 2511 N N . LYS B 1 109 ? -11.633 -20.594 -10.008 1 81.62 109 LYS B N 1
ATOM 2512 C CA . LYS B 1 109 ? -12.508 -21.297 -10.938 1 81.62 109 LYS B CA 1
ATOM 2513 C C . LYS B 1 109 ? -12.859 -22.688 -10.43 1 81.62 109 LYS B C 1
ATOM 2515 O O . LYS B 1 109 ? -12.039 -23.328 -9.766 1 81.62 109 LYS B O 1
ATOM 2520 N N . SER B 1 110 ? -14.078 -23.016 -10.664 1 82 110 SER B N 1
ATOM 2521 C CA . SER B 1 110 ? -14.5 -24.375 -10.367 1 82 110 SER B CA 1
ATOM 2522 C C . SER B 1 110 ? -14.352 -25.281 -11.586 1 82 110 SER B C 1
ATOM 2524 O O . SER B 1 110 ? -14.672 -24.875 -12.703 1 82 110 SER B O 1
ATOM 2526 N N . PHE B 1 111 ? -13.781 -26.469 -11.273 1 84.44 111 PHE B N 1
ATOM 2527 C CA . PHE B 1 111 ? -13.586 -27.422 -12.359 1 84.44 111 PHE B CA 1
ATOM 2528 C C . PHE B 1 111 ? -14.25 -28.766 -12.039 1 84.44 111 PHE B C 1
ATOM 2530 O O . PHE B 1 111 ? -14.312 -29.156 -10.875 1 84.44 111 PHE B O 1
ATOM 2537 N N . SER B 1 112 ? -14.766 -29.328 -13.016 1 89.81 112 SER B N 1
ATOM 2538 C CA . SER B 1 112 ? -15.266 -30.688 -12.852 1 89.81 112 SER B CA 1
ATOM 2539 C C . SER B 1 112 ? -14.141 -31.703 -12.969 1 89.81 112 SER B C 1
ATOM 2541 O O . SER B 1 112 ? -14.188 -32.75 -12.336 1 89.81 112 SER B O 1
ATOM 2543 N N . ASP B 1 113 ? -13.102 -31.422 -13.688 1 91.81 113 ASP B N 1
ATOM 2544 C CA . ASP B 1 113 ? -11.945 -32.281 -13.93 1 91.81 113 ASP B CA 1
ATOM 2545 C C . ASP B 1 113 ? -10.758 -31.844 -13.062 1 91.81 113 ASP B C 1
ATOM 2547 O O . ASP B 1 113 ? -10.234 -30.75 -13.211 1 91.81 113 ASP B O 1
ATOM 2551 N N . PRO B 1 114 ? -10.375 -32.781 -12.242 1 87.69 114 PRO B N 1
ATOM 2552 C CA . PRO B 1 114 ? -9.25 -32.438 -11.367 1 87.69 114 PRO B CA 1
ATOM 2553 C C . PRO B 1 114 ? -7.988 -32.062 -12.148 1 87.69 114 PRO B C 1
ATOM 2555 O O . PRO B 1 114 ? -7.199 -31.234 -11.695 1 87.69 114 PRO B O 1
ATOM 2558 N N . ALA B 1 115 ? -7.824 -32.656 -13.227 1 91.88 115 ALA B N 1
ATOM 2559 C CA . ALA B 1 115 ? -6.648 -32.344 -14.039 1 91.88 115 ALA B CA 1
ATOM 2560 C C . ALA B 1 115 ? -6.68 -30.906 -14.531 1 91.88 115 ALA B C 1
ATOM 2562 O O . ALA B 1 115 ? -5.641 -30.25 -14.594 1 91.88 115 ALA B O 1
ATOM 2563 N N . GLU B 1 116 ? -7.824 -30.469 -14.891 1 92 116 GLU B N 1
ATOM 2564 C CA . GLU B 1 116 ? -7.977 -29.078 -15.32 1 92 116 GLU B CA 1
ATOM 2565 C C . GLU B 1 116 ? -7.742 -28.109 -14.156 1 92 116 GLU B C 1
ATOM 2567 O O . GLU B 1 116 ? -7.168 -27.031 -14.352 1 92 116 GLU B O 1
ATOM 2572 N N . GLU B 1 117 ? -8.219 -28.484 -13.055 1 86 117 GLU B N 1
ATOM 2573 C CA . GLU B 1 117 ? -7.996 -27.672 -11.859 1 86 117 GLU B CA 1
ATOM 2574 C C . GLU B 1 117 ? -6.508 -27.562 -11.539 1 86 117 GLU B C 1
ATOM 2576 O O . GLU B 1 117 ? -6.016 -26.469 -11.203 1 86 117 GLU B O 1
ATOM 2581 N N . GLU B 1 118 ? -5.883 -28.672 -11.641 1 91.25 118 GLU B N 1
ATOM 2582 C CA . GLU B 1 118 ? -4.441 -28.688 -11.391 1 91.25 118 GLU B CA 1
ATOM 2583 C C . GLU B 1 118 ? -3.699 -27.812 -12.383 1 91.25 118 GLU B C 1
ATOM 2585 O O . GLU B 1 118 ? -2.795 -27.062 -12 1 91.25 118 GLU B O 1
ATOM 2590 N N . ALA B 1 119 ? -4.051 -27.922 -13.586 1 93.81 119 ALA B N 1
ATOM 2591 C CA . ALA B 1 119 ? -3.406 -27.125 -14.625 1 93.81 119 ALA B CA 1
ATOM 2592 C C . ALA B 1 119 ? -3.635 -25.625 -14.398 1 93.81 119 ALA B C 1
ATOM 2594 O O . ALA B 1 119 ? -2.727 -24.812 -14.594 1 93.81 119 ALA B O 1
ATOM 2595 N N . ASP B 1 120 ? -4.801 -25.312 -14.055 1 91.75 120 ASP B N 1
ATOM 2596 C CA . ASP B 1 120 ? -5.133 -23.922 -13.758 1 91.75 120 ASP B CA 1
ATOM 2597 C C . ASP B 1 120 ? -4.301 -23.391 -12.594 1 91.75 120 ASP B C 1
ATOM 2599 O O . ASP B 1 120 ? -3.785 -22.281 -12.648 1 91.75 120 ASP B O 1
ATOM 2603 N N . GLU B 1 1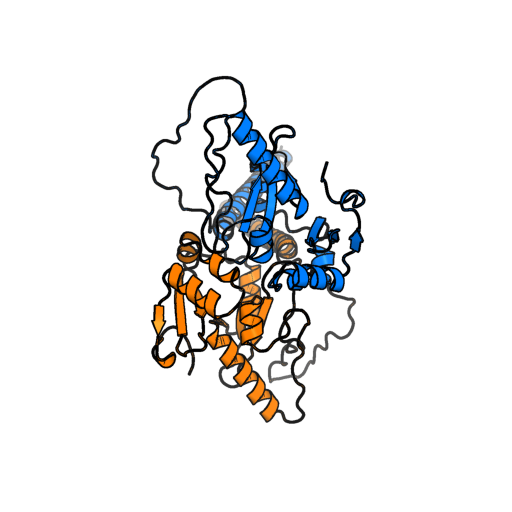21 ? -4.227 -24.156 -11.562 1 90.69 121 GLU B N 1
ATOM 2604 C CA . GLU B 1 121 ? -3.459 -23.766 -10.383 1 90.69 121 GLU B CA 1
ATOM 2605 C C . GLU B 1 121 ? -1.978 -23.609 -10.719 1 90.69 121 GLU B C 1
ATOM 2607 O O . GLU B 1 121 ? -1.324 -22.672 -10.25 1 90.69 121 GLU B O 1
ATOM 2612 N N . ASP B 1 122 ? -1.519 -24.5 -11.531 1 93.5 122 ASP B N 1
ATOM 2613 C CA . ASP B 1 122 ? -0.111 -24.406 -11.906 1 93.5 122 ASP B CA 1
ATOM 2614 C C . ASP B 1 122 ? 0.154 -23.156 -12.75 1 93.5 122 ASP B C 1
ATOM 2616 O O . ASP B 1 122 ? 1.2 -22.516 -12.617 1 93.5 122 ASP B O 1
ATOM 2620 N N . ALA B 1 123 ? -0.762 -22.875 -13.602 1 94.5 123 ALA B N 1
ATOM 2621 C CA . ALA B 1 123 ? -0.646 -21.641 -14.375 1 94.5 123 ALA B CA 1
ATOM 2622 C C . ALA B 1 123 ? -0.687 -20.422 -13.469 1 94.5 123 ALA B C 1
ATOM 2624 O O . ALA B 1 123 ? 0.04 -19.453 -13.688 1 94.5 123 ALA B O 1
ATOM 2625 N N . TRP B 1 124 ? -1.525 -20.484 -12.508 1 92.5 124 TRP B N 1
ATOM 2626 C CA . TRP B 1 124 ? -1.614 -19.438 -11.492 1 92.5 124 TRP B CA 1
ATOM 2627 C C . TRP B 1 124 ? -0.291 -19.297 -10.75 1 92.5 124 TRP B C 1
ATOM 2629 O O . TRP B 1 124 ? 0.228 -18.188 -10.617 1 92.5 124 TRP B O 1
ATOM 2639 N N . CYS B 1 125 ? 0.265 -20.344 -10.398 1 92.88 125 CYS B N 1
ATOM 2640 C CA . CYS B 1 125 ? 1.542 -20.328 -9.695 1 92.88 125 CYS B CA 1
ATOM 2641 C C . CYS B 1 125 ? 2.635 -19.719 -10.57 1 92.88 125 CYS B C 1
ATOM 2643 O O . CYS B 1 125 ? 3.502 -19 -10.07 1 92.88 125 CYS B O 1
ATOM 2645 N N . TYR B 1 126 ? 2.559 -20.062 -11.797 1 95.12 126 TYR B N 1
ATOM 2646 C CA . TYR B 1 126 ? 3.539 -19.5 -12.727 1 95.12 126 TYR B CA 1
ATOM 2647 C C . TYR B 1 126 ? 3.473 -17.984 -12.742 1 95.12 126 TYR B C 1
ATOM 2649 O O . TYR B 1 126 ? 4.504 -17.312 -12.68 1 95.12 126 TYR B O 1
ATOM 2657 N N . LYS B 1 127 ? 2.316 -17.453 -12.805 1 95.19 127 LYS B N 1
ATOM 2658 C CA . LYS B 1 127 ? 2.137 -16 -12.812 1 95.19 127 LYS B CA 1
ATOM 2659 C C . LYS B 1 127 ? 2.619 -15.375 -11.508 1 95.19 127 LYS B C 1
ATOM 2661 O O . LYS B 1 127 ? 3.219 -14.297 -11.508 1 95.19 127 LYS B O 1
ATOM 2666 N N . LEU B 1 128 ? 2.303 -16.031 -10.43 1 93.5 128 LEU B N 1
ATOM 2667 C CA . LEU B 1 128 ? 2.789 -15.539 -9.141 1 93.5 128 LEU B CA 1
ATOM 2668 C C . LEU B 1 128 ? 4.312 -15.5 -9.117 1 93.5 128 LEU B C 1
ATOM 2670 O O . LEU B 1 128 ? 4.906 -14.531 -8.641 1 93.5 128 LEU B O 1
ATOM 2674 N N . ARG B 1 129 ? 4.898 -16.484 -9.609 1 94.19 129 ARG B N 1
ATOM 2675 C CA . ARG B 1 129 ? 6.355 -16.562 -9.641 1 94.19 129 ARG B CA 1
ATOM 2676 C C . ARG B 1 129 ? 6.938 -15.469 -10.531 1 94.19 129 ARG B C 1
ATOM 2678 O O . ARG B 1 129 ? 8.008 -14.922 -10.234 1 94.19 129 ARG B O 1
ATOM 2685 N N . GLN B 1 130 ? 6.277 -15.188 -11.594 1 95.38 130 GLN B N 1
ATOM 2686 C CA . GLN B 1 130 ? 6.715 -14.086 -12.438 1 95.38 130 GLN B CA 1
ATOM 2687 C C . GLN B 1 130 ? 6.832 -12.789 -11.641 1 95.38 130 GLN B C 1
ATOM 2689 O O . GLN B 1 130 ? 7.691 -11.953 -11.93 1 95.38 130 GLN B O 1
ATOM 2694 N N . LEU B 1 131 ? 6.012 -12.703 -10.633 1 94.38 131 LEU B N 1
ATOM 2695 C CA . LEU B 1 131 ? 5.996 -11.469 -9.859 1 94.38 131 LEU B CA 1
ATOM 2696 C C . LEU B 1 131 ? 6.852 -11.602 -8.602 1 94.38 131 LEU B C 1
ATOM 2698 O O . LEU B 1 131 ? 6.836 -10.727 -7.742 1 94.38 131 LEU B O 1
ATOM 2702 N N . GLY B 1 132 ? 7.559 -12.672 -8.484 1 90.69 132 GLY B N 1
ATOM 2703 C CA . GLY B 1 132 ? 8.531 -12.797 -7.406 1 90.69 132 GLY B CA 1
ATOM 2704 C C . GLY B 1 132 ? 7.977 -13.516 -6.191 1 90.69 132 GLY B C 1
ATOM 2705 O O . GLY B 1 132 ? 8.477 -13.336 -5.078 1 90.69 132 GLY B O 1
ATOM 2706 N N . ALA B 1 133 ? 6.941 -14.281 -6.332 1 90.81 133 ALA B N 1
ATOM 2707 C CA . ALA B 1 133 ? 6.41 -15.047 -5.207 1 90.81 133 ALA B CA 1
ATOM 2708 C C . ALA B 1 133 ? 7.477 -15.969 -4.617 1 90.81 133 ALA B C 1
ATOM 2710 O O . ALA B 1 133 ? 8.297 -16.531 -5.348 1 90.81 133 ALA B O 1
ATOM 2711 N N . ILE B 1 134 ? 7.414 -16.172 -3.318 1 88.25 134 ILE B N 1
ATOM 2712 C CA . ILE B 1 134 ? 8.367 -17 -2.605 1 88.25 134 ILE B CA 1
ATOM 2713 C C . ILE B 1 134 ? 7.711 -18.328 -2.227 1 88.25 134 ILE B C 1
ATOM 2715 O O . ILE B 1 134 ? 6.562 -18.359 -1.785 1 88.25 134 ILE B O 1
ATOM 2719 N N . TRP B 1 135 ? 8.516 -19.375 -2.377 1 91.31 135 TRP B N 1
ATOM 2720 C CA . TRP B 1 135 ? 8.008 -20.703 -2.062 1 91.31 135 TRP B CA 1
ATOM 2721 C C . TRP B 1 135 ? 8.258 -21.047 -0.597 1 91.31 135 TRP B C 1
ATOM 2723 O O . TRP B 1 135 ? 9.344 -20.797 -0.07 1 91.31 135 TRP B O 1
ATOM 2733 N N . TRP B 1 136 ? 7.195 -21.562 0.033 1 87.69 136 TRP B N 1
ATOM 2734 C CA . TRP B 1 136 ? 7.246 -22.062 1.396 1 87.69 136 TRP B CA 1
ATOM 2735 C C . TRP B 1 136 ? 6.844 -23.547 1.439 1 87.69 136 TRP B C 1
ATOM 2737 O O . TRP B 1 136 ? 5.973 -23.969 0.684 1 87.69 136 TRP B O 1
ATOM 2747 N N . LYS B 1 137 ? 7.41 -24.297 2.303 1 92.06 137 LYS B N 1
ATOM 2748 C CA . LYS B 1 137 ? 7.094 -25.719 2.412 1 92.06 137 LYS B CA 1
ATOM 2749 C C . LYS B 1 137 ? 5.629 -25.938 2.775 1 92.06 137 LYS B C 1
ATOM 2751 O O . LYS B 1 137 ? 4.988 -26.859 2.285 1 92.06 137 LYS B O 1
ATOM 2756 N N . ALA B 1 138 ? 5.168 -25.109 3.676 1 86.06 138 ALA B N 1
ATOM 2757 C CA . ALA B 1 138 ? 3.771 -25.172 4.09 1 86.06 138 ALA B CA 1
ATOM 2758 C C . ALA B 1 138 ? 3.24 -23.797 4.449 1 86.06 138 ALA B C 1
ATOM 2760 O O . ALA B 1 138 ? 4.008 -22.906 4.848 1 86.06 138 ALA B O 1
ATOM 2761 N N . ARG B 1 139 ? 1.896 -23.672 4.254 1 81.44 139 ARG B N 1
ATOM 2762 C CA . ARG B 1 139 ? 1.257 -22.422 4.641 1 81.44 139 ARG B CA 1
ATOM 2763 C C . ARG B 1 139 ? 1.531 -22.094 6.105 1 81.44 139 ARG B C 1
ATOM 2765 O O . ARG B 1 139 ? 1.746 -20.938 6.461 1 81.44 139 ARG B O 1
ATOM 2772 N N . TYR B 1 140 ? 1.558 -23.094 6.844 1 77.19 140 TYR B N 1
ATOM 2773 C CA . TYR B 1 140 ? 1.811 -22.953 8.273 1 77.19 140 TYR B CA 1
ATOM 2774 C C . TYR B 1 140 ? 3.15 -22.266 8.523 1 77.19 140 TYR B C 1
ATOM 2776 O O . TYR B 1 140 ? 3.268 -21.422 9.414 1 77.19 140 TYR B O 1
ATOM 2784 N N . ASP B 1 141 ? 4.141 -22.625 7.816 1 81.75 141 ASP B N 1
ATOM 2785 C CA . ASP B 1 141 ? 5.469 -22.031 7.969 1 81.75 141 ASP B CA 1
ATOM 2786 C C . ASP B 1 141 ? 5.441 -20.531 7.695 1 81.75 141 ASP B C 1
ATOM 2788 O O . ASP B 1 141 ? 6.07 -19.75 8.414 1 81.75 141 ASP B O 1
ATOM 2792 N N . TYR B 1 142 ? 4.723 -20.172 6.734 1 78.56 142 TYR B N 1
ATOM 2793 C CA . TYR B 1 142 ? 4.562 -18.766 6.41 1 78.56 142 TYR B CA 1
ATOM 2794 C C . TYR B 1 142 ? 3.828 -18.031 7.523 1 78.56 142 TYR B C 1
ATOM 2796 O O . TYR B 1 142 ? 4.258 -16.953 7.953 1 78.56 142 TYR B O 1
ATOM 2804 N N . ASP B 1 143 ? 2.771 -18.703 7.883 1 73.38 143 ASP B N 1
ATOM 2805 C CA . ASP B 1 143 ? 1.979 -18.094 8.945 1 73.38 143 ASP B CA 1
ATOM 2806 C C . ASP B 1 143 ? 2.805 -17.906 10.211 1 73.38 143 ASP B C 1
ATOM 2808 O O . ASP B 1 143 ? 2.699 -16.891 10.891 1 73.38 143 ASP B O 1
ATOM 2812 N N . MET B 1 144 ? 3.561 -18.859 10.555 1 72.88 144 MET B N 1
ATOM 2813 C CA . MET B 1 144 ? 4.402 -18.797 11.742 1 72.88 144 MET B CA 1
ATOM 2814 C C . MET B 1 144 ? 5.461 -17.703 11.602 1 72.88 144 MET B C 1
ATOM 2816 O O . MET B 1 144 ? 5.805 -17.031 12.578 1 72.88 144 MET B O 1
ATOM 2820 N N . MET B 1 145 ? 5.941 -17.594 10.375 1 71.88 145 MET B N 1
ATOM 2821 C CA . MET B 1 145 ? 6.883 -16.5 10.125 1 71.88 145 MET B CA 1
ATOM 2822 C C . MET B 1 145 ? 6.242 -15.148 10.391 1 71.88 145 MET B C 1
ATOM 2824 O O . MET B 1 145 ? 6.863 -14.266 10.992 1 71.88 145 MET B O 1
ATOM 2828 N N . LEU B 1 146 ? 5.027 -15.062 10.016 1 64.69 146 LEU B N 1
ATOM 2829 C CA . LEU B 1 146 ? 4.316 -13.805 10.227 1 64.69 146 LEU B CA 1
ATOM 2830 C C . LEU B 1 146 ? 4.098 -13.539 11.711 1 64.69 146 LEU B C 1
ATOM 2832 O O . LEU B 1 146 ? 4.238 -12.406 12.172 1 64.69 146 LEU B O 1
ATOM 2836 N N . ILE B 1 147 ? 3.697 -14.656 12.398 1 57.59 147 ILE B N 1
ATOM 2837 C CA . ILE B 1 147 ? 3.371 -14.531 13.812 1 57.59 147 ILE B CA 1
ATOM 2838 C C . ILE B 1 147 ? 4.648 -14.328 14.625 1 57.59 147 ILE B C 1
ATOM 2840 O O . ILE B 1 147 ? 4.668 -13.562 15.586 1 57.59 147 ILE B O 1
ATOM 2844 N N . GLY B 1 148 ? 5.531 -15.25 14.461 1 56.09 148 GLY B N 1
ATOM 2845 C CA . GLY B 1 148 ? 6.762 -15.195 15.227 1 56.09 148 GLY B CA 1
ATOM 2846 C C . GLY B 1 148 ? 7.488 -13.867 15.094 1 56.09 148 GLY B C 1
ATOM 2847 O O . GLY B 1 148 ? 8.422 -13.586 15.852 1 56.09 148 GLY B O 1
ATOM 2848 N N . GLY B 1 149 ? 6.816 -13.023 14.453 1 51.66 149 GLY B N 1
ATOM 2849 C CA . GLY B 1 149 ? 7.43 -11.711 14.344 1 51.66 149 GLY B CA 1
ATOM 2850 C C . GLY B 1 149 ? 8.789 -11.734 13.672 1 51.66 149 GLY B C 1
ATOM 2851 O O . GLY B 1 149 ? 9.672 -10.961 14.023 1 51.66 149 GLY B O 1
ATOM 2852 N N . ASP B 1 150 ? 9.109 -13.023 13.25 1 49.47 150 ASP B N 1
ATOM 2853 C CA . ASP B 1 150 ? 10.453 -12.938 12.68 1 49.47 150 ASP B CA 1
ATOM 2854 C C . ASP B 1 150 ? 10.68 -11.578 12.031 1 49.47 150 ASP B C 1
ATOM 2856 O O . ASP B 1 150 ? 9.969 -11.195 11.102 1 49.47 150 ASP B O 1
ATOM 2860 N N . ILE B 1 151 ? 11.125 -10.695 13.023 1 49 151 ILE B N 1
ATOM 2861 C CA . ILE B 1 151 ? 11.641 -9.344 12.82 1 49 151 ILE B CA 1
ATOM 2862 C C . ILE B 1 151 ? 12.273 -9.242 11.43 1 49 151 ILE B C 1
ATOM 2864 O O . ILE B 1 151 ? 13.078 -10.086 11.047 1 49 151 ILE B O 1
ATOM 2868 N N . TRP B 1 152 ? 11.406 -8.727 10.602 1 57.28 152 TRP B N 1
ATOM 2869 C CA . TRP B 1 152 ? 12.117 -8.273 9.406 1 57.28 152 TRP B CA 1
ATOM 2870 C C . TRP B 1 152 ? 13.609 -8.172 9.672 1 57.28 152 TRP B C 1
ATOM 2872 O O . TRP B 1 152 ? 14.047 -7.449 10.57 1 57.28 152 TRP B O 1
ATOM 2882 N N . ARG B 1 153 ? 14.242 -9.227 9.164 1 64.88 153 ARG B N 1
ATOM 2883 C CA . ARG B 1 153 ? 15.695 -9.086 9.172 1 64.88 153 ARG B CA 1
ATOM 2884 C C . ARG B 1 153 ? 16.172 -8.328 7.941 1 64.88 153 ARG B C 1
ATOM 2886 O O . ARG B 1 153 ? 15.734 -8.602 6.82 1 64.88 153 ARG B O 1
ATOM 2893 N N . GLY B 1 154 ? 16.812 -7.285 8.203 1 69.5 154 GLY B N 1
ATOM 2894 C CA . GLY B 1 154 ? 17.375 -6.473 7.133 1 69.5 154 GLY B CA 1
ATOM 2895 C C . GLY B 1 154 ? 18.016 -7.297 6.031 1 69.5 154 GLY B C 1
ATOM 2896 O O . GLY B 1 154 ? 18.047 -6.871 4.875 1 69.5 154 GLY B O 1
ATOM 2897 N N . ASP B 1 155 ? 18.297 -8.586 6.363 1 80.25 155 ASP B N 1
ATOM 2898 C CA . ASP B 1 155 ? 19.016 -9.398 5.383 1 80.25 155 ASP B CA 1
ATOM 2899 C C . ASP B 1 155 ? 18.062 -10.32 4.633 1 80.25 155 ASP B C 1
ATOM 2901 O O . ASP B 1 155 ? 18.469 -11.039 3.717 1 80.25 155 ASP B O 1
ATOM 2905 N N . ASP B 1 156 ? 16.797 -10.234 4.945 1 78.88 156 ASP B N 1
ATOM 2906 C CA . ASP B 1 156 ? 15.828 -11.023 4.184 1 78.88 156 ASP B CA 1
ATOM 2907 C C . ASP B 1 156 ? 15.812 -10.594 2.717 1 78.88 156 ASP B C 1
ATOM 2909 O O . ASP B 1 156 ? 15.961 -9.406 2.408 1 78.88 156 ASP B O 1
ATOM 2913 N N . PRO B 1 157 ? 15.609 -11.617 1.955 1 83 157 PRO B N 1
ATOM 2914 C CA . PRO B 1 157 ? 15.594 -11.273 0.531 1 83 157 PRO B CA 1
ATOM 2915 C C . PRO B 1 157 ? 14.375 -10.445 0.137 1 83 157 PRO B C 1
ATOM 2917 O O . PRO B 1 157 ? 13.297 -10.609 0.72 1 83 157 PRO B O 1
ATOM 2920 N N . PHE B 1 158 ? 14.617 -9.555 -0.788 1 85.81 158 PHE B N 1
ATOM 2921 C CA . PHE B 1 158 ? 13.586 -8.758 -1.432 1 85.81 158 PHE B CA 1
ATOM 2922 C C . PHE B 1 158 ? 13.672 -8.875 -2.947 1 85.81 158 PHE B C 1
ATOM 2924 O O . PHE B 1 158 ? 14.742 -8.672 -3.529 1 85.81 158 PHE B O 1
ATOM 2931 N N . VAL B 1 159 ? 12.508 -9.305 -3.494 1 90.12 159 VAL B N 1
ATOM 2932 C CA . VAL B 1 159 ? 12.469 -9.422 -4.949 1 90.12 159 VAL B CA 1
ATOM 2933 C C . VAL B 1 159 ? 11.219 -8.734 -5.488 1 90.12 159 VAL B C 1
ATOM 2935 O O . VAL B 1 159 ? 10.125 -8.891 -4.938 1 90.12 159 VAL B O 1
ATOM 2938 N N . THR B 1 160 ? 11.438 -7.93 -6.5 1 93.56 160 THR B N 1
ATOM 2939 C CA . THR B 1 160 ? 10.305 -7.355 -7.223 1 93.56 160 THR B CA 1
ATOM 2940 C C . THR B 1 160 ? 10.594 -7.309 -8.719 1 93.56 160 THR B C 1
ATOM 2942 O O . THR B 1 160 ? 11.75 -7.25 -9.133 1 93.56 160 THR B O 1
ATOM 2945 N N . THR B 1 161 ? 9.516 -7.402 -9.477 1 96.94 161 THR B N 1
ATOM 2946 C CA . THR B 1 161 ? 9.688 -7.516 -10.914 1 96.94 161 THR B CA 1
ATOM 2947 C C . THR B 1 161 ? 8.742 -6.57 -11.648 1 96.94 161 THR B C 1
ATOM 2949 O O . THR B 1 161 ? 7.773 -6.082 -11.07 1 96.94 161 THR B O 1
ATOM 2952 N N . GLY B 1 162 ? 9.078 -6.27 -12.828 1 98 162 GLY B N 1
ATOM 2953 C CA . GLY B 1 162 ? 8.242 -5.586 -13.805 1 98 162 GLY B CA 1
ATOM 2954 C C . GLY B 1 162 ? 8.312 -6.211 -15.188 1 98 162 GLY B C 1
ATOM 2955 O O . GLY B 1 162 ? 9.383 -6.609 -15.641 1 98 162 GLY B O 1
ATOM 2956 N N . TRP B 1 163 ? 7.184 -6.34 -15.812 1 98.25 163 TRP B N 1
ATOM 2957 C CA . TRP B 1 163 ? 7.047 -7.027 -17.094 1 98.25 163 TRP B CA 1
ATOM 2958 C C . TRP B 1 163 ? 6.512 -6.086 -18.156 1 98.25 163 TRP B C 1
ATOM 2960 O O . TRP B 1 163 ? 5.305 -6.016 -18.391 1 98.25 163 TRP B O 1
ATOM 2970 N N . PRO B 1 164 ? 7.406 -5.398 -18.875 1 97.81 164 PRO B N 1
ATOM 2971 C CA . PRO B 1 164 ? 6.949 -4.438 -19.875 1 97.81 164 PRO B CA 1
ATOM 2972 C C . PRO B 1 164 ? 6.254 -5.102 -21.062 1 97.81 164 PRO B C 1
ATOM 2974 O O . PRO B 1 164 ? 6.5 -6.277 -21.359 1 97.81 164 PRO B O 1
ATOM 2977 N N . ALA B 1 165 ? 5.406 -4.332 -21.672 1 96.31 165 ALA B N 1
ATOM 2978 C CA . ALA B 1 165 ? 4.664 -4.828 -22.828 1 96.31 165 ALA B CA 1
ATOM 2979 C C . ALA B 1 165 ? 5.605 -5.188 -23.984 1 96.31 165 ALA B C 1
ATOM 2981 O O . ALA B 1 165 ? 5.277 -6.031 -24.812 1 96.31 165 ALA B O 1
ATOM 2982 N N . THR B 1 166 ? 6.73 -4.629 -24.031 1 95.69 166 THR B N 1
ATOM 2983 C CA . THR B 1 166 ? 7.695 -4.816 -25.109 1 95.69 166 THR B CA 1
ATOM 2984 C C . THR B 1 166 ? 8.484 -6.105 -24.906 1 95.69 166 THR B C 1
ATOM 2986 O O . THR B 1 166 ? 9.305 -6.473 -25.75 1 95.69 166 THR B O 1
ATOM 2989 N N . GLY B 1 167 ? 8.32 -6.727 -23.859 1 96.06 167 GLY B N 1
ATOM 2990 C CA . GLY B 1 167 ? 9.039 -7.957 -23.562 1 96.06 167 GLY B CA 1
ATOM 2991 C C . GLY B 1 167 ? 10.148 -7.777 -22.547 1 96.06 167 GLY B C 1
ATOM 2992 O O . GLY B 1 167 ? 10.492 -6.648 -22.203 1 96.06 167 GLY B O 1
ATOM 2993 N N . GLY B 1 168 ? 10.641 -8.984 -22.094 1 97 168 GLY B N 1
ATOM 2994 C CA . GLY B 1 168 ? 11.68 -8.945 -21.078 1 97 168 GLY B CA 1
ATOM 2995 C C . GLY B 1 168 ? 11.125 -8.773 -19.672 1 97 168 GLY B C 1
ATOM 2996 O O . GLY B 1 168 ? 9.922 -8.906 -19.453 1 97 168 GLY B O 1
ATOM 2997 N N . VAL B 1 169 ? 12.102 -8.578 -18.781 1 97.75 169 VAL B N 1
ATOM 2998 C CA . VAL B 1 169 ? 11.68 -8.445 -17.391 1 97.75 169 VAL B CA 1
ATOM 2999 C C . VAL B 1 169 ? 12.664 -7.547 -16.641 1 97.75 169 VAL B C 1
ATOM 3001 O O . VAL B 1 169 ? 13.875 -7.637 -16.844 1 97.75 169 VAL B O 1
ATOM 3004 N N . TRP B 1 170 ? 12.117 -6.59 -15.938 1 97.69 170 TRP B N 1
ATOM 3005 C CA . TRP B 1 170 ? 12.883 -5.867 -14.922 1 97.69 170 TRP B CA 1
ATOM 3006 C C . TRP B 1 170 ? 12.883 -6.625 -13.594 1 97.69 170 TRP B C 1
ATOM 3008 O O . TRP B 1 170 ? 11.844 -7.145 -13.172 1 97.69 170 TRP B O 1
ATOM 3018 N N . ILE B 1 171 ? 14.062 -6.695 -12.984 1 96.25 171 ILE B N 1
ATOM 3019 C CA . ILE B 1 171 ? 14.156 -7.371 -11.695 1 96.25 171 ILE B CA 1
ATOM 3020 C C . ILE B 1 171 ? 14.984 -6.531 -10.727 1 96.25 171 ILE B C 1
ATOM 3022 O O . ILE B 1 171 ? 16 -5.953 -11.117 1 96.25 171 ILE B O 1
ATOM 3026 N N . LEU B 1 172 ? 14.484 -6.355 -9.562 1 94.94 172 LEU B N 1
ATOM 3027 C CA . LEU B 1 172 ? 15.266 -5.875 -8.43 1 94.94 172 LEU B CA 1
ATOM 3028 C C . LEU B 1 172 ? 15.367 -6.945 -7.348 1 94.94 172 LEU B C 1
ATOM 3030 O O . LEU B 1 172 ? 14.359 -7.355 -6.773 1 94.94 172 LEU B O 1
ATOM 3034 N N . LYS B 1 173 ? 16.5 -7.477 -7.18 1 92.44 173 LYS B N 1
ATOM 3035 C CA . LYS B 1 173 ? 16.781 -8.422 -6.109 1 92.44 173 LYS B CA 1
ATOM 3036 C C . LYS B 1 173 ? 17.812 -7.859 -5.133 1 92.44 173 LYS B C 1
ATOM 3038 O O . LYS B 1 173 ? 18.906 -7.473 -5.539 1 92.44 173 LYS B O 1
ATOM 3043 N N . THR B 1 174 ? 17.438 -7.793 -3.943 1 90.56 174 THR B N 1
ATOM 3044 C CA . THR B 1 174 ? 18.297 -7.281 -2.885 1 90.56 174 THR B CA 1
ATOM 3045 C C . THR B 1 174 ? 17.797 -7.73 -1.514 1 90.56 174 THR B C 1
ATOM 3047 O O . THR B 1 174 ? 17.156 -8.781 -1.392 1 90.56 174 THR B O 1
ATOM 3050 N N . THR B 1 175 ? 18.25 -7.121 -0.521 1 86.94 175 THR B N 1
ATOM 3051 C CA . THR B 1 175 ? 17.75 -7.406 0.817 1 86.94 175 THR B CA 1
ATOM 3052 C C . THR B 1 175 ? 16.703 -6.371 1.23 1 86.94 175 THR B C 1
ATOM 3054 O O . THR B 1 175 ? 16.672 -5.262 0.698 1 86.94 175 THR B O 1
ATOM 3057 N N . LYS B 1 176 ? 15.922 -6.754 2.088 1 82.5 176 LYS B N 1
ATOM 3058 C CA . LYS B 1 176 ? 14.891 -5.84 2.561 1 82.5 176 LYS B CA 1
ATOM 3059 C C . LYS B 1 176 ? 15.508 -4.566 3.135 1 82.5 176 LYS B C 1
ATOM 3061 O O . LYS B 1 176 ? 14.992 -3.469 2.918 1 82.5 176 LYS B O 1
ATOM 3066 N N . GLY B 1 177 ? 16.547 -4.746 3.904 1 80.75 177 GLY B N 1
ATOM 3067 C CA . GLY B 1 177 ? 17.219 -3.576 4.441 1 80.75 177 GLY B CA 1
ATOM 3068 C C . GLY B 1 177 ? 17.719 -2.627 3.369 1 80.75 177 GLY B C 1
ATOM 3069 O O . GLY B 1 177 ? 17.484 -1.419 3.443 1 80.75 177 GLY B O 1
ATOM 3070 N N . ASP B 1 178 ? 18.344 -3.191 2.402 1 86.75 178 ASP B N 1
ATOM 3071 C CA . ASP B 1 178 ? 18.844 -2.391 1.29 1 86.75 178 ASP B CA 1
ATOM 3072 C C . ASP B 1 178 ? 17.703 -1.752 0.513 1 86.75 178 ASP B C 1
ATOM 3074 O O . ASP B 1 178 ? 17.781 -0.581 0.137 1 86.75 178 ASP B O 1
ATOM 3078 N N . ALA B 1 179 ? 16.703 -2.49 0.282 1 86.81 179 ALA B N 1
ATOM 3079 C CA . ALA B 1 179 ? 15.539 -1.989 -0.435 1 86.81 179 ALA B CA 1
ATOM 3080 C C . ALA B 1 179 ? 14.922 -0.801 0.293 1 86.81 179 ALA B C 1
ATOM 3082 O O . ALA B 1 179 ? 14.555 0.199 -0.333 1 86.81 179 ALA B O 1
ATOM 3083 N N . ARG B 1 180 ? 14.828 -0.985 1.536 1 83.06 180 ARG B N 1
ATOM 3084 C CA . ARG B 1 180 ? 14.289 0.11 2.336 1 83.06 180 ARG B CA 1
ATOM 3085 C C . ARG B 1 180 ? 15.133 1.368 2.186 1 83.06 180 ARG B C 1
ATOM 3087 O O . ARG B 1 180 ? 14.602 2.465 1.998 1 83.06 180 ARG B O 1
ATOM 3094 N N . GLY B 1 181 ? 16.391 1.212 2.303 1 81 181 GLY B N 1
ATOM 3095 C CA . GLY B 1 181 ? 17.312 2.328 2.174 1 81 181 GLY B CA 1
ATOM 3096 C C . GLY B 1 181 ? 17.219 3.023 0.829 1 81 181 GLY B C 1
ATOM 3097 O O . GLY B 1 181 ? 17.406 4.238 0.74 1 81 181 GLY B O 1
ATOM 3098 N N . ARG B 1 182 ? 16.812 2.289 -0.158 1 84.56 182 ARG B N 1
ATOM 3099 C CA . ARG B 1 182 ? 16.734 2.828 -1.512 1 84.56 182 ARG B CA 1
ATOM 3100 C C . ARG B 1 182 ? 15.367 3.455 -1.766 1 84.56 182 ARG B C 1
ATOM 3102 O O . ARG B 1 182 ? 15.148 4.094 -2.799 1 84.56 182 ARG B O 1
ATOM 3109 N N . GLY B 1 183 ? 14.492 3.289 -0.869 1 83.75 183 GLY B N 1
ATOM 3110 C CA . GLY B 1 183 ? 13.156 3.828 -1.07 1 83.75 183 GLY B CA 1
ATOM 3111 C C . GLY B 1 183 ? 12.383 3.102 -2.152 1 83.75 183 GLY B C 1
ATOM 3112 O O . GLY B 1 183 ? 11.781 3.736 -3.025 1 83.75 183 GLY B O 1
ATOM 3113 N N . VAL B 1 184 ? 12.406 1.746 -2.115 1 90 184 VAL B N 1
ATOM 3114 C CA . VAL B 1 184 ? 11.828 0.968 -3.205 1 90 184 VAL B CA 1
ATOM 3115 C C . VAL B 1 184 ? 10.305 1.062 -3.154 1 90 184 VAL B C 1
ATOM 3117 O O . VAL B 1 184 ? 9.617 0.686 -4.109 1 90 184 VAL B O 1
ATOM 3120 N N . GLY B 1 185 ? 9.836 1.636 -2.092 1 88.75 185 GLY B N 1
ATOM 3121 C CA . GLY B 1 185 ? 8.398 1.788 -1.949 1 88.75 185 GLY B CA 1
ATOM 3122 C C . GLY B 1 185 ? 7.766 2.566 -3.086 1 88.75 185 GLY B C 1
ATOM 3123 O O . GLY B 1 185 ? 6.562 2.463 -3.32 1 88.75 185 GLY B O 1
ATOM 3124 N N . ILE B 1 186 ? 8.516 3.338 -3.842 1 91.69 186 ILE B N 1
ATOM 3125 C CA . ILE B 1 186 ? 7.992 4.16 -4.926 1 91.69 186 ILE B CA 1
ATOM 3126 C C . ILE B 1 186 ? 7.391 3.266 -6.008 1 91.69 186 ILE B C 1
ATOM 3128 O O . ILE B 1 186 ? 6.555 3.713 -6.797 1 91.69 186 ILE B O 1
ATOM 3132 N N . ILE B 1 187 ? 7.77 2.029 -6.047 1 94.44 187 ILE B N 1
ATOM 3133 C CA . ILE B 1 187 ? 7.293 1.09 -7.055 1 94.44 187 ILE B CA 1
ATOM 3134 C C . ILE B 1 187 ? 5.781 0.919 -6.93 1 94.44 187 ILE B C 1
ATOM 3136 O O . ILE B 1 187 ? 5.078 0.785 -7.934 1 94.44 187 ILE B O 1
ATOM 3140 N N . HIS B 1 188 ? 5.32 1.039 -5.738 1 93.12 188 HIS B N 1
ATOM 3141 C CA . HIS B 1 188 ? 3.91 0.792 -5.457 1 93.12 188 HIS B CA 1
ATOM 3142 C C . HIS B 1 188 ? 3.053 1.989 -5.852 1 93.12 188 HIS B C 1
ATOM 3144 O O . HIS B 1 188 ? 1.821 1.916 -5.812 1 93.12 188 HIS B O 1
ATOM 3150 N N . ASN B 1 189 ? 3.668 3.059 -6.234 1 94.19 189 ASN B N 1
ATOM 3151 C CA . ASN B 1 189 ? 2.93 4.254 -6.637 1 94.19 189 ASN B CA 1
ATOM 3152 C C . ASN B 1 189 ? 2.582 4.227 -8.117 1 94.19 189 ASN B C 1
ATOM 3154 O O . ASN B 1 189 ? 1.941 5.145 -8.633 1 94.19 189 ASN B O 1
ATOM 3158 N N . ALA B 1 190 ? 2.973 3.184 -8.836 1 96.88 190 ALA B N 1
ATOM 3159 C CA . ALA B 1 190 ? 2.725 3.059 -10.273 1 96.88 190 ALA B CA 1
ATOM 3160 C C . ALA B 1 190 ? 1.242 2.83 -10.555 1 96.88 190 ALA B C 1
ATOM 3162 O O . ALA B 1 190 ? 0.563 2.123 -9.805 1 96.88 190 ALA B O 1
ATOM 3163 N N . TYR B 1 191 ? 0.827 3.344 -11.75 1 97.69 191 TYR B N 1
ATOM 3164 C CA . TYR B 1 191 ? -0.555 3.135 -12.164 1 97.69 191 TYR B CA 1
ATOM 3165 C C . TYR B 1 191 ? -0.638 2.104 -13.289 1 97.69 191 TYR B C 1
ATOM 3167 O O . TYR B 1 191 ? -1.73 1.771 -13.75 1 97.69 191 TYR B O 1
ATOM 3175 N N . ASN B 1 192 ? 0.457 1.691 -13.766 1 97.75 192 ASN B N 1
ATOM 3176 C CA . ASN B 1 192 ? 0.525 0.623 -14.758 1 97.75 192 ASN B CA 1
ATOM 3177 C C . ASN B 1 192 ? 1.896 -0.049 -14.766 1 97.75 192 ASN B C 1
ATOM 3179 O O . ASN B 1 192 ? 2.816 0.401 -14.078 1 97.75 192 ASN B O 1
ATOM 3183 N N . MET B 1 193 ? 1.964 -1.037 -15.555 1 98.19 193 MET B N 1
ATOM 3184 C CA . MET B 1 193 ? 3.168 -1.863 -15.547 1 98.19 193 MET B CA 1
ATOM 3185 C C . MET B 1 193 ? 4.355 -1.098 -16.109 1 98.19 193 MET B C 1
ATOM 3187 O O . MET B 1 193 ? 5.492 -1.288 -15.672 1 98.19 193 MET B O 1
ATOM 3191 N N . GLU B 1 194 ? 4.105 -0.215 -17.078 1 98.38 194 GLU B N 1
ATOM 3192 C CA . GLU B 1 194 ? 5.199 0.574 -17.625 1 98.38 194 GLU B CA 1
ATOM 3193 C C . GLU B 1 194 ? 5.797 1.506 -16.578 1 98.38 194 GLU B C 1
ATOM 3195 O O . GLU B 1 194 ? 7.016 1.627 -16.469 1 98.38 194 GLU B O 1
ATOM 3200 N N . GLU B 1 195 ? 4.961 2.152 -15.844 1 98.06 195 GLU B N 1
ATOM 3201 C CA . GLU B 1 195 ? 5.445 2.996 -14.758 1 98.06 195 GLU B CA 1
ATOM 3202 C C . GLU B 1 195 ? 6.176 2.172 -13.703 1 98.06 195 GLU B C 1
ATOM 3204 O O . GLU B 1 195 ? 7.188 2.611 -13.148 1 98.06 195 GLU B O 1
ATOM 3209 N N . ARG B 1 196 ? 5.609 1.027 -13.414 1 97.81 196 ARG B N 1
ATOM 3210 C CA . ARG B 1 196 ? 6.266 0.132 -12.461 1 97.81 196 ARG B CA 1
ATOM 3211 C C . ARG B 1 196 ? 7.68 -0.21 -12.922 1 97.81 196 ARG B C 1
ATOM 3213 O O . ARG B 1 196 ? 8.625 -0.167 -12.125 1 97.81 196 ARG B O 1
ATOM 3220 N N . CYS B 1 197 ? 7.789 -0.529 -14.133 1 98.25 197 CYS B N 1
ATOM 3221 C CA . CYS B 1 197 ? 9.102 -0.851 -14.695 1 98.25 197 CYS B CA 1
ATOM 3222 C C . CYS B 1 197 ? 10.055 0.328 -14.555 1 98.25 197 CYS B C 1
ATOM 3224 O O . CYS B 1 197 ? 11.211 0.154 -14.164 1 98.25 197 CYS B O 1
ATOM 3226 N N . ARG B 1 198 ? 9.578 1.508 -14.836 1 97.75 198 ARG B N 1
ATOM 3227 C CA . ARG B 1 198 ? 10.414 2.697 -14.711 1 97.75 198 ARG B CA 1
ATOM 3228 C C . ARG B 1 198 ? 10.844 2.91 -13.266 1 97.75 198 ARG B C 1
ATOM 3230 O O . ARG B 1 198 ? 11.984 3.312 -13.008 1 97.75 198 ARG B O 1
ATOM 3237 N N . ALA B 1 199 ? 9.961 2.697 -12.391 1 96.75 199 ALA B N 1
ATOM 3238 C CA . ALA B 1 199 ? 10.297 2.844 -10.977 1 96.75 199 ALA B CA 1
ATOM 3239 C C . ALA B 1 199 ? 11.359 1.835 -10.547 1 96.75 199 ALA B C 1
ATOM 3241 O O . ALA B 1 199 ? 12.281 2.17 -9.805 1 96.75 199 ALA B O 1
ATOM 3242 N N . ILE B 1 200 ? 11.188 0.597 -11.008 1 97 200 ILE B N 1
ATOM 3243 C CA . ILE B 1 200 ? 12.156 -0.441 -10.68 1 97 200 ILE B CA 1
ATOM 3244 C C . ILE B 1 200 ? 13.531 -0.054 -11.227 1 97 200 ILE B C 1
ATOM 3246 O O . ILE B 1 200 ? 14.539 -0.187 -10.539 1 97 200 ILE B O 1
ATOM 3250 N N . GLU B 1 201 ? 13.516 0.412 -12.43 1 97.69 201 GLU B N 1
ATOM 3251 C CA . GLU B 1 201 ? 14.758 0.897 -13.016 1 97.69 201 GLU B CA 1
ATOM 3252 C C . GLU B 1 201 ? 15.375 2 -12.156 1 97.69 201 GLU B C 1
ATOM 3254 O O . GLU B 1 201 ? 16.578 1.978 -11.875 1 97.69 201 GLU B O 1
ATOM 3259 N N . LYS B 1 202 ? 14.617 2.889 -11.766 1 95.31 202 LYS B N 1
ATOM 3260 C CA . LYS B 1 202 ? 15.062 4.051 -11 1 95.31 202 LYS B CA 1
ATOM 3261 C C . LYS B 1 202 ? 15.75 3.629 -9.703 1 95.31 202 LYS B C 1
ATOM 3263 O O . LYS B 1 202 ? 16.688 4.289 -9.242 1 95.31 202 LYS B O 1
ATOM 3268 N N . VAL B 1 203 ? 15.328 2.557 -9.133 1 94.06 203 VAL B N 1
ATOM 3269 C CA . VAL B 1 203 ? 15.859 2.178 -7.824 1 94.06 203 VAL B CA 1
ATOM 3270 C C . VAL B 1 203 ? 16.922 1.091 -7.992 1 94.06 203 VAL B C 1
ATOM 3272 O O . VAL B 1 203 ? 17.281 0.413 -7.027 1 94.06 203 VAL B O 1
ATOM 3275 N N . GLY B 1 204 ? 17.312 0.824 -9.203 1 95.69 204 GLY B N 1
ATOM 3276 C CA . GLY B 1 204 ? 18.5 0.001 -9.414 1 95.69 204 GLY B CA 1
ATOM 3277 C C . GLY B 1 204 ? 18.172 -1.391 -9.922 1 95.69 204 GLY B C 1
ATOM 3278 O O . GLY B 1 204 ? 18.984 -2.305 -9.812 1 95.69 204 GLY B O 1
ATOM 3279 N N . GLY B 1 205 ? 16.984 -1.595 -10.438 1 96.69 205 GLY B N 1
ATOM 3280 C CA . GLY B 1 205 ? 16.656 -2.873 -11.055 1 96.69 205 GLY B CA 1
ATOM 3281 C C . GLY B 1 205 ? 17.438 -3.139 -12.328 1 96.69 205 GLY B C 1
ATOM 3282 O O . GLY B 1 205 ? 18 -2.217 -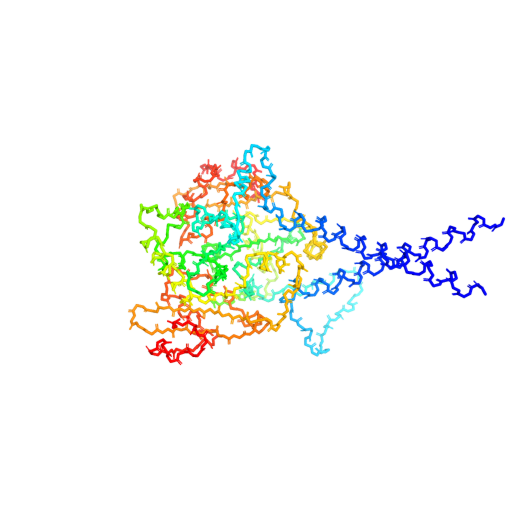12.922 1 96.69 205 GLY B O 1
ATOM 3283 N N . VAL B 1 206 ? 17.453 -4.402 -12.664 1 97.06 206 VAL B N 1
ATOM 3284 C CA . VAL B 1 206 ? 18.172 -4.84 -13.859 1 97.06 206 VAL B CA 1
ATOM 3285 C C . VAL B 1 206 ? 17.172 -5.418 -14.867 1 97.06 206 VAL B C 1
ATOM 3287 O O . VAL B 1 206 ? 16.234 -6.125 -14.484 1 97.06 206 VAL B O 1
ATOM 3290 N N . PHE B 1 207 ? 17.5 -5.148 -16.141 1 97.75 207 PHE B N 1
ATOM 3291 C CA . PHE B 1 207 ? 16.625 -5.625 -17.203 1 97.75 207 PHE B CA 1
ATOM 3292 C C . PHE B 1 207 ? 17.219 -6.852 -17.875 1 97.75 207 PHE B C 1
ATOM 3294 O O . PHE B 1 207 ? 18.406 -6.871 -18.219 1 97.75 207 PHE B O 1
ATOM 3301 N N . TYR B 1 208 ? 16.406 -7.84 -18.047 1 97.44 208 TYR B N 1
ATOM 3302 C CA . TYR B 1 208 ? 16.734 -9.023 -18.828 1 97.44 208 TYR B CA 1
ATOM 3303 C C . TYR B 1 208 ? 15.844 -9.133 -20.062 1 97.44 208 TYR B C 1
ATOM 3305 O O . TYR B 1 208 ? 14.625 -9.25 -19.953 1 97.44 208 TYR B O 1
ATOM 3313 N N . THR B 1 209 ? 16.484 -9.141 -21.156 1 96.88 209 THR B N 1
ATOM 3314 C CA . THR B 1 209 ? 15.727 -9.25 -22.391 1 96.88 209 THR B CA 1
ATOM 3315 C C . THR B 1 209 ? 14.977 -10.586 -22.453 1 96.88 209 THR B C 1
ATOM 3317 O O . THR B 1 209 ? 13.82 -10.633 -22.875 1 96.88 209 THR B O 1
ATOM 3320 N N . ASP B 1 210 ? 15.664 -11.594 -22.047 1 95.31 210 ASP B N 1
ATOM 3321 C CA . ASP B 1 210 ? 15.039 -12.906 -21.891 1 95.31 210 ASP B CA 1
ATOM 3322 C C . ASP B 1 210 ? 14.859 -13.258 -20.422 1 95.31 210 ASP B C 1
ATOM 3324 O O . ASP B 1 210 ? 15.844 -13.5 -19.703 1 95.31 210 ASP B O 1
ATOM 3328 N N . PRO B 1 211 ? 13.648 -13.312 -19.969 1 93.94 211 PRO B N 1
ATOM 3329 C CA . PRO B 1 211 ? 13.398 -13.602 -18.562 1 93.94 211 PRO B CA 1
ATOM 3330 C C . PRO B 1 211 ? 14.086 -14.883 -18.094 1 93.94 211 PRO B C 1
ATOM 3332 O O . PRO B 1 211 ? 14.414 -15.008 -16.906 1 93.94 211 PRO B O 1
ATOM 3335 N N . LYS B 1 212 ? 14.312 -15.812 -18.922 1 91 212 LYS B N 1
ATOM 3336 C CA . LYS B 1 212 ? 14.945 -17.078 -18.562 1 91 212 LYS B CA 1
ATOM 3337 C C . LYS B 1 212 ? 16.406 -16.859 -18.156 1 91 212 LYS B C 1
ATOM 3339 O O . LYS B 1 212 ? 17.016 -17.719 -17.516 1 91 212 LYS B O 1
ATOM 3344 N N . ASP B 1 213 ? 16.953 -15.766 -18.562 1 91.69 213 ASP B N 1
ATOM 3345 C CA . ASP B 1 213 ? 18.328 -15.445 -18.219 1 91.69 213 ASP B CA 1
ATOM 3346 C C . ASP B 1 213 ? 18.438 -14.875 -16.812 1 91.69 213 ASP B C 1
ATOM 3348 O O . ASP B 1 213 ? 19.531 -14.703 -16.281 1 91.69 213 ASP B O 1
ATOM 3352 N N . CYS B 1 214 ? 17.312 -14.57 -16.25 1 89.69 214 CYS B N 1
ATOM 3353 C CA . CYS B 1 214 ? 17.312 -14.055 -14.883 1 89.69 214 CYS B CA 1
ATOM 3354 C C . CYS B 1 214 ? 17.484 -15.172 -13.867 1 89.69 214 CYS B C 1
ATOM 3356 O O . CYS B 1 214 ? 16.594 -16.016 -13.711 1 89.69 214 CYS B O 1
ATOM 3358 N N . PRO B 1 215 ? 18.531 -15.258 -13.188 1 86.06 215 PRO B N 1
ATOM 3359 C CA . PRO B 1 215 ? 18.766 -16.359 -12.242 1 86.06 215 PRO B CA 1
ATOM 3360 C C . PRO B 1 215 ? 17.891 -16.266 -11.008 1 86.06 215 PRO B C 1
ATOM 3362 O O . PRO B 1 215 ? 17.75 -17.25 -10.266 1 86.06 215 PRO B O 1
ATOM 3365 N N . ASP B 1 216 ? 17.281 -15.172 -10.82 1 83.25 216 ASP B N 1
ATOM 3366 C CA . ASP B 1 216 ? 16.562 -14.93 -9.562 1 83.25 216 ASP B CA 1
ATOM 3367 C C . ASP B 1 216 ? 15.086 -15.273 -9.688 1 83.25 216 ASP B C 1
ATOM 3369 O O . ASP B 1 216 ? 14.359 -15.266 -8.703 1 83.25 216 ASP B O 1
ATOM 3373 N N . LEU B 1 217 ? 14.641 -15.422 -10.805 1 83.25 217 LEU B N 1
ATOM 3374 C CA . LEU B 1 217 ? 13.25 -15.812 -11.008 1 83.25 217 LEU B CA 1
ATOM 3375 C C . LEU B 1 217 ? 13.141 -17.297 -11.328 1 83.25 217 LEU B C 1
ATOM 3377 O O . LEU B 1 217 ? 13.859 -17.812 -12.188 1 83.25 217 LEU B O 1
ATOM 3381 N N . ASP B 1 218 ? 12.43 -18 -10.5 1 78.88 218 ASP B N 1
ATOM 3382 C CA . ASP B 1 218 ? 12.172 -19.422 -10.734 1 78.88 218 ASP B CA 1
ATOM 3383 C C . ASP B 1 218 ? 11.055 -19.609 -11.766 1 78.88 218 ASP B C 1
ATOM 3385 O O . ASP B 1 218 ? 9.898 -19.812 -11.406 1 78.88 218 ASP B O 1
ATOM 3389 N N . LEU B 1 219 ? 11.398 -19.594 -13.086 1 80.38 219 LEU B N 1
ATOM 3390 C CA . LEU B 1 219 ? 10.359 -19.641 -14.109 1 80.38 219 LEU B CA 1
ATOM 3391 C C . LEU B 1 219 ? 10.312 -21.016 -14.766 1 80.38 219 LEU B C 1
ATOM 3393 O O . LEU B 1 219 ? 9.555 -21.234 -15.719 1 80.38 219 LEU B O 1
ATOM 3397 N N . ASP B 1 220 ? 11.156 -21.984 -14.25 1 73.38 220 ASP B N 1
ATOM 3398 C CA . ASP B 1 220 ? 11.125 -23.344 -14.797 1 73.38 220 ASP B CA 1
ATOM 3399 C C . ASP B 1 220 ? 10.094 -24.203 -14.07 1 73.38 220 ASP B C 1
ATOM 3401 O O . ASP B 1 220 ? 9.82 -23.984 -12.891 1 73.38 220 ASP B O 1
#

Sequence (440 aa):
MNSMAILSTCLYSLAGILLLAYGTNFMMYNVFTGSASHPPSREAISAGTGSRGCPHEPVERFRVGFGLGPGATLFGYPSKKGGVYVLEGVLGVELDFLGLDRFHPTPRKSFSDPAEEEADEDAWCYKLRQLGAIWWKARYDYDMMLIGGDIWRGDDPFVTTGWPATGGVWILKTTKGDARGRGVGIIHNAYNMEERCRAIEKVGGVFYTDPKDCPDLDLDMNSMAILSTCLYSLAGILLLAYGTNFMMYNVFTGSASHPPSREAISAGTGSRGCPHEPVERFRVGFGLGPGATLFGYPSKKGGVYVLEGVLGVELDFLGLDRFHPTPRKSFSDPAEEEADEDAWCYKLRQLGAIWWKARYDYDMMLIGGDIWRGDDPFVTTGWPATGGVWILKTTKGDARGRGVGIIHNAYNMEERCRAIEKVGGVFYTDPKDCPDLDLD

Secondary structure (DSSP, 8-state):
--HHHHHHHHHHHHHHHHHHHHHHHHHHHHHHSTTS---------------SS-------SBS----SSS-EEEEE--TTT-SEEEEEEE-HHHHHHHT--SSS--BPPP-SSHHHHHHHHHHHHHHHHHTT-EEES-HHHHHHHHHTT----TTSEEEEEE--TTSSEEEEEEEHHHHHHHTGGGGGG-SSHHHHHHHHHHTT-EEESSGGG-TTS---/--HHHHHHHHHHHHHHHHHHHHHHHHHHHHHHSTTS-----S--------SSS-------SBS----SSS-EEEEE--TTT-SEEEEEEE-HHHHHHHT--SSS--BPPP-SSHHHHHHHHHHHHHHHHHTT-EEES-HHHHHHHHHTT----TTSEEEEEE--TTS-EEEEEEEHHHHHHHTGGGGGG-SSHHHHHHHHHHTT-EEESSGGG-TTS---

Nearest PDB structures (foldseek):
  6vph-assembly1_A-2  TM=2.645E-01  e=7.084E+00  Homo sapiens
  4lqq-assembly2_D  TM=2.018E-01  e=9.456E+00  Saccharomyces cerevisiae S288C

Foldseek 3Di:
DVVVVVVVVVVVVVVVVVVVVVVVLVVVLCVVVVLPDDDDPPDDPVPVPDDDPPPDPPPPQFQWDDTDDAWTWGWFAQDPVGFIWIDIRDADALCVQLVHDRPDTDGDDDDPDVVVSNVVRNVSVLSSLLFPTDGDNYPVVVVCCVSVCVPQDQQAWDWGKAADPVAWIWIDIGGNVLCVVLVLVVLSVDPYRVVNSVSSVVSPIDTDRHNVPDPRGPND/DVVVVVVVVVVVVVVVVVVVVVVVLVVVLCVVVVLPDDDDPPDDPVPVPDPDPPPDPPPPQFQWDDTDDAWTWGWFAQDPVGFIWIDIRDADALCVQLVHDRPDTDGDDDDPDVVVSNVVRNVSVLSSLLFPTDGDNYPVVVVCCVSVCVPQDQFAKDWGKAADPVAWIWIDIGGNVLCVVLVLVVLSVDPYRVVSSVSSVVSPIDTDRHNVPDPRGPND

Solvent-accessible surface area (backbone atoms only — not comparable to full-atom values): 24236 Å² total; per-residue (Å²): 122,71,70,62,55,57,53,51,55,51,50,54,51,50,50,48,47,50,48,47,51,50,47,51,46,49,56,48,33,50,19,65,52,36,75,54,75,72,81,70,79,81,70,80,70,76,68,77,72,75,85,98,72,83,80,75,67,79,70,68,63,44,50,41,60,47,35,56,52,68,38,23,60,33,70,27,51,34,73,85,83,46,40,26,34,41,34,71,71,38,41,33,44,54,29,52,74,71,72,44,59,57,78,46,73,38,65,57,84,84,63,92,46,68,67,58,43,45,49,50,34,36,52,49,30,51,56,41,25,66,52,46,31,45,82,35,80,37,67,63,57,52,51,45,43,64,58,68,43,62,34,52,46,49,74,37,79,33,59,44,53,24,61,41,93,87,54,33,29,35,38,37,76,49,25,40,35,58,36,18,76,60,28,48,14,35,36,64,29,35,76,35,48,64,49,25,33,51,38,39,47,73,66,66,28,46,78,31,75,50,56,85,74,38,88,85,50,73,84,123,122,71,70,62,56,57,52,52,55,51,50,53,51,50,51,48,46,52,48,47,51,50,47,52,46,51,55,49,33,48,18,68,51,36,75,54,76,72,82,70,80,82,68,83,69,76,68,75,69,80,85,93,79,81,80,76,69,77,69,68,63,43,48,41,57,48,36,55,52,66,38,23,60,32,66,26,52,34,72,85,82,45,40,25,35,41,32,71,70,39,39,35,42,54,28,52,73,69,71,42,60,56,78,47,73,41,65,58,83,84,63,92,46,68,66,59,43,46,51,51,34,37,53,50,31,50,56,40,28,66,52,46,29,45,82,37,80,36,65,62,58,53,50,46,43,63,58,69,44,63,35,53,46,50,75,38,80,32,60,44,52,23,61,40,94,89,55,32,29,34,38,36,77,47,24,40,35,56,36,18,76,59,26,45,14,36,37,64,30,35,76,34,50,61,49,25,32,51,39,38,46,72,63,66,28,46,78,29,75,49,56,86,73,38,86,84,50,75,83,126